Protein 2HIV (pdb70)

Sequence (577 aa):
MEFKVIAEYFDKLEKISSRLQLTALLADLLSKSDKTIIDKVVYIIQGKLWPDFLGYPELGIGEKFLIKAISIATNTDENSVENLYKTIGDLGEVARRLKSKQKESLTVDEVYSTLSKVALTTGEGSRDLKIRLLAGLLKKADPLEAKFLVRFVEGRLRVGIGDATVLDAMAIAFGGGQSASEIIERAYNLRADLGNIAKIIVEKGIEALKTLKPQVGIPIRPMLAERLSNPEEILKKMGGNAIVDYYKYDGERAQIHKKEDKIFIFSRRRLENITSQYPDVVDYVSKYIEGKEFIIEGEIVAIDPESGEMRPFQELMHRKRKSDIYEAIKEYPVNVFLFDLMYYEDVDYTTKPLEARRKLLESIVKPNDYVKIAHHIQANNVEDLKSFFYRAISEGGEGVMVKAIGKDAIYQAGARRGWLWIKLKRDYQSEMADTVDLVVVGGFYGKGKRGGKISSLLMAAYNPKTDSFESVCKVASGFSDEQLDELQQKKLMEIKRDVKHPRVNSKMEPDIWVEEPVYVAEIIGSEITISPLHTCCQDVVEKDAGLSIRFPRFIRRWRDDKSPEDATTTDEILEMYNKQPKK

Foldseek 3Di:
DFCVLLLVLLVVLVVDDDLVVNLVSLLVSLLPDDLVQSLQVLQVSVLARFDQLVQFFGQAAPPLLLLLLLCLLLVHDSVVLVVVCVVVVASLLSSLVSQVVDPDAHHPVLLSVLSSCLRHDDDDCNSVSNSVSSSVVSNRHHSSSSSVSSCSNHVNSPNPDDLLSNLQSLCVNQVVHNVLSVLSVQLCLQFVTSSVSSSCCSPVNSVVSNVHHHDFSGDHFAEAEAADADLQVLCVLQVLKWKKFQDAQAWKWKWKAAQHDIWIATNVSRTCCVLPVVVVVLCNPFFDARIWIWIWGKFWAQLPPRATDHHVLVVVLVPDPDSVVSCNRTPIAIATEFTQTGHNRGQQQPWSVVRVVNRQVGGHDDDGYYHGDIDMGNHSVSQVLVQLQSCLSVGQGIKIAHTDNVRGRRRNDYDSRIYGHGPVNCQFQVDKWKWWFFAFAQDDDPSSVFTQKTFTFAAAPVLRATWTADIERGNADPVSRVVCRVVFVVFWDPDGDPRYDFPDDHPTTGDRWWIFMKIARAKAWALGIPLCAPVVHHSTHIHGHNIHTSGTPPVDGNNNTHHSVNNVVRRVPDPPD

CATH classification: 1.10.3260.10 (+2 more: 3.30.470.30, 2.40.50.140)

B-factor: mean 49.18, std 6.61, range [28.74, 87.35]

Nearest PDB structures (foldseek):
  2hiv-assembly1_A  TM=1.002E+00  e=0.000E+00  Saccharolobus solfataricus
  7rpx-assembly1_E  TM=6.302E-01  e=3.623E-75  Saccharolobus solfataricus
  2cfm-assembly1_A  TM=7.261E-01  e=3.476E-51  Pyrococcus furiosus
  7rpw-assembly1_E  TM=8.509E-01  e=6.795E-50  Saccharolobus solfataricus
  4eq5-assembly1_A  TM=7.171E-01  e=1.699E-40  Thermococcus sibiricus MM 739

Organism: Saccharolobus solfataricus (strain ATCC 35092 / DSM 1617 / JCM 11322 / P2) (NCBI:txid273057)

Solvent-accessible surface area: 26502 Å² total; per-residue (Å²): 62,86,0,59,65,0,0,58,3,4,26,100,24,97,145,43,122,40,130,141,96,20,23,54,29,0,8,65,6,1,60,148,14,50,142,98,10,0,48,52,0,0,5,0,0,20,22,72,8,31,15,66,11,64,46,106,63,162,31,26,28,39,76,163,76,1,5,76,0,1,11,80,7,3,141,19,99,77,105,34,0,68,75,58,34,147,118,36,46,23,0,0,23,0,1,74,120,8,19,69,128,126,163,139,41,1,46,0,65,45,0,39,56,24,0,15,122,0,5,81,26,119,59,168,40,15,115,58,56,39,12,144,34,3,3,39,9,6,148,91,4,46,40,24,2,0,19,3,2,0,30,6,2,39,51,81,22,183,18,83,18,32,32,76,20,0,9,35,0,0,0,55,24,53,21,79,20,119,107,7,10,137,24,1,83,93,0,20,35,13,30,5,20,0,3,32,0,0,79,14,6,31,106,139,29,23,123,34,0,115,108,13,104,4,77,14,11,13,0,0,87,12,1,77,10,28,99,29,58,59,16,56,76,0,5,159,90,14,69,34,46,0,13,0,3,10,35,14,54,3,24,28,0,3,0,0,24,90,106,122,135,14,21,0,1,9,78,172,12,77,40,12,29,100,56,10,51,11,0,34,89,33,0,61,132,31,3,106,12,83,19,0,0,0,1,0,12,0,1,0,13,38,80,160,60,35,121,60,58,80,56,96,38,5,65,69,7,124,183,75,119,59,70,181,78,1,41,128,63,20,25,1,15,0,20,0,21,0,0,0,24,29,67,94,69,8,36,5,83,75,18,1,62,38,0,7,163,33,0,76,76,6,19,97,132,28,107,87,1,68,33,1,99,60,54,89,0,90,73,36,93,49,0,45,40,14,4,20,48,2,39,16,91,66,14,38,0,0,18,0,3,10,48,26,150,112,2,42,7,67,12,24,35,136,17,96,27,10,0,55,0,54,40,46,14,141,86,62,16,74,6,86,3,13,0,0,0,1,0,0,19,66,15,169,75,211,105,32,60,92,1,7,9,0,0,0,0,0,21,12,62,134,88,60,19,1,12,0,0,2,96,0,63,45,15,18,34,117,116,32,19,87,91,0,34,149,40,0,85,116,23,95,68,137,101,74,32,105,63,2,62,14,116,35,122,9,78,9,18,0,77,8,48,53,3,0,27,0,24,0,30,69,1,31,62,14,87,108,8,1,0,12,53,62,88,50,82,142,114,2,2,1,11,5,108,139,21,17,2,10,80,44,58,131,108,54,51,19,71,74,4,16,28,2,69,78,0,41,100,47,49,95,167,44,113,203,141

Secondary structure (DSSP, 8-state):
-BTHHHHHHHHHHHH---HHHHHHHHHHHHHTS-GGGHHHHHHHTTT-SS-GGG-PPPP---HHHHHHHHHHHHT--HHHHHHHHHHH--HHHHHHHHHHT--PPPBHHHHHHHHHHHHH--STTHHHHHHHHHHHHHHHS-HHHHHHHHHHHHT-------HHHHHHHHHHHHSSSGGGHHHHHHHHHHS--HHHHHHHHHHH-GGGGTT----TTSPPPPPEEEE-S-HHHHHHHTTT-EEEEEE-SSEEEEEEEETTEEEEE-TT--B-GGG-HHHHHHHHHHB--SSEEEEEEEEEB-TTT--B--THHHHHHHH-S-HHHHHHHS-EEEEEEEEEEETTEE-TTS-HHHHHHHHHHHB---SSEEE--EEEESSHHHHHHHHHHHHHTT--EEEEE--STT----TT-EEEEEEEEETT-TTSS-EEEEEEEEEEEE-SGGGTTSEEEEEEEEEETTTTEEEEEEEE-BS--HHHHHHHHHHHHTTEESS--TTEE-SS--SEEE-S--EEEEEESEEEEETT--TTTTTSSTT-EEEEES-EEEEE-TT--GGGSPBHHHHHHHHHHS---

InterPro domains:
  IPR000977 DNA ligase, ATP-dependent [TIGR00574] (58-584)
  IPR012308 DNA ligase, ATP-dependent, N-terminal [PF04675] (2-184)
  IPR012309 DNA ligase, ATP-dependent, C-terminal [PF04679] (460-569)
  IPR012310 DNA ligase, ATP-dependent, central [PF01068] (235-435)
  IPR012310 DNA ligase, ATP-dependent, central [PS50160] (338-473)
  IPR012340 Nucleic acid-binding, OB-fold [G3DSA:2.40.50.140] (438-601)
  IPR012340 Nucleic acid-binding, OB-fold [SSF50249] (444-587)
  IPR016059 DNA ligase, ATP-dependent, conserved site [PS00333] (409-435)
  IPR016059 DNA ligase, ATP-dependent, conserved site [PS00697] (258-266)
  IPR022865 DNA ligase, ATP-dependent, bacterial/archaeal [MF_00407] (1-585)
  IPR036599 DNA ligase, ATP-dependent, N-terminal domain superfamily [G3DSA:1.10.3260.10] (1-231)
  IPR036599 DNA ligase, ATP-dependent, N-terminal domain superfamily [SSF117018] (2-248)
  IPR050191 ATP-dependent DNA ligase [PTHR45674] (2-593)

Structure (mmCIF, N/CA/C/O backbone):
data_2HIV
#
_entry.id   2HIV
#
_cell.length_a   119.206
_cell.length_b   169.770
_cell.length_c   77.310
_cell.angle_alpha   90.000
_cell.angle_beta   90.000
_cell.angle_gamma   90.000
#
_symmetry.space_group_name_H-M   'C 2 2 21'
#
loop_
_entity.id
_entity.type
_entity.pdbx_description
1 polymer 'Thermostable DNA ligase'
2 water water
#
loop_
_atom_site.group_PDB
_atom_site.id
_atom_site.type_symbol
_atom_site.label_atom_id
_atom_site.label_alt_id
_atom_site.label_comp_id
_atom_site.label_asym_id
_atom_site.label_entity_id
_atom_site.label_seq_id
_atom_site.pdbx_PDB_ins_code
_atom_site.Cartn_x
_atom_site.Cartn_y
_atom_site.Cartn_z
_atom_site.occupancy
_atom_site.B_iso_or_equiv
_atom_site.auth_seq_id
_atom_site.auth_comp_id
_atom_site.auth_asym_id
_atom_site.auth_atom_id
_atom_site.pdbx_PDB_model_num
ATOM 1 N N . MET A 1 21 ? 43.034 17.593 52.321 1.00 52.72 1 MET A N 1
ATOM 2 C CA . MET A 1 21 ? 41.955 18.596 52.594 1.00 52.42 1 MET A CA 1
ATOM 3 C C . MET A 1 21 ? 40.790 17.980 53.354 1.00 52.29 1 MET A C 1
ATOM 4 O O . MET A 1 21 ? 40.242 16.962 52.933 1.00 52.02 1 MET A O 1
ATOM 9 N N . GLU A 1 22 ? 40.411 18.612 54.461 1.00 52.10 2 GLU A N 1
ATOM 10 C CA . GLU A 1 22 ? 39.380 18.069 55.343 1.00 52.23 2 GLU A CA 1
ATOM 11 C C . GLU A 1 22 ? 37.991 18.577 55.008 1.00 51.07 2 GLU A C 1
ATOM 12 O O . GLU A 1 22 ? 37.817 19.750 54.672 1.00 50.93 2 GLU A O 1
ATOM 18 N N . PHE A 1 23 ? 37.002 17.690 55.132 1.00 49.71 3 PHE A N 1
ATOM 19 C CA . PHE A 1 23 ? 35.620 18.047 54.833 1.00 48.83 3 PHE A CA 1
ATOM 20 C C . PHE A 1 23 ? 35.057 19.124 55.744 1.00 48.43 3 PHE A C 1
ATOM 21 O O . PHE A 1 23 ? 34.095 19.803 55.368 1.00 47.79 3 PHE A O 1
ATOM 29 N N . LYS A 1 24 ? 35.651 19.284 56.932 1.00 48.23 4 LYS A N 1
ATOM 30 C CA . LYS A 1 24 ? 35.200 20.290 57.898 1.00 48.59 4 LYS A CA 1
ATOM 31 C C . LYS A 1 24 ? 35.161 21.690 57.281 1.00 48.15 4 LYS A C 1
ATOM 32 O O . LYS A 1 24 ? 34.286 22.491 57.581 1.00 48.11 4 LYS A O 1
ATOM 38 N N . VAL A 1 25 ? 36.120 21.967 56.414 1.00 48.10 5 VAL A N 1
ATOM 39 C CA . VAL A 1 25 ? 36.227 23.258 55.780 1.00 48.79 5 VAL A CA 1
ATOM 40 C C . VAL A 1 25 ? 34.954 23.517 54.933 1.00 48.32 5 VAL A C 1
ATOM 41 O O . VAL A 1 25 ? 34.463 24.631 54.864 1.00 48.55 5 VAL A O 1
ATOM 45 N N . ILE A 1 26 ? 34.382 22.463 54.360 1.00 48.01 6 ILE A N 1
ATOM 46 C CA . ILE A 1 26 ? 33.199 22.588 53.503 1.00 47.43 6 ILE A CA 1
ATOM 47 C C . ILE A 1 26 ? 31.908 22.729 54.314 1.00 46.55 6 ILE A C 1
ATOM 48 O O . ILE A 1 26 ? 31.029 23.538 53.981 1.00 46.11 6 ILE A O 1
ATOM 53 N N . ALA A 1 27 ? 31.796 21.923 55.366 1.00 46.11 7 ALA A N 1
ATOM 54 C CA . ALA A 1 27 ? 30.725 22.052 56.351 1.00 45.79 7 ALA A CA 1
ATOM 55 C C . ALA A 1 27 ? 30.705 23.461 56.950 1.00 45.79 7 ALA A C 1
ATOM 56 O O . ALA A 1 27 ? 29.641 24.070 57.094 1.00 45.60 7 ALA A O 1
ATOM 58 N N . GLU A 1 28 ? 31.889 23.978 57.272 1.00 46.01 8 GLU A N 1
ATOM 59 C CA . GLU A 1 28 ? 32.009 25.323 57.818 1.00 47.40 8 GLU A CA 1
ATOM 60 C C . GLU A 1 28 ? 31.523 26.331 56.786 1.00 47.00 8 GLU A C 1
ATOM 61 O O . GLU A 1 28 ? 30.770 27.236 57.139 1.00 47.55 8 GLU A O 1
ATOM 67 N N . TYR A 1 29 ? 31.900 26.123 55.515 1.00 46.71 9 TYR A N 1
ATOM 68 C CA . TYR A 1 29 ? 31.388 26.933 54.387 1.00 45.89 9 TYR A CA 1
ATOM 69 C C . TYR A 1 29 ? 29.871 26.910 54.323 1.00 45.78 9 TYR A C 1
ATOM 70 O O . TYR A 1 29 ? 29.248 27.960 54.246 1.00 45.30 9 TYR A O 1
ATOM 79 N N . PHE A 1 30 ? 29.283 25.714 54.355 1.00 45.20 10 PHE A N 1
ATOM 80 C CA . PHE A 1 30 ? 27.822 25.565 54.312 1.00 45.77 10 PHE A CA 1
ATOM 81 C C . PHE A 1 30 ? 27.138 26.253 55.487 1.00 46.27 10 PHE A C 1
ATOM 82 O O . PHE A 1 30 ? 26.121 26.917 55.323 1.00 47.21 10 PHE A O 1
ATOM 90 N N . ASP A 1 31 ? 27.692 26.086 56.678 1.00 46.86 11 ASP A N 1
ATOM 91 C CA . ASP A 1 31 ? 27.128 26.731 57.855 1.00 48.45 11 ASP A CA 1
ATOM 92 C C . ASP A 1 31 ? 27.180 28.265 57.726 1.00 48.32 11 ASP A C 1
ATOM 93 O O . ASP A 1 31 ? 26.169 28.944 57.925 1.00 47.29 11 ASP A O 1
ATOM 98 N N . LYS A 1 32 ? 28.346 28.794 57.356 1.00 48.74 12 LYS A N 1
ATOM 99 C CA . LYS A 1 32 ? 28.520 30.249 57.166 1.00 48.92 12 LYS A CA 1
ATOM 100 C C . LYS A 1 32 ? 27.578 30.785 56.092 1.00 47.99 12 LYS A C 1
ATOM 101 O O . LYS A 1 32 ? 26.939 31.813 56.268 1.00 47.57 12 LYS A O 1
ATOM 107 N N . LEU A 1 33 ? 27.474 30.049 54.989 1.00 48.37 13 LEU A N 1
ATOM 108 C CA . LEU A 1 33 ? 26.562 30.373 53.888 1.00 47.75 13 LEU A CA 1
ATOM 109 C C . LEU A 1 33 ? 25.132 30.690 54.332 1.00 48.39 13 LEU A C 1
ATOM 110 O O . LEU A 1 33 ? 24.529 31.640 53.836 1.00 47.92 13 LEU A O 1
ATOM 115 N N . GLU A 1 34 ? 24.618 29.933 55.314 1.00 48.31 14 GLU A N 1
ATOM 116 C CA . GLU A 1 34 ? 23.272 30.127 55.869 1.00 48.65 14 GLU A CA 1
ATOM 117 C C . GLU A 1 34 ? 23.088 31.435 56.608 1.00 48.38 14 GLU A C 1
ATOM 118 O O . GLU A 1 34 ? 21.973 31.955 56.739 1.00 48.84 14 GLU A O 1
ATOM 124 N N . LYS A 1 35 ? 24.180 31.943 57.144 1.00 47.84 15 LYS A N 1
ATOM 125 C CA . LYS A 1 35 ? 24.114 33.109 57.998 1.00 47.15 15 LYS A CA 1
ATOM 126 C C . LYS A 1 35 ? 24.412 34.393 57.218 1.00 46.28 15 LYS A C 1
ATOM 127 O O . LYS A 1 35 ? 24.058 35.481 57.650 1.00 46.79 15 LYS A O 1
ATOM 133 N N . ILE A 1 36 ? 25.047 34.265 56.065 1.00 45.45 16 ILE A N 1
ATOM 134 C CA . ILE A 1 36 ? 25.382 35.452 55.278 1.00 45.27 16 ILE A CA 1
ATOM 135 C C . ILE A 1 36 ? 24.271 35.891 54.326 1.00 44.88 16 ILE A C 1
ATOM 136 O O . ILE A 1 36 ? 23.527 35.069 53.791 1.00 44.71 16 ILE A O 1
ATOM 141 N N . SER A 1 37 ? 24.191 37.199 54.142 1.00 44.74 17 SER A N 1
ATOM 142 C CA . SER A 1 37 ? 23.262 37.859 53.236 1.00 46.03 17 SER A CA 1
ATOM 143 C C . SER A 1 37 ? 23.956 38.738 52.206 1.00 45.97 17 SER A C 1
ATOM 144 O O . SER A 1 37 ? 23.301 39.354 51.372 1.00 46.82 17 SER A O 1
ATOM 147 N N . SER A 1 38 ? 25.273 38.841 52.300 1.00 46.61 18 SER A N 1
ATOM 148 C CA . SER A 1 38 ? 26.041 39.770 51.470 1.00 46.90 18 SER A CA 1
ATOM 149 C C . SER A 1 38 ? 26.714 39.056 50.322 1.00 47.05 18 SER A C 1
ATOM 150 O O . SER A 1 38 ? 27.402 38.055 50.540 1.00 46.43 18 SER A O 1
ATOM 153 N N . ARG A 1 39 ? 26.481 39.559 49.105 1.00 47.24 19 ARG A N 1
ATOM 154 C CA . ARG A 1 39 ? 27.008 38.981 47.864 1.00 47.90 19 ARG A CA 1
ATOM 155 C C . ARG A 1 39 ? 28.523 39.054 47.860 1.00 47.52 19 ARG A C 1
ATOM 156 O O . ARG A 1 39 ? 29.199 38.192 47.267 1.00 47.70 19 ARG A O 1
ATOM 164 N N . LEU A 1 40 ? 29.017 40.119 48.491 1.00 47.11 20 LEU A N 1
ATOM 165 C CA . LEU A 1 40 ? 30.443 40.395 48.652 1.00 46.30 20 LEU A CA 1
ATOM 166 C C . LEU A 1 40 ? 31.061 39.310 49.530 1.00 46.54 20 LEU A C 1
ATOM 167 O O . LEU A 1 40 ? 32.019 38.643 49.107 1.00 45.89 20 LEU A O 1
ATOM 172 N N . GLN A 1 41 ? 30.488 39.130 50.726 1.00 45.16 21 GLN A N 1
ATOM 173 C CA . GLN A 1 41 ? 30.906 38.093 51.669 1.00 44.86 21 GLN A CA 1
ATOM 174 C C . GLN A 1 41 ? 30.821 36.665 51.123 1.00 44.50 21 GLN A C 1
ATOM 175 O O . GLN A 1 41 ? 31.542 35.793 51.604 1.00 43.79 21 GLN A O 1
ATOM 181 N N . LEU A 1 42 ? 29.937 36.440 50.146 1.00 44.01 22 LEU A N 1
ATOM 182 C CA . LEU A 1 42 ? 29.776 35.147 49.529 1.00 43.82 22 LEU A CA 1
ATOM 183 C C . LEU A 1 42 ? 31.003 34.909 48.643 1.00 43.84 22 LEU A C 1
ATOM 184 O O . LEU A 1 42 ? 31.605 33.849 48.686 1.00 42.52 22 LEU A O 1
ATOM 189 N N . THR A 1 43 ? 31.302 35.890 47.788 1.00 44.64 23 THR A N 1
ATOM 190 C CA . THR A 1 43 ? 32.472 35.846 46.911 1.00 45.16 23 THR A CA 1
ATOM 191 C C . THR A 1 43 ? 33.720 35.575 47.763 1.00 44.91 23 THR A C 1
ATOM 192 O O . THR A 1 43 ? 34.493 34.684 47.461 1.00 45.19 23 THR A O 1
ATOM 196 N N . ALA A 1 44 ? 33.841 36.292 48.865 1.00 45.03 24 ALA A N 1
ATOM 197 C CA . ALA A 1 44 ? 34.997 36.173 49.783 1.00 45.53 24 ALA A CA 1
ATOM 198 C C . ALA A 1 44 ? 35.076 34.781 50.396 1.00 46.24 24 ALA A C 1
ATOM 199 O O . ALA A 1 44 ? 36.143 34.182 50.434 1.00 46.09 24 ALA A O 1
ATOM 201 N N . LEU A 1 45 ? 33.936 34.294 50.900 1.00 45.83 25 LEU A N 1
ATOM 202 C CA . LEU A 1 45 ? 33.793 32.943 51.405 1.00 45.95 25 LEU A CA 1
ATOM 203 C C . LEU A 1 45 ? 34.241 31.889 50.387 1.00 44.69 25 LEU A C 1
ATOM 204 O O . LEU A 1 45 ? 34.994 30.965 50.717 1.00 43.98 25 LEU A O 1
ATOM 209 N N . LEU A 1 46 ? 33.712 31.983 49.173 1.00 43.26 26 LEU A N 1
ATOM 210 C CA . LEU A 1 46 ? 34.017 30.989 48.174 1.00 43.92 26 LEU A CA 1
ATOM 211 C C . LEU A 1 46 ? 35.480 31.069 47.728 1.00 44.85 26 LEU A C 1
ATOM 212 O O . LEU A 1 46 ? 36.123 30.040 47.573 1.00 44.36 26 LEU A O 1
ATOM 217 N N . ALA A 1 47 ? 35.963 32.296 47.508 1.00 44.89 27 ALA A N 1
ATOM 218 C CA . ALA A 1 47 ? 37.314 32.531 47.013 1.00 46.61 27 ALA A CA 1
ATOM 219 C C . ALA A 1 47 ? 38.277 31.954 48.021 1.00 47.11 27 ALA A C 1
ATOM 220 O O . ALA A 1 47 ? 39.215 31.244 47.655 1.00 47.89 27 ALA A O 1
ATOM 222 N N . ASP A 1 48 ? 37.997 32.211 49.292 1.00 47.31 28 ASP A N 1
ATOM 223 C CA . ASP A 1 48 ? 38.797 31.690 50.374 1.00 48.45 28 ASP A CA 1
ATOM 224 C C . ASP A 1 48 ? 38.785 30.179 50.361 1.00 47.78 28 ASP A C 1
ATOM 225 O O . ASP A 1 48 ? 39.827 29.553 50.433 1.00 47.56 28 ASP A O 1
ATOM 230 N N . LEU A 1 49 ? 37.597 29.598 50.265 1.00 47.92 29 LEU A N 1
ATOM 231 C CA . LEU A 1 49 ? 37.435 28.156 50.276 1.00 48.01 29 LEU A CA 1
ATOM 232 C C . LEU A 1 49 ? 38.185 27.515 49.090 1.00 47.76 29 LEU A C 1
ATOM 233 O O . LEU A 1 49 ? 38.886 26.528 49.252 1.00 48.22 29 LEU A O 1
ATOM 238 N N . LEU A 1 50 ? 38.027 28.078 47.908 1.00 46.87 30 LEU A N 1
ATOM 239 C CA . LEU A 1 50 ? 38.710 27.567 46.728 1.00 47.60 30 LEU A CA 1
ATOM 240 C C . LEU A 1 50 ? 40.238 27.693 46.812 1.00 49.01 30 LEU A C 1
ATOM 241 O O . LEU A 1 50 ? 40.957 26.812 46.346 1.00 48.38 30 LEU A O 1
ATOM 246 N N . SER A 1 51 ? 40.730 28.783 47.395 1.00 50.47 31 SER A N 1
ATOM 247 C CA . SER A 1 51 ? 42.173 29.028 47.344 1.00 52.71 31 SER A CA 1
ATOM 248 C C . SER A 1 51 ? 42.903 28.263 48.424 1.00 53.74 31 SER A C 1
ATOM 249 O O . SER A 1 51 ? 44.096 27.965 48.303 1.00 54.50 31 SER A O 1
ATOM 252 N N . LYS A 1 52 ? 42.166 27.933 49.477 1.00 55.04 32 LYS A N 1
ATOM 253 C CA . LYS A 1 52 ? 42.680 27.139 50.575 1.00 56.00 32 LYS A CA 1
ATOM 254 C C . LYS A 1 52 ? 42.344 25.669 50.333 1.00 56.49 32 LYS A C 1
ATOM 255 O O . LYS A 1 52 ? 42.555 24.810 51.193 1.00 57.16 32 LYS A O 1
ATOM 261 N N . SER A 1 53 ? 41.834 25.390 49.142 1.00 56.73 33 SER A N 1
ATOM 262 C CA . SER A 1 53 ? 41.527 24.030 48.742 1.00 57.37 33 SER A CA 1
ATOM 263 C C . SER A 1 53 ? 42.770 23.291 48.289 1.00 57.99 33 SER A C 1
ATOM 264 O O . SER A 1 53 ? 43.749 23.902 47.827 1.00 58.13 33 SER A O 1
ATOM 267 N N . ASP A 1 54 ? 42.723 21.968 48.429 1.00 58.06 34 ASP A N 1
ATOM 268 C CA . ASP A 1 54 ? 43.675 21.082 47.775 1.00 57.82 34 ASP A CA 1
ATOM 269 C C . ASP A 1 54 ? 43.508 21.213 46.247 1.00 56.66 34 ASP A C 1
ATOM 270 O O . ASP A 1 54 ? 42.551 20.720 45.660 1.00 56.43 34 ASP A O 1
ATOM 275 N N . LYS A 1 55 ? 44.468 21.889 45.625 1.00 56.06 35 LYS A N 1
ATOM 276 C CA . LYS A 1 55 ? 44.534 22.078 44.170 1.00 55.77 35 LYS A CA 1
ATOM 277 C C . LYS A 1 55 ? 44.366 20.789 43.352 1.00 54.91 35 LYS A C 1
ATOM 278 O O . LYS A 1 55 ? 43.896 20.825 42.224 1.00 55.02 35 LYS A O 1
ATOM 284 N N . THR A 1 56 ? 44.758 19.662 43.931 1.00 53.72 36 THR A N 1
ATOM 285 C CA . THR A 1 56 ? 44.681 18.371 43.257 1.00 53.20 36 THR A CA 1
ATOM 286 C C . THR A 1 56 ? 43.240 17.927 43.002 1.00 51.94 36 THR A C 1
ATOM 287 O O . THR A 1 56 ? 42.985 17.252 42.032 1.00 52.26 36 THR A O 1
ATOM 291 N N . ILE A 1 57 ? 42.311 18.334 43.870 1.00 51.45 37 ILE A N 1
ATOM 292 C CA . ILE A 1 57 ? 40.894 17.952 43.798 1.00 50.64 37 ILE A CA 1
ATOM 293 C C . ILE A 1 57 ? 39.901 19.131 43.672 1.00 49.99 37 ILE A C 1
ATOM 294 O O . ILE A 1 57 ? 38.721 19.035 44.055 1.00 49.42 37 ILE A O 1
ATOM 299 N N . ILE A 1 58 ? 40.380 20.238 43.126 1.00 49.21 38 ILE A N 1
ATOM 300 C CA . ILE A 1 58 ? 39.545 21.392 42.875 1.00 48.35 38 ILE A CA 1
ATOM 301 C C . ILE A 1 58 ? 38.294 21.023 42.048 1.00 49.11 38 ILE A C 1
ATOM 302 O O . ILE A 1 58 ? 37.185 21.533 42.302 1.00 48.66 38 ILE A O 1
ATOM 307 N N . ASP A 1 59 ? 38.458 20.084 41.110 1.00 48.77 39 ASP A N 1
ATOM 308 C CA . ASP A 1 59 ? 37.376 19.707 40.208 1.00 49.26 39 ASP A CA 1
ATOM 309 C C . ASP A 1 59 ? 36.232 19.016 40.933 1.00 49.05 39 ASP A C 1
ATOM 310 O O . ASP A 1 59 ? 35.132 18.910 40.400 1.00 50.17 39 ASP A O 1
ATOM 315 N N . LYS A 1 60 ? 36.467 18.563 42.159 1.00 47.85 40 LYS A N 1
ATOM 316 C CA . LYS A 1 60 ? 35.375 17.997 42.966 1.00 48.04 40 LYS A CA 1
ATOM 317 C C . LYS A 1 60 ? 34.779 19.066 43.882 1.00 47.32 40 LYS A C 1
ATOM 318 O O . LYS A 1 60 ? 33.573 19.140 44.057 1.00 47.60 40 LYS A O 1
ATOM 324 N N . VAL A 1 61 ? 35.655 19.864 44.492 1.00 47.04 41 VAL A N 1
ATOM 325 C CA . VAL A 1 61 ? 35.250 20.958 45.374 1.00 46.38 41 VAL A CA 1
ATOM 326 C C . VAL A 1 61 ? 34.227 21.872 44.680 1.00 46.11 41 VAL A C 1
ATOM 327 O O . VAL A 1 61 ? 33.192 22.186 45.254 1.00 46.57 41 VAL A O 1
ATOM 331 N N . VAL A 1 62 ? 34.469 22.222 43.416 1.00 45.55 42 VAL A N 1
ATOM 332 C CA . VAL A 1 62 ? 33.581 23.135 42.706 1.00 44.67 42 VAL A CA 1
ATOM 333 C C . VAL A 1 62 ? 32.122 22.673 42.575 1.00 45.83 42 VAL A C 1
ATOM 334 O O . VAL A 1 62 ? 31.230 23.501 42.420 1.00 46.01 42 VAL A O 1
ATOM 338 N N . TYR A 1 63 ? 31.890 21.363 42.622 1.00 46.07 43 TYR A N 1
ATOM 339 C CA . TYR A 1 63 ? 30.531 20.835 42.568 1.00 46.36 43 TYR A CA 1
ATOM 340 C C . TYR A 1 63 ? 30.009 20.608 43.982 1.00 45.77 43 TYR A C 1
ATOM 341 O O . TYR A 1 63 ? 28.874 20.908 44.286 1.00 45.80 43 TYR A O 1
ATOM 350 N N . ILE A 1 64 ? 30.860 20.102 44.854 1.00 46.50 44 ILE A N 1
ATOM 351 C CA . ILE A 1 64 ? 30.456 19.891 46.250 1.00 46.97 44 ILE A CA 1
ATOM 352 C C . ILE A 1 64 ? 29.851 21.164 46.863 1.00 46.47 44 ILE A C 1
ATOM 353 O O . ILE A 1 64 ? 28.783 21.118 47.478 1.00 46.86 44 ILE A O 1
ATOM 358 N N . ILE A 1 65 ? 30.503 22.301 46.638 1.00 45.91 45 ILE A N 1
ATOM 359 C CA . ILE A 1 65 ? 30.057 23.568 47.231 1.00 46.06 45 ILE A CA 1
ATOM 360 C C . ILE A 1 65 ? 28.718 24.084 46.707 1.00 46.97 45 ILE A C 1
ATOM 361 O O . ILE A 1 65 ? 28.076 24.961 47.315 1.00 47.04 45 ILE A O 1
ATOM 366 N N . GLN A 1 66 ? 28.304 23.547 45.569 1.00 46.96 46 GLN A N 1
ATOM 367 C CA . GLN A 1 66 ? 26.982 23.814 45.045 1.00 48.18 46 GLN A CA 1
ATOM 368 C C . GLN A 1 66 ? 25.990 22.732 45.515 1.00 49.26 46 GLN A C 1
ATOM 369 O O . GLN A 1 66 ? 24.801 22.776 45.153 1.00 50.90 46 GLN A O 1
ATOM 375 N N . GLY A 1 67 ? 26.481 21.725 46.239 1.00 49.37 47 GLY A N 1
ATOM 376 C CA . GLY A 1 67 ? 25.640 20.575 46.626 1.00 49.03 47 GLY A CA 1
ATOM 377 C C . GLY A 1 67 ? 25.574 19.446 45.618 1.00 49.08 47 GLY A C 1
ATOM 378 O O . GLY A 1 67 ? 24.612 18.693 45.603 1.00 49.21 47 GLY A O 1
ATOM 379 N N . LYS A 1 68 ? 26.604 19.295 44.788 1.00 49.23 48 LYS A N 1
ATOM 380 C CA . LYS A 1 68 ? 26.571 18.325 43.690 1.00 49.91 48 LYS A CA 1
ATOM 381 C C . LYS A 1 68 ? 27.854 17.540 43.720 1.00 49.55 48 LYS A C 1
ATOM 382 O O . LYS A 1 68 ? 28.824 17.930 44.382 1.00 49.69 48 LYS A O 1
ATOM 388 N N . LEU A 1 69 ? 27.893 16.452 42.962 1.00 48.81 49 LEU A N 1
ATOM 389 C CA . LEU A 1 69 ? 29.118 15.694 42.854 1.00 48.46 49 LEU A CA 1
ATOM 390 C C . LEU A 1 69 ? 29.796 15.908 41.521 1.00 48.67 49 LEU A C 1
ATOM 391 O O . LEU A 1 69 ? 31.007 15.752 41.400 1.00 48.60 49 LEU A O 1
ATOM 396 N N . TRP A 1 70 ? 29.003 16.283 40.522 1.00 49.11 50 TRP A N 1
ATOM 397 C CA . TRP A 1 70 ? 29.493 16.352 39.134 1.00 49.39 50 TRP A CA 1
ATOM 398 C C . TRP A 1 70 ? 28.546 17.176 38.268 1.00 47.73 50 TRP A C 1
ATOM 399 O O . TRP A 1 70 ? 27.419 17.454 38.678 1.00 48.24 50 TRP A O 1
ATOM 410 N N . PRO A 1 71 ? 29.002 17.597 37.074 1.00 46.71 51 PRO A N 1
ATOM 411 C CA . PRO A 1 71 ? 28.065 18.418 36.305 1.00 46.36 51 PRO A CA 1
ATOM 412 C C . PRO A 1 71 ? 26.881 17.624 35.759 1.00 45.90 51 PRO A C 1
ATOM 413 O O . PRO A 1 71 ? 27.002 16.419 35.540 1.00 45.46 51 PRO A O 1
ATOM 417 N N . ASP A 1 72 ? 25.760 18.303 35.526 1.00 45.37 52 ASP A N 1
ATOM 418 C CA . ASP A 1 72 ? 24.549 17.643 35.031 1.00 46.38 52 ASP A CA 1
ATOM 419 C C . ASP A 1 72 ? 24.747 16.909 33.726 1.00 44.93 52 ASP A C 1
ATOM 420 O O . ASP A 1 72 ? 24.138 15.855 33.489 1.00 44.80 52 ASP A O 1
ATOM 425 N N . PHE A 1 73 ? 25.595 17.458 32.873 1.00 43.38 53 PHE A N 1
ATOM 426 C CA . PHE A 1 73 ? 25.687 16.958 31.512 1.00 42.71 53 PHE A CA 1
ATOM 427 C C . PHE A 1 73 ? 26.225 15.553 31.475 1.00 43.13 53 PHE A C 1
ATOM 428 O O . PHE A 1 73 ? 26.123 14.903 30.471 1.00 42.98 53 PHE A O 1
ATOM 436 N N . LEU A 1 74 ? 26.818 15.086 32.563 1.00 44.56 54 LEU A N 1
ATOM 437 C CA . LEU A 1 74 ? 27.366 13.728 32.554 1.00 45.75 54 LEU A CA 1
ATOM 438 C C . LEU A 1 74 ? 26.287 12.678 32.516 1.00 46.42 54 LEU A C 1
ATOM 439 O O . LEU A 1 74 ? 26.529 11.562 32.099 1.00 46.85 54 LEU A O 1
ATOM 444 N N . GLY A 1 75 ? 25.097 13.045 32.977 1.00 48.25 55 GLY A N 1
ATOM 445 C CA . GLY A 1 75 ? 23.940 12.148 32.977 1.00 49.28 55 GLY A CA 1
ATOM 446 C C . GLY A 1 75 ? 24.011 11.145 34.117 1.00 51.50 55 GLY A C 1
ATOM 447 O O . GLY A 1 75 ? 23.338 10.103 34.073 1.00 50.53 55 GLY A O 1
ATOM 448 N N . TYR A 1 76 ? 24.816 11.438 35.146 1.00 53.16 56 TYR A N 1
ATOM 449 C CA . TYR A 1 76 ? 25.001 10.446 36.210 1.00 55.18 56 TYR A CA 1
ATOM 450 C C . TYR A 1 76 ? 23.786 10.478 37.112 1.00 56.28 56 TYR A C 1
ATOM 451 O O . TYR A 1 76 ? 23.085 11.489 37.161 1.00 55.57 56 TYR A O 1
ATOM 460 N N . PRO A 1 77 ? 23.509 9.355 37.797 1.00 57.76 57 PRO A N 1
ATOM 461 C CA . PRO A 1 77 ? 22.447 9.301 38.789 1.00 58.86 57 PRO A CA 1
ATOM 462 C C . PRO A 1 77 ? 22.580 10.424 39.795 1.00 59.78 57 PRO A C 1
ATOM 463 O O . PRO A 1 77 ? 23.689 10.747 40.219 1.00 60.40 57 PRO A O 1
ATOM 467 N N . GLU A 1 78 ? 21.464 11.048 40.148 1.00 60.93 58 GLU A N 1
ATOM 468 C CA . GLU A 1 78 ? 21.488 12.052 41.204 1.00 61.57 58 GLU A CA 1
ATOM 469 C C . GLU A 1 78 ? 21.684 11.338 42.536 1.00 60.95 58 GLU A C 1
ATOM 470 O O . GLU A 1 78 ? 21.255 10.193 42.723 1.00 60.39 58 GLU A O 1
ATOM 476 N N . LEU A 1 79 ? 22.342 12.025 43.453 1.00 60.26 59 LEU A N 1
ATOM 477 C CA . LEU A 1 79 ? 22.575 11.492 44.776 1.00 59.52 59 LEU A CA 1
ATOM 478 C C . LEU A 1 79 ? 21.264 11.557 45.523 1.00 59.15 59 LEU A C 1
ATOM 479 O O . LEU A 1 79 ? 20.625 12.610 45.591 1.00 59.22 59 LEU A O 1
ATOM 484 N N . GLY A 1 80 ? 20.858 10.419 46.071 1.00 58.73 60 GLY A N 1
ATOM 485 C CA . GLY A 1 80 ? 19.692 10.381 46.936 1.00 58.21 60 GLY A CA 1
ATOM 486 C C . GLY A 1 80 ? 19.467 9.031 47.584 1.00 57.78 60 GLY A C 1
ATOM 487 O O . GLY A 1 80 ? 20.000 7.999 47.144 1.00 57.89 60 GLY A O 1
ATOM 488 N N . ILE A 1 81 ? 18.668 9.047 48.639 1.00 57.10 61 ILE A N 1
ATOM 489 C CA . ILE A 1 81 ? 18.273 7.827 49.321 1.00 56.53 61 ILE A CA 1
ATOM 490 C C . ILE A 1 81 ? 16.880 8.078 49.911 1.00 56.03 61 ILE A C 1
ATOM 491 O O . ILE A 1 81 ? 16.544 9.226 50.242 1.00 56.21 61 ILE A O 1
ATOM 496 N N . GLY A 1 82 ? 16.062 7.032 50.003 1.00 54.99 62 GLY A N 1
ATOM 497 C CA . GLY A 1 82 ? 14.798 7.129 50.732 1.00 54.75 62 GLY A CA 1
ATOM 498 C C . GLY A 1 82 ? 15.035 7.727 52.117 1.00 54.44 62 GLY A C 1
ATOM 499 O O . GLY A 1 82 ? 16.062 7.450 52.751 1.00 54.75 62 GLY A O 1
ATOM 500 N N . GLU A 1 83 ? 14.099 8.558 52.578 1.00 53.50 63 GLU A N 1
ATOM 501 C CA . GLU A 1 83 ? 14.175 9.177 53.909 1.00 51.95 63 GLU A CA 1
ATOM 502 C C . GLU A 1 83 ? 14.228 8.154 55.049 1.00 50.70 63 GLU A C 1
ATOM 503 O O . GLU A 1 83 ? 14.936 8.360 56.037 1.00 50.62 63 GLU A O 1
ATOM 509 N N . LYS A 1 84 ? 13.468 7.070 54.927 1.00 48.31 64 LYS A N 1
ATOM 510 C CA . LYS A 1 84 ? 13.497 6.030 55.950 1.00 47.13 64 LYS A CA 1
ATOM 511 C C . LYS A 1 84 ? 14.905 5.461 56.056 1.00 45.60 64 LYS A C 1
ATOM 512 O O . LYS A 1 84 ? 15.388 5.155 57.149 1.00 44.92 64 LYS A O 1
ATOM 518 N N . PHE A 1 85 ? 15.557 5.350 54.904 1.00 44.41 65 PHE A N 1
ATOM 519 C CA . PHE A 1 85 ? 16.916 4.825 54.819 1.00 43.59 65 PHE A CA 1
ATOM 520 C C . PHE A 1 85 ? 17.941 5.809 55.378 1.00 42.19 65 PHE A C 1
ATOM 521 O O . PHE A 1 85 ? 18.883 5.418 56.055 1.00 41.47 65 PHE A O 1
ATOM 529 N N . LEU A 1 86 ? 17.735 7.089 55.120 1.00 41.13 66 LEU A N 1
ATOM 530 C CA . LEU A 1 86 ? 18.557 8.097 55.755 1.00 40.85 66 LEU A CA 1
ATOM 531 C C . LEU A 1 86 ? 18.428 8.000 57.270 1.00 40.27 66 LEU A C 1
ATOM 532 O O . LEU A 1 86 ? 19.431 8.053 57.989 1.00 40.39 66 LEU A O 1
ATOM 537 N N . ILE A 1 87 ? 17.201 7.832 57.755 1.00 39.78 67 ILE A N 1
ATOM 538 C CA . ILE A 1 87 ? 16.975 7.694 59.192 1.00 39.71 67 ILE A CA 1
ATOM 539 C C . ILE A 1 87 ? 17.696 6.473 59.746 1.00 39.77 67 ILE A C 1
ATOM 540 O O . ILE A 1 87 ? 18.262 6.517 60.843 1.00 39.95 67 ILE A O 1
ATOM 545 N N . LYS A 1 88 ? 17.678 5.378 58.985 1.00 39.80 68 LYS A N 1
ATOM 546 C CA . LYS A 1 88 ? 18.416 4.187 59.374 1.00 38.97 68 LYS A CA 1
ATOM 547 C C . LYS A 1 88 ? 19.907 4.515 59.477 1.00 38.30 68 LYS A C 1
ATOM 548 O O . LYS A 1 88 ? 20.527 4.224 60.490 1.00 37.73 68 LYS A O 1
ATOM 554 N N . ALA A 1 89 ? 20.457 5.171 58.455 1.00 37.91 69 ALA A N 1
ATOM 555 C CA . ALA A 1 89 ? 21.871 5.550 58.459 1.00 38.32 69 ALA A CA 1
ATOM 556 C C . ALA A 1 89 ? 22.280 6.399 59.666 1.00 38.83 69 ALA A C 1
ATOM 557 O O . ALA A 1 89 ? 23.287 6.105 60.312 1.00 39.03 69 ALA A O 1
ATOM 559 N N . ILE A 1 90 ? 21.495 7.437 59.965 1.00 39.59 70 ILE A N 1
ATOM 560 C CA . ILE A 1 90 ? 21.733 8.314 61.120 1.00 40.07 70 ILE A CA 1
ATOM 561 C C . ILE A 1 90 ? 21.641 7.522 62.415 1.00 40.45 70 ILE A C 1
ATOM 562 O O . ILE A 1 90 ? 22.472 7.668 63.311 1.00 40.56 70 ILE A O 1
ATOM 567 N N . SER A 1 91 ? 20.621 6.672 62.490 1.00 40.75 71 SER A N 1
ATOM 568 C CA . SER A 1 91 ? 20.395 5.804 63.618 1.00 40.99 71 SER A CA 1
ATOM 569 C C . SER A 1 91 ? 21.616 4.914 63.887 1.00 41.73 71 SER A C 1
ATOM 570 O O . SER A 1 91 ? 22.084 4.835 65.025 1.00 40.86 71 SER A O 1
ATOM 573 N N . ILE A 1 92 ? 22.138 4.277 62.832 1.00 42.57 72 ILE A N 1
ATOM 574 C CA . ILE A 1 92 ? 23.376 3.481 62.915 1.00 43.33 72 ILE A CA 1
ATOM 575 C C . ILE A 1 92 ? 24.572 4.328 63.375 1.00 43.72 72 ILE A C 1
ATOM 576 O O . ILE A 1 92 ? 25.330 3.928 64.259 1.00 43.40 72 ILE A O 1
ATOM 581 N N . ALA A 1 93 ? 24.734 5.491 62.749 1.00 44.43 73 ALA A N 1
ATOM 582 C CA . ALA A 1 93 ? 25.888 6.351 62.990 1.00 45.14 73 ALA A CA 1
ATOM 583 C C . ALA A 1 93 ? 25.932 6.932 64.394 1.00 45.58 73 ALA A C 1
ATOM 584 O O . ALA A 1 93 ? 27.011 7.211 64.915 1.00 45.94 73 ALA A O 1
ATOM 586 N N . THR A 1 94 ? 24.764 7.140 64.993 1.00 46.39 74 THR A N 1
ATOM 587 C CA . THR A 1 94 ? 24.686 7.848 66.266 1.00 47.34 74 THR A CA 1
ATOM 588 C C . THR A 1 94 ? 24.354 6.899 67.393 1.00 48.19 74 THR A C 1
ATOM 589 O O . THR A 1 94 ? 24.206 7.329 68.540 1.00 48.75 74 THR A O 1
ATOM 593 N N . ASN A 1 95 ? 24.245 5.610 67.051 1.00 49.08 75 ASN A N 1
ATOM 594 C CA . ASN A 1 95 ? 23.821 4.542 67.972 1.00 50.00 75 ASN A CA 1
ATOM 595 C C . ASN A 1 95 ? 22.549 4.890 68.775 1.00 50.29 75 ASN A C 1
ATOM 596 O O . ASN A 1 95 ? 22.450 4.612 69.972 1.00 50.12 75 ASN A O 1
ATOM 601 N N . THR A 1 96 ? 21.595 5.522 68.090 1.00 50.54 76 THR A N 1
ATOM 602 C CA . THR A 1 96 ? 20.269 5.805 68.622 1.00 50.94 76 THR A CA 1
ATOM 603 C C . THR A 1 96 ? 19.298 5.029 67.752 1.00 51.13 76 THR A C 1
ATOM 604 O O . THR A 1 96 ? 19.477 4.987 66.538 1.00 51.16 76 THR A O 1
ATOM 608 N N . ASP A 1 97 ? 18.276 4.424 68.350 1.00 51.32 77 ASP A N 1
ATOM 609 C CA . ASP A 1 97 ? 17.293 3.658 67.578 1.00 51.79 77 ASP A CA 1
ATOM 610 C C . ASP A 1 97 ? 16.477 4.533 66.616 1.00 52.08 77 ASP A C 1
ATOM 611 O O . ASP A 1 97 ? 16.391 5.754 66.799 1.00 51.95 77 ASP A O 1
ATOM 616 N N . GLU A 1 98 ? 15.915 3.906 65.582 1.00 52.34 78 GLU A N 1
ATOM 617 C CA . GLU A 1 98 ? 15.215 4.625 64.507 1.00 52.92 78 GLU A CA 1
ATOM 618 C C . GLU A 1 98 ? 14.016 5.419 64.999 1.00 53.50 78 GLU A C 1
ATOM 619 O O . GLU A 1 98 ? 13.696 6.469 64.445 1.00 53.61 78 GLU A O 1
ATOM 625 N N . ASN A 1 99 ? 13.347 4.902 66.025 1.00 54.41 79 ASN A N 1
ATOM 626 C CA . ASN A 1 99 ? 12.201 5.577 66.614 1.00 55.28 79 ASN A CA 1
ATOM 627 C C . ASN A 1 99 ? 12.569 6.956 67.152 1.00 55.62 79 ASN A C 1
ATOM 628 O O . ASN A 1 99 ? 11.894 7.946 66.868 1.00 55.37 79 ASN A O 1
ATOM 633 N N . SER A 1 100 ? 13.650 7.011 67.924 1.00 56.35 80 SER A N 1
ATOM 634 C CA . SER A 1 100 ? 14.103 8.256 68.530 1.00 57.04 80 SER A CA 1
ATOM 635 C C . SER A 1 100 ? 14.532 9.253 67.459 1.00 57.07 80 SER A C 1
ATOM 636 O O . SER A 1 100 ? 14.235 10.449 67.563 1.00 57.33 80 SER A O 1
ATOM 639 N N . VAL A 1 101 ? 15.228 8.758 66.434 1.00 57.26 81 VAL A N 1
ATOM 640 C CA . VAL A 1 101 ? 15.586 9.587 65.280 1.00 57.24 81 VAL A CA 1
ATOM 641 C C . VAL A 1 101 ? 14.301 10.087 64.621 1.00 57.75 81 VAL A C 1
ATOM 642 O O . VAL A 1 101 ? 14.182 11.270 64.315 1.00 57.44 81 VAL A O 1
ATOM 646 N N . GLU A 1 102 ? 13.331 9.193 64.443 1.00 58.54 82 GLU A N 1
ATOM 647 C CA . GLU A 1 102 ? 12.049 9.569 63.852 1.00 59.66 82 GLU A CA 1
ATOM 648 C C . GLU A 1 102 ? 11.381 10.696 64.643 1.00 60.04 82 GLU A C 1
ATOM 649 O O . GLU A 1 102 ? 10.962 11.700 64.065 1.00 60.09 82 GLU A O 1
ATOM 655 N N . ASN A 1 103 ? 11.298 10.520 65.962 1.00 60.69 83 ASN A N 1
ATOM 656 C CA . ASN A 1 103 ? 10.612 11.474 66.839 1.00 61.24 83 ASN A CA 1
ATOM 657 C C . ASN A 1 103 ? 11.283 12.836 66.938 1.00 61.49 83 ASN A C 1
ATOM 658 O O . ASN A 1 103 ? 10.598 13.857 66.994 1.00 61.74 83 ASN A O 1
ATOM 663 N N . LEU A 1 104 ? 12.615 12.850 66.944 1.00 61.80 84 LEU A N 1
ATOM 664 C CA . LEU A 1 104 ? 13.363 14.101 66.861 1.00 62.07 84 LEU A CA 1
ATOM 665 C C . LEU A 1 104 ? 13.112 14.814 65.545 1.00 62.40 84 LEU A C 1
ATOM 666 O O . LEU A 1 104 ? 13.151 16.043 65.490 1.00 62.63 84 LEU A O 1
ATOM 671 N N . TYR A 1 105 ? 12.866 14.040 64.488 1.00 62.62 85 TYR A N 1
ATOM 672 C CA . TYR A 1 105 ? 12.675 14.592 63.149 1.00 62.80 85 TYR A CA 1
ATOM 673 C C . TYR A 1 105 ? 11.410 15.444 63.059 1.00 62.82 85 TYR A C 1
ATOM 674 O O . TYR A 1 105 ? 11.412 16.492 62.420 1.00 62.87 85 TYR A O 1
ATOM 683 N N . LYS A 1 106 ? 10.344 14.994 63.714 1.00 63.23 86 LYS A N 1
ATOM 684 C CA . LYS A 1 106 ? 9.074 15.721 63.735 1.00 63.43 86 LYS A CA 1
ATOM 685 C C . LYS A 1 106 ? 9.270 17.131 64.293 1.00 63.43 86 LYS A C 1
ATOM 686 O O . LYS A 1 106 ? 8.917 18.116 63.643 1.00 63.54 86 LYS A O 1
ATOM 692 N N . THR A 1 107 ? 9.856 17.207 65.488 1.00 63.40 87 THR A N 1
ATOM 693 C CA . THR A 1 107 ? 10.016 18.461 66.227 1.00 63.20 87 THR A CA 1
ATOM 694 C C . THR A 1 107 ? 11.071 19.388 65.621 1.00 63.07 87 THR A C 1
ATOM 695 O O . THR A 1 107 ? 10.986 20.615 65.760 1.00 63.33 87 THR A O 1
ATOM 699 N N . ILE A 1 108 ? 12.062 18.807 64.949 1.00 62.50 88 ILE A N 1
ATOM 700 C CA . ILE A 1 108 ? 13.146 19.592 64.363 1.00 62.12 88 ILE A CA 1
ATOM 701 C C . ILE A 1 108 ? 12.891 19.939 62.891 1.00 61.70 88 ILE A C 1
ATOM 702 O O . ILE A 1 108 ? 13.202 21.052 62.450 1.00 62.11 88 ILE A O 1
ATOM 707 N N . GLY A 1 109 ? 12.333 18.995 62.137 1.00 60.96 89 GLY A N 1
ATOM 708 C CA . GLY A 1 109 ? 11.997 19.227 60.730 1.00 59.98 89 GLY A CA 1
ATOM 709 C C . GLY A 1 109 ? 13.148 19.192 59.736 1.00 59.33 89 GLY A C 1
ATOM 710 O O . GLY A 1 109 ? 12.954 19.511 58.559 1.00 59.84 89 GLY A O 1
ATOM 711 N N . ASP A 1 110 ? 14.343 18.816 60.193 1.00 58.21 90 ASP A N 1
ATOM 712 C CA . ASP A 1 110 ? 15.508 18.646 59.306 1.00 57.44 90 ASP A CA 1
ATOM 713 C C . ASP A 1 110 ? 16.383 17.534 59.862 1.00 56.10 90 ASP A C 1
ATOM 714 O O . ASP A 1 110 ? 16.880 17.641 60.986 1.00 56.10 90 ASP A O 1
ATOM 719 N N . LEU A 1 111 ? 16.566 16.471 59.078 1.00 54.48 91 LEU A N 1
ATOM 720 C CA . LEU A 1 111 ? 17.353 15.323 59.523 1.00 53.24 91 LEU A CA 1
ATOM 721 C C . LEU A 1 111 ? 18.816 15.665 59.725 1.00 52.23 91 LEU A C 1
ATOM 722 O O . LEU A 1 111 ? 19.493 15.033 60.528 1.00 51.40 91 LEU A O 1
ATOM 727 N N . GLY A 1 112 ? 19.292 16.653 58.976 1.00 51.46 92 GLY A N 1
ATOM 728 C CA . GLY A 1 112 ? 20.632 17.202 59.161 1.00 51.09 92 GLY A CA 1
ATOM 729 C C . GLY A 1 112 ? 20.820 17.713 60.574 1.00 50.60 92 GLY A C 1
ATOM 730 O O . GLY A 1 112 ? 21.786 17.363 61.242 1.00 50.33 92 GLY A O 1
ATOM 731 N N . GLU A 1 113 ? 19.882 18.525 61.042 1.00 50.63 93 GLU A N 1
ATOM 732 C CA . GLU A 1 113 ? 19.990 19.087 62.385 1.00 50.93 93 GLU A CA 1
ATOM 733 C C . GLU A 1 113 ? 19.812 18.009 63.438 1.00 50.45 93 GLU A C 1
ATOM 734 O O . GLU A 1 113 ? 20.524 18.009 64.444 1.00 50.84 93 GLU A O 1
ATOM 740 N N . VAL A 1 114 ? 18.877 17.083 63.196 1.00 49.82 94 VAL A N 1
ATOM 741 C CA . VAL A 1 114 ? 18.703 15.890 64.042 1.00 48.36 94 VAL A CA 1
ATOM 742 C C . VAL A 1 114 ? 20.034 15.149 64.168 1.00 48.04 94 VAL A C 1
ATOM 743 O O . VAL A 1 114 ? 20.490 14.861 65.267 1.00 47.99 94 VAL A O 1
ATOM 747 N N . ALA A 1 115 ? 20.650 14.854 63.028 1.00 47.60 95 ALA A N 1
ATOM 748 C CA . ALA A 1 115 ? 21.947 14.199 62.983 1.00 47.36 95 ALA A CA 1
ATOM 749 C C . ALA A 1 115 ? 22.965 14.956 63.831 1.00 47.36 95 ALA A C 1
ATOM 750 O O . ALA A 1 115 ? 23.673 14.348 64.634 1.00 46.84 95 ALA A O 1
ATOM 752 N N . ARG A 1 116 ? 23.008 16.277 63.653 1.00 47.35 96 ARG A N 1
ATOM 753 C CA . ARG A 1 116 ? 23.897 17.171 64.394 1.00 48.06 96 ARG A CA 1
ATOM 754 C C . ARG A 1 116 ? 23.693 17.035 65.902 1.00 48.17 96 ARG A C 1
ATOM 755 O O . ARG A 1 116 ? 24.649 16.851 66.657 1.00 47.50 96 ARG A O 1
ATOM 763 N N . ARG A 1 117 ? 22.434 17.119 66.321 1.00 48.77 97 ARG A N 1
ATOM 764 C CA . ARG A 1 117 ? 22.067 17.053 67.728 1.00 49.69 97 ARG A CA 1
ATOM 765 C C . ARG A 1 117 ? 22.450 15.710 68.329 1.00 49.79 97 ARG A C 1
ATOM 766 O O . ARG A 1 117 ? 23.069 15.661 69.390 1.00 49.69 97 ARG A O 1
ATOM 774 N N . LEU A 1 118 ? 22.103 14.629 67.632 1.00 50.06 98 LEU A N 1
ATOM 775 C CA . LEU A 1 118 ? 22.440 13.278 68.079 1.00 50.49 98 LEU A CA 1
ATOM 776 C C . LEU A 1 118 ? 23.947 12.995 68.055 1.00 51.05 98 LEU A C 1
ATOM 777 O O . LEU A 1 118 ? 24.438 12.174 68.820 1.00 50.94 98 LEU A O 1
ATOM 782 N N . LYS A 1 119 ? 24.676 13.673 67.173 1.00 51.74 99 LYS A N 1
ATOM 783 C CA . LYS A 1 119 ? 26.135 13.584 67.153 1.00 52.68 99 LYS A CA 1
ATOM 784 C C . LYS A 1 119 ? 26.786 14.339 68.307 1.00 53.85 99 LYS A C 1
ATOM 785 O O . LYS A 1 119 ? 27.733 13.846 68.920 1.00 53.95 99 LYS A O 1
ATOM 791 N N . SER A 1 120 ? 26.274 15.533 68.597 1.00 55.06 100 SER A N 1
ATOM 792 C CA . SER A 1 120 ? 26.845 16.388 69.631 1.00 56.50 100 SER A CA 1
ATOM 793 C C . SER A 1 120 ? 26.360 15.984 71.025 1.00 57.15 100 SER A C 1
ATOM 794 O O . SER A 1 120 ? 26.748 16.586 72.026 1.00 57.59 100 SER A O 1
ATOM 797 N N . LYS A 1 121 ? 25.513 14.961 71.078 1.00 57.91 101 LYS A N 1
ATOM 798 C CA . LYS A 1 121 ? 25.059 14.409 72.335 1.00 58.81 101 LYS A CA 1
ATOM 799 C C . LYS A 1 121 ? 26.073 13.369 72.829 1.00 59.17 101 LYS A C 1
ATOM 800 O O . LYS A 1 121 ? 26.101 13.025 74.012 1.00 59.14 101 LYS A O 1
ATOM 806 N N . GLN A 1 122 ? 26.913 12.888 71.911 1.00 59.67 102 GLN A N 1
ATOM 807 C CA . GLN A 1 122 ? 27.917 11.869 72.227 1.00 59.82 102 GLN A CA 1
ATOM 808 C C . GLN A 1 122 ? 29.334 12.291 71.806 1.00 59.95 102 GLN A C 1
ATOM 809 O O . GLN A 1 122 ? 29.658 12.365 70.616 1.00 59.70 102 GLN A O 1
ATOM 815 N N . LYS A 1 136 ? 39.896 8.951 65.293 1.00 62.87 116 LYS A N 1
ATOM 816 C CA . LYS A 1 136 ? 40.316 10.323 65.568 1.00 62.86 116 LYS A CA 1
ATOM 817 C C . LYS A 1 136 ? 40.602 11.099 64.287 1.00 62.86 116 LYS A C 1
ATOM 818 O O . LYS A 1 136 ? 40.618 12.338 64.294 1.00 63.15 116 LYS A O 1
ATOM 820 N N . GLU A 1 137 ? 40.819 10.373 63.188 1.00 62.43 117 GLU A N 1
ATOM 821 C CA . GLU A 1 137 ? 41.083 11.001 61.893 1.00 61.85 117 GLU A CA 1
ATOM 822 C C . GLU A 1 137 ? 39.811 11.618 61.316 1.00 60.88 117 GLU A C 1
ATOM 823 O O . GLU A 1 137 ? 38.797 10.933 61.148 1.00 60.96 117 GLU A O 1
ATOM 829 N N . SER A 1 138 ? 39.862 12.914 61.025 1.00 59.57 118 SER A N 1
ATOM 830 C CA . SER A 1 138 ? 38.684 13.607 60.514 1.00 58.46 118 SER A CA 1
ATOM 831 C C . SER A 1 138 ? 38.439 13.340 59.017 1.00 56.92 118 SER A C 1
ATOM 832 O O . SER A 1 138 ? 39.372 13.041 58.270 1.00 56.31 118 SER A O 1
ATOM 835 N N . LEU A 1 139 ? 37.177 13.436 58.600 1.00 55.45 119 LEU A N 1
ATOM 836 C CA . LEU A 1 139 ? 36.784 13.215 57.204 1.00 54.27 119 LEU A CA 1
ATOM 837 C C . LEU A 1 139 ? 37.539 14.088 56.198 1.00 53.28 119 LEU A C 1
ATOM 838 O O . LEU A 1 139 ? 37.651 15.301 56.373 1.00 52.56 119 LEU A O 1
ATOM 843 N N . THR A 1 140 ? 38.040 13.461 55.143 1.00 52.17 120 THR A N 1
ATOM 844 C CA . THR A 1 140 ? 38.643 14.197 54.048 1.00 51.27 120 THR A CA 1
ATOM 845 C C . THR A 1 140 ? 37.596 14.443 52.975 1.00 51.19 120 THR A C 1
ATOM 846 O O . THR A 1 140 ? 36.637 13.682 52.827 1.00 51.26 120 THR A O 1
ATOM 850 N N . VAL A 1 141 ? 37.779 15.511 52.217 1.00 50.32 121 VAL A N 1
ATOM 851 C CA . VAL A 1 141 ? 36.897 15.781 51.103 1.00 49.59 121 VAL A CA 1
ATOM 852 C C . VAL A 1 141 ? 36.942 14.600 50.134 1.00 49.67 121 VAL A C 1
ATOM 853 O O . VAL A 1 141 ? 35.918 14.228 49.545 1.00 48.81 121 VAL A O 1
ATOM 857 N N . ASP A 1 142 ? 38.135 14.033 49.971 1.00 49.80 122 ASP A N 1
ATOM 858 C CA . ASP A 1 142 ? 38.340 12.871 49.122 1.00 50.80 122 ASP A CA 1
ATOM 859 C C . ASP A 1 142 ? 37.447 11.693 49.513 1.00 50.39 122 ASP A C 1
ATOM 860 O O . ASP A 1 142 ? 36.821 11.088 48.649 1.00 49.91 122 ASP A O 1
ATOM 865 N N . GLU A 1 143 ? 37.398 11.352 50.805 1.00 50.49 123 GLU A N 1
ATOM 866 C CA . GLU A 1 143 ? 36.557 10.225 51.213 1.00 50.27 123 GLU A CA 1
ATOM 867 C C . GLU A 1 143 ? 35.073 10.557 51.090 1.00 49.83 123 GLU A C 1
ATOM 868 O O . GLU A 1 143 ? 34.312 9.753 50.579 1.00 49.47 123 GLU A O 1
ATOM 874 N N . VAL A 1 144 ? 34.684 11.755 51.520 1.00 49.08 124 VAL A N 1
ATOM 875 C CA . VAL A 1 144 ? 33.319 12.220 51.327 1.00 48.70 124 VAL A CA 1
ATOM 876 C C . VAL A 1 144 ? 32.916 12.099 49.860 1.00 48.28 124 VAL A C 1
ATOM 877 O O . VAL A 1 144 ? 31.837 11.577 49.541 1.00 48.40 124 VAL A O 1
ATOM 881 N N . TYR A 1 145 ? 33.788 12.564 48.969 1.00 47.46 125 TYR A N 1
ATOM 882 C CA . TYR A 1 145 ? 33.481 12.525 47.559 1.00 47.69 125 TYR A CA 1
ATOM 883 C C . TYR A 1 145 ? 33.366 11.078 47.061 1.00 46.83 125 TYR A C 1
ATOM 884 O O . TYR A 1 145 ? 32.401 10.738 46.387 1.00 46.07 125 TYR A O 1
ATOM 893 N N . SER A 1 146 ? 34.365 10.252 47.355 1.00 46.18 126 SER A N 1
ATOM 894 C CA . SER A 1 146 ? 34.335 8.881 46.857 1.00 46.06 126 SER A CA 1
ATOM 895 C C . SER A 1 146 ? 33.166 8.106 47.468 1.00 45.33 126 SER A C 1
ATOM 896 O O . SER A 1 146 ? 32.529 7.297 46.792 1.00 45.79 126 SER A O 1
ATOM 899 N N . THR A 1 147 ? 32.895 8.339 48.748 1.00 44.50 127 THR A N 1
ATOM 900 C CA . THR A 1 147 ? 31.806 7.626 49.386 1.00 43.94 127 THR A CA 1
ATOM 901 C C . THR A 1 147 ? 30.484 8.067 48.775 1.00 43.21 127 THR A C 1
ATOM 902 O O . THR A 1 147 ? 29.675 7.227 48.362 1.00 42.39 127 THR A O 1
ATOM 906 N N . LEU A 1 148 ? 30.269 9.373 48.682 1.00 42.81 128 LEU A N 1
ATOM 907 C CA . LEU A 1 148 ? 29.014 9.845 48.108 1.00 42.46 128 LEU A CA 1
ATOM 908 C C . LEU A 1 148 ? 28.811 9.458 46.649 1.00 42.95 128 LEU A C 1
ATOM 909 O O . LEU A 1 148 ? 27.676 9.225 46.254 1.00 43.00 128 LEU A O 1
ATOM 914 N N . SER A 1 149 ? 29.895 9.383 45.866 1.00 43.41 129 SER A N 1
ATOM 915 C CA . SER A 1 149 ? 29.838 8.904 44.473 1.00 44.56 129 SER A CA 1
ATOM 916 C C . SER A 1 149 ? 29.317 7.477 44.472 1.00 44.27 129 SER A C 1
ATOM 917 O O . SER A 1 149 ? 28.400 7.142 43.712 1.00 43.87 129 SER A O 1
ATOM 920 N N . LYS A 1 150 ? 29.908 6.651 45.338 1.00 44.23 130 LYS A N 1
ATOM 921 C CA . LYS A 1 150 ? 29.460 5.276 45.516 1.00 44.49 130 LYS A CA 1
ATOM 922 C C . LYS A 1 150 ? 27.957 5.228 45.817 1.00 44.17 130 LYS A C 1
ATOM 923 O O . LYS A 1 150 ? 27.223 4.486 45.184 1.00 43.71 130 LYS A O 1
ATOM 929 N N . VAL A 1 151 ? 27.511 6.023 46.791 1.00 44.23 131 VAL A N 1
ATOM 930 C CA . VAL A 1 151 ? 26.096 6.072 47.153 1.00 44.14 131 VAL A CA 1
ATOM 931 C C . VAL A 1 151 ? 25.216 6.452 45.951 1.00 44.91 131 VAL A C 1
ATOM 932 O O . VAL A 1 151 ? 24.153 5.856 45.750 1.00 45.26 131 VAL A O 1
ATOM 936 N N . ALA A 1 152 ? 25.677 7.399 45.139 1.00 44.69 132 ALA A N 1
ATOM 937 C CA . ALA A 1 152 ? 24.937 7.819 43.952 1.00 45.87 132 ALA A CA 1
ATOM 938 C C . ALA A 1 152 ? 24.872 6.736 42.888 1.00 46.36 132 ALA A C 1
ATOM 939 O O . ALA A 1 152 ? 23.840 6.563 42.258 1.00 46.29 132 ALA A O 1
ATOM 941 N N . LEU A 1 153 ? 25.988 6.043 42.677 1.00 47.45 133 LEU A N 1
ATOM 942 C CA . LEU A 1 153 ? 26.126 5.135 41.540 1.00 49.16 133 LEU A CA 1
ATOM 943 C C . LEU A 1 153 ? 25.693 3.704 41.800 1.00 49.87 133 LEU A C 1
ATOM 944 O O . LEU A 1 153 ? 25.399 2.991 40.842 1.00 50.99 133 LEU A O 1
ATOM 949 N N . THR A 1 154 ? 25.655 3.282 43.071 1.00 50.52 134 THR A N 1
ATOM 950 C CA . THR A 1 154 ? 25.273 1.897 43.439 1.00 50.74 134 THR A CA 1
ATOM 951 C C . THR A 1 154 ? 23.811 1.630 43.091 1.00 51.70 134 THR A C 1
ATOM 952 O O . THR A 1 154 ? 22.928 2.399 43.479 1.00 51.43 134 THR A O 1
ATOM 956 N N . THR A 1 155 ? 23.566 0.545 42.355 1.00 53.15 135 THR A N 1
ATOM 957 C CA . THR A 1 155 ? 22.202 0.184 41.933 1.00 54.58 135 THR A CA 1
ATOM 958 C C . THR A 1 155 ? 21.878 -1.291 42.046 1.00 53.80 135 THR A C 1
ATOM 959 O O . THR A 1 155 ? 22.756 -2.126 42.286 1.00 54.35 135 THR A O 1
ATOM 963 N N . GLY A 1 156 ? 20.598 -1.605 41.884 1.00 53.26 136 GLY A N 1
ATOM 964 C CA . GLY A 1 156 ? 20.156 -2.993 41.958 1.00 52.47 136 GLY A CA 1
ATOM 965 C C . GLY A 1 156 ? 19.809 -3.445 43.366 1.00 51.94 136 GLY A C 1
ATOM 966 O O . GLY A 1 156 ? 19.429 -2.639 44.224 1.00 51.95 136 GLY A O 1
ATOM 967 N N . GLU A 1 157 ? 19.970 -4.747 43.595 1.00 51.08 137 GLU A N 1
ATOM 968 C CA . GLU A 1 157 ? 19.416 -5.433 44.746 1.00 50.36 137 GLU A CA 1
ATOM 969 C C . GLU A 1 157 ? 20.065 -5.113 46.102 1.00 49.33 137 GLU A C 1
ATOM 970 O O . GLU A 1 157 ? 19.363 -4.833 47.080 1.00 49.38 137 GLU A O 1
ATOM 976 N N . GLY A 1 158 ? 21.388 -5.158 46.181 1.00 47.82 138 GLY A N 1
ATOM 977 C CA . GLY A 1 158 ? 22.045 -4.866 47.456 1.00 45.94 138 GLY A CA 1
ATOM 978 C C . GLY A 1 158 ? 22.292 -3.376 47.676 1.00 44.78 138 GLY A C 1
ATOM 979 O O . GLY A 1 158 ? 23.037 -3.007 48.580 1.00 44.39 138 GLY A O 1
ATOM 980 N N . SER A 1 159 ? 21.666 -2.520 46.866 1.00 43.44 139 SER A N 1
ATOM 981 C CA . SER A 1 159 ? 21.970 -1.091 46.904 1.00 42.70 139 SER A CA 1
ATOM 982 C C . SER A 1 159 ? 21.396 -0.364 48.121 1.00 41.73 139 SER A C 1
ATOM 983 O O . SER A 1 159 ? 22.107 0.420 48.745 1.00 41.34 139 SER A O 1
ATOM 986 N N . ARG A 1 160 ? 20.130 -0.615 48.463 1.00 40.41 140 ARG A N 1
ATOM 987 C CA . ARG A 1 160 ? 19.559 -0.039 49.693 1.00 39.54 140 ARG A CA 1
ATOM 988 C C . ARG A 1 160 ? 20.524 -0.224 50.860 1.00 38.45 140 ARG A C 1
ATOM 989 O O . ARG A 1 160 ? 20.931 0.741 51.494 1.00 37.40 140 ARG A O 1
ATOM 997 N N . ASP A 1 161 ? 20.905 -1.466 51.131 1.00 38.19 141 ASP A N 1
ATOM 998 C CA . ASP A 1 161 ? 21.718 -1.741 52.311 1.00 38.29 141 ASP A CA 1
ATOM 999 C C . ASP A 1 161 ? 23.130 -1.158 52.221 1.00 38.40 141 ASP A C 1
ATOM 1000 O O . ASP A 1 161 ? 23.661 -0.685 53.217 1.00 37.72 141 ASP A O 1
ATOM 1005 N N . LEU A 1 162 ? 23.707 -1.176 51.024 1.00 39.08 142 LEU A N 1
ATOM 1006 C CA . LEU A 1 162 ? 25.006 -0.562 50.783 1.00 40.23 142 LEU A CA 1
ATOM 1007 C C . LEU A 1 162 ? 24.966 0.936 50.973 1.00 40.39 142 LEU A C 1
ATOM 1008 O O . LEU A 1 162 ? 25.829 1.501 51.656 1.00 41.40 142 LEU A O 1
ATOM 1013 N N . LYS A 1 163 ? 23.973 1.593 50.383 1.00 40.05 143 LYS A N 1
ATOM 1014 C CA . LYS A 1 163 ? 23.855 3.036 50.565 1.00 40.00 143 LYS A CA 1
ATOM 1015 C C . LYS A 1 163 ? 23.818 3.332 52.053 1.00 39.12 143 LYS A C 1
ATOM 1016 O O . LYS A 1 163 ? 24.569 4.190 52.541 1.00 39.46 143 LYS A O 1
ATOM 1022 N N . ILE A 1 164 ? 22.942 2.633 52.770 1.00 37.10 144 ILE A N 1
ATOM 1023 C CA . ILE A 1 164 ? 22.783 2.870 54.198 1.00 36.82 144 ILE A CA 1
ATOM 1024 C C . ILE A 1 164 ? 24.114 2.709 54.955 1.00 36.73 144 ILE A C 1
ATOM 1025 O O . ILE A 1 164 ? 24.495 3.587 55.705 1.00 35.53 144 ILE A O 1
ATOM 1030 N N . ARG A 1 165 ? 24.806 1.588 54.744 1.00 37.30 145 ARG A N 1
ATOM 1031 C CA . ARG A 1 165 ? 26.094 1.318 55.400 1.00 38.36 145 ARG A CA 1
ATOM 1032 C C . ARG A 1 165 ? 27.136 2.389 55.086 1.00 38.12 145 ARG A C 1
ATOM 1033 O O . ARG A 1 165 ? 27.815 2.903 55.982 1.00 37.66 145 ARG A O 1
ATOM 1041 N N . LEU A 1 166 ? 27.258 2.716 53.806 1.00 38.59 146 LEU A N 1
ATOM 1042 C CA . LEU A 1 166 ? 28.165 3.766 53.357 1.00 39.54 146 LEU A CA 1
ATOM 1043 C C . LEU A 1 166 ? 27.901 5.103 54.030 1.00 40.45 146 LEU A C 1
ATOM 1044 O O . LEU A 1 166 ? 28.831 5.761 54.526 1.00 41.19 146 LEU A O 1
ATOM 1049 N N . LEU A 1 167 ? 26.635 5.505 54.057 1.00 40.91 147 LEU A N 1
ATOM 1050 C CA . LEU A 1 167 ? 26.265 6.767 54.686 1.00 40.91 147 LEU A CA 1
ATOM 1051 C C . LEU A 1 167 ? 26.509 6.767 56.179 1.00 41.22 147 LEU A C 1
ATOM 1052 O O . LEU A 1 167 ? 26.995 7.752 56.738 1.00 40.59 147 LEU A O 1
ATOM 1057 N N . ALA A 1 168 ? 26.141 5.664 56.824 1.00 40.93 148 ALA A N 1
ATOM 1058 C CA . ALA A 1 168 ? 26.325 5.518 58.261 1.00 42.00 148 ALA A CA 1
ATOM 1059 C C . ALA A 1 168 ? 27.803 5.642 58.639 1.00 42.26 148 ALA A C 1
ATOM 1060 O O . ALA A 1 168 ? 28.136 6.351 59.586 1.00 42.70 148 ALA A O 1
ATOM 1062 N N . GLY A 1 169 ? 28.674 4.952 57.900 1.00 42.40 149 GLY A N 1
ATOM 1063 C CA . GLY A 1 169 ? 30.120 5.043 58.110 1.00 42.93 149 GLY A CA 1
ATOM 1064 C C . GLY A 1 169 ? 30.609 6.481 57.977 1.00 43.13 149 GLY A C 1
ATOM 1065 O O . GLY A 1 169 ? 31.413 6.958 58.785 1.00 42.80 149 GLY A O 1
ATOM 1066 N N . LEU A 1 170 ? 30.097 7.174 56.967 1.00 43.94 150 LEU A N 1
ATOM 1067 C CA . LEU A 1 170 ? 30.383 8.592 56.758 1.00 44.72 150 LEU A CA 1
ATOM 1068 C C . LEU A 1 170 ? 29.930 9.445 57.923 1.00 45.01 150 LEU A C 1
ATOM 1069 O O . LEU A 1 170 ? 30.703 10.254 58.455 1.00 45.06 150 LEU A O 1
ATOM 1074 N N . LEU A 1 171 ? 28.674 9.265 58.317 1.00 45.18 151 LEU A N 1
ATOM 1075 C CA . LEU A 1 171 ? 28.093 10.061 59.381 1.00 45.57 151 LEU A CA 1
ATOM 1076 C C . LEU A 1 171 ? 28.777 9.803 60.718 1.00 46.22 151 LEU A C 1
ATOM 1077 O O . LEU A 1 171 ? 28.882 10.710 61.552 1.00 46.53 151 LEU A O 1
ATOM 1082 N N . LYS A 1 172 ? 29.268 8.575 60.887 1.00 46.62 152 LYS A N 1
ATOM 1083 C CA . LYS A 1 172 ? 30.028 8.154 62.065 1.00 47.42 152 LYS A CA 1
ATOM 1084 C C . LYS A 1 172 ? 31.350 8.929 62.141 1.00 47.71 152 LYS A C 1
ATOM 1085 O O . LYS A 1 172 ? 31.699 9.477 63.191 1.00 47.68 152 LYS A O 1
ATOM 1091 N N . LYS A 1 173 ? 32.067 8.980 61.018 1.00 47.99 153 LYS A N 1
ATOM 1092 C CA . LYS A 1 173 ? 33.364 9.639 60.940 1.00 48.44 153 LYS A CA 1
ATOM 1093 C C . LYS A 1 173 ? 33.191 11.149 61.048 1.00 48.22 153 LYS A C 1
ATOM 1094 O O . LYS A 1 173 ? 34.063 11.843 61.556 1.00 48.10 153 LYS A O 1
ATOM 1100 N N . ALA A 1 174 ? 32.056 11.646 60.561 1.00 47.96 154 ALA A N 1
ATOM 1101 C CA . ALA A 1 174 ? 31.725 13.063 60.621 1.00 47.60 154 ALA A CA 1
ATOM 1102 C C . ALA A 1 174 ? 31.675 13.607 62.043 1.00 47.89 154 ALA A C 1
ATOM 1103 O O . ALA A 1 174 ? 31.263 12.916 62.981 1.00 47.63 154 ALA A O 1
ATOM 1105 N N . ASP A 1 175 ? 32.092 14.857 62.194 1.00 47.79 155 ASP A N 1
ATOM 1106 C CA . ASP A 1 175 ? 31.841 15.593 63.421 1.00 47.64 155 ASP A CA 1
ATOM 1107 C C . ASP A 1 175 ? 30.378 16.064 63.347 1.00 47.11 155 ASP A C 1
ATOM 1108 O O . ASP A 1 175 ? 29.753 15.943 62.296 1.00 47.77 155 ASP A O 1
ATOM 1113 N N . PRO A 1 176 ? 29.809 16.562 64.458 1.00 46.71 156 PRO A N 1
ATOM 1114 C CA . PRO A 1 176 ? 28.414 17.009 64.410 1.00 46.08 156 PRO A CA 1
ATOM 1115 C C . PRO A 1 176 ? 28.041 17.867 63.198 1.00 45.78 156 PRO A C 1
ATOM 1116 O O . PRO A 1 176 ? 27.056 17.563 62.510 1.00 45.32 156 PRO A O 1
ATOM 1120 N N . LEU A 1 177 ? 28.819 18.908 62.920 1.00 45.36 157 LEU A N 1
ATOM 1121 C CA . LEU A 1 177 ? 28.481 19.812 61.819 1.00 45.62 157 LEU A CA 1
ATOM 1122 C C . LEU A 1 177 ? 28.630 19.153 60.451 1.00 45.12 157 LEU A C 1
ATOM 1123 O O . LEU A 1 177 ? 27.825 19.396 59.560 1.00 45.23 157 LEU A O 1
ATOM 1128 N N . GLU A 1 178 ? 29.660 18.331 60.286 1.00 44.96 158 GLU A N 1
ATOM 1129 C CA . GLU A 1 178 ? 29.857 17.615 59.040 1.00 45.29 158 GLU A CA 1
ATOM 1130 C C . GLU A 1 178 ? 28.650 16.715 58.780 1.00 44.47 158 GLU A C 1
ATOM 1131 O O . GLU A 1 178 ? 28.125 16.692 57.672 1.00 43.45 158 GLU A O 1
ATOM 1137 N N . ALA A 1 179 ? 28.184 16.035 59.828 1.00 43.61 159 ALA A N 1
ATOM 1138 C CA . ALA A 1 179 ? 27.037 15.127 59.722 1.00 43.59 159 ALA A CA 1
ATOM 1139 C C . ALA A 1 179 ? 25.789 15.860 59.245 1.00 43.81 159 ALA A C 1
ATOM 1140 O O . ALA A 1 179 ? 25.052 15.358 58.387 1.00 43.47 159 ALA A O 1
ATOM 1142 N N . LYS A 1 180 ? 25.556 17.046 59.806 1.00 43.87 160 LYS A N 1
ATOM 1143 C CA . LYS A 1 180 ? 24.414 17.859 59.430 1.00 43.97 160 LYS A CA 1
ATOM 1144 C C . LYS A 1 180 ? 24.444 18.122 57.924 1.00 44.13 160 LYS A C 1
ATOM 1145 O O . LYS A 1 180 ? 23.439 17.960 57.221 1.00 43.15 160 LYS A O 1
ATOM 1151 N N . PHE A 1 181 ? 25.608 18.525 57.427 1.00 44.26 161 PHE A N 1
ATOM 1152 C CA . PHE A 1 181 ? 25.670 18.914 56.035 1.00 44.71 161 PHE A CA 1
ATOM 1153 C C . PHE A 1 181 ? 25.811 17.741 55.076 1.00 44.42 161 PHE A C 1
ATOM 1154 O O . PHE A 1 181 ? 25.426 17.847 53.907 1.00 44.52 161 PHE A O 1
ATOM 1162 N N . LEU A 1 182 ? 26.325 16.620 55.576 1.00 43.93 162 LEU A N 1
ATOM 1163 C CA . LEU A 1 182 ? 26.296 15.384 54.805 1.00 44.41 162 LEU A CA 1
ATOM 1164 C C . LEU A 1 182 ? 24.865 14.925 54.615 1.00 44.13 162 LEU A C 1
ATOM 1165 O O . LEU A 1 182 ? 24.496 14.478 53.522 1.00 44.77 162 LEU A O 1
ATOM 1170 N N . VAL A 1 183 ? 24.063 15.012 55.673 1.00 43.80 163 VAL A N 1
ATOM 1171 C CA . VAL A 1 183 ? 22.681 14.591 55.561 1.00 44.07 163 VAL A CA 1
ATOM 1172 C C . VAL A 1 183 ? 22.038 15.475 54.494 1.00 44.50 163 VAL A C 1
ATOM 1173 O O . VAL A 1 183 ? 21.495 14.977 53.514 1.00 44.39 163 VAL A O 1
ATOM 1177 N N . ARG A 1 184 ? 22.128 16.787 54.673 1.00 44.53 164 ARG A N 1
ATOM 1178 C CA . ARG A 1 184 ? 21.509 17.722 53.723 1.00 44.72 164 ARG A CA 1
ATOM 1179 C C . ARG A 1 184 ? 21.940 17.476 52.284 1.00 44.45 164 ARG A C 1
ATOM 1180 O O . ARG A 1 184 ? 21.111 17.508 51.372 1.00 43.50 164 ARG A O 1
ATOM 1188 N N . PHE A 1 185 ? 23.234 17.218 52.100 1.00 44.93 165 PHE A N 1
ATOM 1189 C CA . PHE A 1 185 ? 23.817 16.978 50.778 1.00 45.33 165 PHE A CA 1
ATOM 1190 C C . PHE A 1 185 ? 23.123 15.793 50.093 1.00 46.13 165 PHE A C 1
ATOM 1191 O O . PHE A 1 185 ? 22.553 15.943 49.011 1.00 46.35 165 PHE A O 1
ATOM 1199 N N . VAL A 1 186 ? 23.135 14.636 50.758 1.00 46.33 166 VAL A N 1
ATOM 1200 C CA . VAL A 1 186 ? 22.506 13.410 50.260 1.00 47.23 166 VAL A CA 1
ATOM 1201 C C . VAL A 1 186 ? 21.008 13.573 50.003 1.00 48.21 166 VAL A C 1
ATOM 1202 O O . VAL A 1 186 ? 20.484 13.066 49.004 1.00 48.38 166 VAL A O 1
ATOM 1206 N N . GLU A 1 187 ? 20.334 14.283 50.903 1.00 48.90 167 GLU A N 1
ATOM 1207 C CA . GLU A 1 187 ? 18.903 14.601 50.790 1.00 49.91 167 GLU A CA 1
ATOM 1208 C C . GLU A 1 187 ? 18.586 15.562 49.658 1.00 50.37 167 GLU A C 1
ATOM 1209 O O . GLU A 1 187 ? 17.419 15.761 49.325 1.00 50.72 167 GLU A O 1
ATOM 1215 N N . GLY A 1 188 ? 19.616 16.190 49.102 1.00 50.76 168 GLY A N 1
ATOM 1216 C CA . GLY A 1 188 ? 19.429 17.354 48.237 1.00 51.51 168 GLY A CA 1
ATOM 1217 C C . GLY A 1 188 ? 18.763 18.533 48.948 1.00 51.77 168 GLY A C 1
ATOM 1218 O O . GLY A 1 188 ? 17.912 19.201 48.370 1.00 52.12 168 GLY A O 1
ATOM 1219 N N . ARG A 1 189 ? 19.124 18.769 50.205 1.00 52.00 169 ARG A N 1
ATOM 1220 C CA . ARG A 1 189 ? 18.523 19.854 50.990 1.00 53.43 169 ARG A CA 1
ATOM 1221 C C . ARG A 1 189 ? 19.591 20.791 51.568 1.00 54.26 169 ARG A C 1
ATOM 1222 O O . ARG A 1 189 ? 19.375 21.449 52.584 1.00 53.59 169 ARG A O 1
ATOM 1230 N N . LEU A 1 190 ? 20.762 20.803 50.931 1.00 55.37 170 LEU A N 1
ATOM 1231 C CA . LEU A 1 190 ? 21.670 21.921 51.069 1.00 56.49 170 LEU A CA 1
ATOM 1232 C C . LEU A 1 190 ? 20.971 22.893 50.158 1.00 57.46 170 LEU A C 1
ATOM 1233 O O . LEU A 1 190 ? 20.745 22.603 48.969 1.00 58.51 170 LEU A O 1
ATOM 1238 N N . ARG A 1 191 ? 20.583 24.022 50.715 1.00 56.99 171 ARG A N 1
ATOM 1239 C CA . ARG A 1 191 ? 19.867 25.004 49.945 1.00 56.14 171 ARG A CA 1
ATOM 1240 C C . ARG A 1 191 ? 20.911 26.042 49.626 1.00 55.30 171 ARG A C 1
ATOM 1241 O O . ARG A 1 191 ? 20.904 27.112 50.202 1.00 55.37 171 ARG A O 1
ATOM 1249 N N . VAL A 1 192 ? 21.851 25.721 48.743 1.00 53.96 172 VAL A N 1
ATOM 1250 C CA . VAL A 1 192 ? 22.990 26.613 48.599 1.00 52.09 172 VAL A CA 1
ATOM 1251 C C . VAL A 1 192 ? 22.512 27.858 47.834 1.00 50.33 172 VAL A C 1
ATOM 1252 O O . VAL A 1 192 ? 22.805 28.987 48.250 1.00 49.47 172 VAL A O 1
ATOM 1256 N N . GLY A 1 193 ? 21.765 27.635 46.741 1.00 48.23 173 GLY A N 1
ATOM 1257 C CA . GLY A 1 193 ? 21.391 28.705 45.808 1.00 45.77 173 GLY A CA 1
ATOM 1258 C C . GLY A 1 193 ? 22.626 29.329 45.172 1.00 45.25 173 GLY A C 1
ATOM 1259 O O . GLY A 1 193 ? 22.752 30.542 45.062 1.00 44.49 173 GLY A O 1
ATOM 1260 N N . ILE A 1 194 ? 23.575 28.494 44.772 1.00 45.28 174 ILE A N 1
ATOM 1261 C CA . ILE A 1 194 ? 24.708 29.002 44.025 1.00 45.56 174 ILE A CA 1
ATOM 1262 C C . ILE A 1 194 ? 24.910 28.110 42.820 1.00 45.65 174 ILE A C 1
ATOM 1263 O O . ILE A 1 194 ? 24.764 26.898 42.931 1.00 46.84 174 ILE A O 1
ATOM 1268 N N . GLY A 1 195 ? 25.228 28.722 41.685 1.00 44.74 175 GLY A N 1
ATOM 1269 C CA . GLY A 1 195 ? 25.428 27.986 40.455 1.00 45.09 175 GLY A CA 1
ATOM 1270 C C . GLY A 1 195 ? 26.834 28.083 39.903 1.00 43.62 175 GLY A C 1
ATOM 1271 O O . GLY A 1 195 ? 27.764 28.571 40.566 1.00 43.37 175 GLY A O 1
ATOM 1272 N N . ASP A 1 196 ? 26.998 27.605 38.679 1.00 43.65 176 ASP A N 1
ATOM 1273 C CA . ASP A 1 196 ? 28.317 27.597 38.032 1.00 42.99 176 ASP A CA 1
ATOM 1274 C C . ASP A 1 196 ? 28.867 29.010 37.951 1.00 41.88 176 ASP A C 1
ATOM 1275 O O . ASP A 1 196 ? 30.023 29.217 38.250 1.00 41.72 176 ASP A O 1
ATOM 1280 N N . ALA A 1 197 ? 28.027 29.978 37.570 1.00 41.47 177 ALA A N 1
ATOM 1281 C CA . ALA A 1 197 ? 28.433 31.387 37.477 1.00 41.88 177 ALA A CA 1
ATOM 1282 C C . ALA A 1 197 ? 29.030 31.936 38.776 1.00 41.05 177 ALA A C 1
ATOM 1283 O O . ALA A 1 197 ? 30.014 32.676 38.750 1.00 41.93 177 ALA A O 1
ATOM 1285 N N . THR A 1 198 ? 28.426 31.569 39.903 1.00 40.80 178 THR A N 1
ATOM 1286 C CA . THR A 1 198 ? 28.877 32.020 41.222 1.00 39.92 178 THR A CA 1
ATOM 1287 C C . THR A 1 198 ? 30.260 31.461 41.498 1.00 39.25 178 THR A C 1
ATOM 1288 O O . THR A 1 198 ? 31.122 32.132 42.034 1.00 38.84 178 THR A O 1
ATOM 1292 N N . VAL A 1 199 ? 30.450 30.202 41.154 1.00 39.10 179 VAL A N 1
ATOM 1293 C CA . VAL A 1 199 ? 31.725 29.545 41.379 1.00 40.80 179 VAL A CA 1
ATOM 1294 C C . VAL A 1 199 ? 32.765 30.115 40.393 1.00 40.89 179 VAL A C 1
ATOM 1295 O O . VAL A 1 199 ? 33.890 30.394 40.783 1.00 41.20 179 VAL A O 1
ATOM 1299 N N . LEU A 1 200 ? 32.397 30.305 39.136 1.00 41.35 180 LEU A N 1
ATOM 1300 C CA . LEU A 1 200 ? 33.345 30.900 38.164 1.00 43.09 180 LEU A CA 1
ATOM 1301 C C . LEU A 1 200 ? 33.827 32.251 38.654 1.00 42.95 180 LEU A C 1
ATOM 1302 O O . LEU A 1 200 ? 35.024 32.528 38.662 1.00 42.88 180 LEU A O 1
ATOM 1307 N N . ASP A 1 201 ? 32.889 33.081 39.110 1.00 43.08 181 ASP A N 1
ATOM 1308 C CA . ASP A 1 201 ? 33.254 34.353 39.740 1.00 42.97 181 ASP A CA 1
ATOM 1309 C C . ASP A 1 201 ? 34.246 34.142 40.898 1.00 42.09 181 ASP A C 1
ATOM 1310 O O . ASP A 1 201 ? 35.226 34.859 41.013 1.00 40.36 181 ASP A O 1
ATOM 1315 N N . ALA A 1 202 ? 33.980 33.178 41.778 1.00 41.30 182 ALA A N 1
ATOM 1316 C CA . ALA A 1 202 ? 34.873 33.016 42.929 1.00 41.63 182 ALA A CA 1
ATOM 1317 C C . ALA A 1 202 ? 36.251 32.517 42.465 1.00 41.76 182 ALA A C 1
ATOM 1318 O O . ALA A 1 202 ? 37.241 32.834 43.075 1.00 40.58 182 ALA A O 1
ATOM 1320 N N . MET A 1 203 ? 36.285 31.749 41.372 1.00 41.97 183 MET A N 1
ATOM 1321 C CA . MET A 1 203 ? 37.536 31.238 40.799 1.00 44.05 183 MET A CA 1
ATOM 1322 C C . MET A 1 203 ? 38.388 32.367 40.231 1.00 41.92 183 MET A C 1
ATOM 1323 O O . MET A 1 203 ? 39.620 32.368 40.386 1.00 41.94 183 MET A O 1
ATOM 1328 N N . ALA A 1 204 ? 37.727 33.336 39.596 1.00 40.61 184 ALA A N 1
ATOM 1329 C CA . ALA A 1 204 ? 38.382 34.582 39.173 1.00 40.84 184 ALA A CA 1
ATOM 1330 C C . ALA A 1 204 ? 39.073 35.237 40.351 1.00 41.04 184 ALA A C 1
ATOM 1331 O O . ALA A 1 204 ? 40.222 35.672 40.268 1.00 42.28 184 ALA A O 1
ATOM 1333 N N . ILE A 1 205 ? 38.374 35.295 41.477 1.00 42.20 185 ILE A N 1
ATOM 1334 C CA . ILE A 1 205 ? 38.894 36.015 42.636 1.00 42.10 185 ILE A CA 1
ATOM 1335 C C . ILE A 1 205 ? 39.971 35.187 43.291 1.00 42.60 185 ILE A C 1
ATOM 1336 O O . ILE A 1 205 ? 41.022 35.711 43.620 1.00 43.35 185 ILE A O 1
ATOM 1341 N N . ALA A 1 206 ? 39.711 33.895 43.474 1.00 43.03 186 ALA A N 1
ATOM 1342 C CA . ALA A 1 206 ? 40.636 33.038 44.196 1.00 44.14 186 ALA A CA 1
ATOM 1343 C C . ALA A 1 206 ? 41.954 32.759 43.445 1.00 44.29 186 ALA A C 1
ATOM 1344 O O . ALA A 1 206 ? 42.999 32.643 44.052 1.00 44.79 186 ALA A O 1
ATOM 1346 N N . PHE A 1 207 ? 41.889 32.635 42.129 1.00 44.98 187 PHE A N 1
ATOM 1347 C CA . PHE A 1 207 ? 43.007 32.102 41.363 1.00 45.16 187 PHE A CA 1
ATOM 1348 C C . PHE A 1 207 ? 43.431 33.024 40.249 1.00 45.02 187 PHE A C 1
ATOM 1349 O O . PHE A 1 207 ? 44.554 32.919 39.782 1.00 45.16 187 PHE A O 1
ATOM 1357 N N . GLY A 1 208 ? 42.521 33.876 39.786 1.00 44.09 188 GLY A N 1
ATOM 1358 C CA . GLY A 1 208 ? 42.800 34.688 38.613 1.00 43.63 188 GLY A CA 1
ATOM 1359 C C . GLY A 1 208 ? 43.378 36.038 38.957 1.00 43.32 188 GLY A C 1
ATOM 1360 O O . GLY A 1 208 ? 43.654 36.828 38.064 1.00 44.13 188 GLY A O 1
ATOM 1361 N N . GLY A 1 209 ? 43.538 36.315 40.247 1.00 41.94 189 GLY A N 1
ATOM 1362 C CA . GLY A 1 209 ? 44.048 37.607 40.685 1.00 41.98 189 GLY A CA 1
ATOM 1363 C C . GLY A 1 209 ? 43.011 38.699 40.891 1.00 41.39 189 GLY A C 1
ATOM 1364 O O . GLY A 1 209 ? 43.354 39.773 41.330 1.00 41.02 189 GLY A O 1
ATOM 1365 N N . GLY A 1 210 ? 41.756 38.441 40.536 1.00 41.32 190 GLY A N 1
ATOM 1366 C CA . GLY A 1 210 ? 40.684 39.363 40.862 1.00 41.78 190 GLY A CA 1
ATOM 1367 C C . GLY A 1 210 ? 39.632 39.387 39.797 1.00 42.59 190 GLY A C 1
ATOM 1368 O O . GLY A 1 210 ? 39.638 38.561 38.888 1.00 41.79 190 GLY A O 1
ATOM 1369 N N . GLN A 1 211 ? 38.728 40.347 39.904 1.00 43.36 191 GLN A N 1
ATOM 1370 C CA . GLN A 1 211 ? 37.605 40.423 38.989 1.00 45.16 191 GLN A CA 1
ATOM 1371 C C . GLN A 1 211 ? 38.006 40.523 37.508 1.00 44.97 191 GLN A C 1
ATOM 1372 O O . GLN A 1 211 ? 37.280 40.043 36.633 1.00 44.87 191 GLN A O 1
ATOM 1378 N N . SER A 1 212 ? 39.177 41.092 37.221 1.00 43.72 192 SER A N 1
ATOM 1379 C CA . SER A 1 212 ? 39.645 41.178 35.834 1.00 44.26 192 SER A CA 1
ATOM 1380 C C . SER A 1 212 ? 39.768 39.822 35.132 1.00 44.74 192 SER A C 1
ATOM 1381 O O . SER A 1 212 ? 39.674 39.756 33.910 1.00 43.97 192 SER A O 1
ATOM 1384 N N . ALA A 1 213 ? 39.950 38.744 35.903 1.00 45.50 193 ALA A N 1
ATOM 1385 C CA . ALA A 1 213 ? 40.044 37.386 35.346 1.00 46.81 193 ALA A CA 1
ATOM 1386 C C . ALA A 1 213 ? 38.697 36.796 34.887 1.00 47.83 193 ALA A C 1
ATOM 1387 O O . ALA A 1 213 ? 38.660 35.702 34.302 1.00 48.51 193 ALA A O 1
ATOM 1389 N N . SER A 1 214 ? 37.600 37.496 35.160 1.00 48.63 194 SER A N 1
ATOM 1390 C CA . SER A 1 214 ? 36.263 36.939 34.955 1.00 49.80 194 SER A CA 1
ATOM 1391 C C . SER A 1 214 ? 36.042 36.603 33.502 1.00 50.55 194 SER A C 1
ATOM 1392 O O . SER A 1 214 ? 35.573 35.525 33.176 1.00 49.91 194 SER A O 1
ATOM 1395 N N . GLU A 1 215 ? 36.422 37.531 32.633 1.00 51.46 195 GLU A N 1
ATOM 1396 C CA . GLU A 1 215 ? 36.165 37.402 31.205 1.00 53.10 195 GLU A CA 1
ATOM 1397 C C . GLU A 1 215 ? 36.866 36.189 30.606 1.00 51.52 195 GLU A C 1
ATOM 1398 O O . GLU A 1 215 ? 36.249 35.433 29.836 1.00 51.50 195 GLU A O 1
ATOM 1404 N N . ILE A 1 216 ? 38.143 35.991 30.929 1.00 49.38 196 ILE A N 1
ATOM 1405 C CA . ILE A 1 216 ? 38.827 34.834 30.365 1.00 48.91 196 ILE A CA 1
ATOM 1406 C C . ILE A 1 216 ? 38.194 33.527 30.874 1.00 47.29 196 ILE A C 1
ATOM 1407 O O . ILE A 1 216 ? 37.979 32.602 30.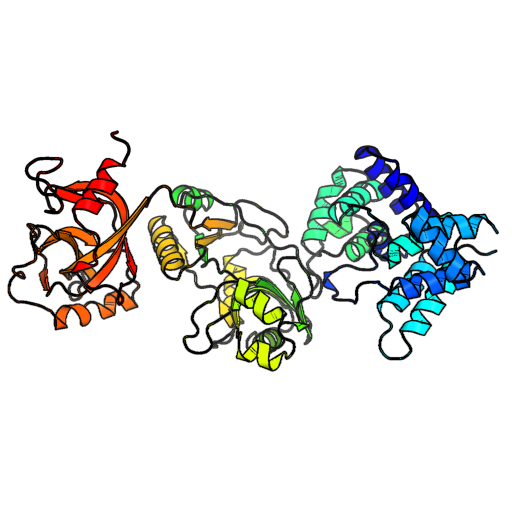099 1.00 45.83 196 ILE A O 1
ATOM 1412 N N . ILE A 1 217 ? 37.893 33.485 32.169 1.00 45.62 197 ILE A N 1
ATOM 1413 C CA . ILE A 1 217 ? 37.288 32.328 32.787 1.00 45.70 197 ILE A CA 1
ATOM 1414 C C . ILE A 1 217 ? 35.889 32.046 32.217 1.00 45.38 197 ILE A C 1
ATOM 1415 O O . ILE A 1 217 ? 35.603 30.928 31.890 1.00 44.57 197 ILE A O 1
ATOM 1420 N N . GLU A 1 218 ? 35.055 33.065 32.081 1.00 45.78 198 GLU A N 1
ATOM 1421 C CA . GLU A 1 218 ? 33.740 32.908 31.443 1.00 46.91 198 GLU A CA 1
ATOM 1422 C C . GLU A 1 218 ? 33.811 32.409 29.992 1.00 46.19 198 GLU A C 1
ATOM 1423 O O . GLU A 1 218 ? 33.057 31.546 29.601 1.00 45.35 198 GLU A O 1
ATOM 1429 N N . ARG A 1 219 ? 34.732 32.958 29.210 1.00 45.80 199 ARG A N 1
ATOM 1430 C CA . ARG A 1 219 ? 34.892 32.559 27.821 1.00 46.14 199 ARG A CA 1
ATOM 1431 C C . ARG A 1 219 ? 35.253 31.080 27.732 1.00 44.90 199 ARG A C 1
ATOM 1432 O O . ARG A 1 219 ? 34.707 30.355 26.906 1.00 43.75 199 ARG A O 1
ATOM 1440 N N . ALA A 1 220 ? 36.170 30.632 28.591 1.00 43.70 200 ALA A N 1
ATOM 1441 C CA . ALA A 1 220 ? 36.582 29.244 28.604 1.00 42.28 200 ALA A CA 1
ATOM 1442 C C . ALA A 1 220 ? 35.397 28.336 28.988 1.00 41.53 200 ALA A C 1
ATOM 1443 O O . ALA A 1 220 ? 35.111 27.352 28.319 1.00 40.43 200 ALA A O 1
ATOM 1445 N N . TYR A 1 221 ? 34.701 28.679 30.057 1.00 41.05 201 TYR A N 1
ATOM 1446 C CA . TYR A 1 221 ? 33.565 27.881 30.487 1.00 40.56 201 TYR A CA 1
ATOM 1447 C C . TYR A 1 221 ? 32.495 27.841 29.368 1.00 40.89 201 TYR A C 1
ATOM 1448 O O . TYR A 1 221 ? 31.888 26.829 29.147 1.00 41.11 201 TYR A O 1
ATOM 1457 N N . ASN A 1 222 ? 32.267 28.951 28.666 1.00 41.50 202 ASN A N 1
ATOM 1458 C CA . ASN A 1 222 ? 31.271 28.970 27.571 1.00 41.25 202 ASN A CA 1
ATOM 1459 C C . ASN A 1 222 ? 31.618 27.988 26.457 1.00 41.40 202 ASN A C 1
ATOM 1460 O O . ASN A 1 222 ? 30.728 27.396 25.822 1.00 40.39 202 ASN A O 1
ATOM 1465 N N . LEU A 1 223 ? 32.918 27.812 26.241 1.00 40.40 203 LEU A N 1
ATOM 1466 C CA . LEU A 1 223 ? 33.405 26.843 25.253 1.00 41.11 203 LEU A CA 1
ATOM 1467 C C . LEU A 1 223 ? 33.395 25.441 25.795 1.00 40.05 203 LEU A C 1
ATOM 1468 O O . LEU A 1 223 ? 33.309 24.483 25.053 1.00 38.88 203 LEU A O 1
ATOM 1473 N N . ARG A 1 224 ? 33.480 25.334 27.118 1.00 40.14 204 ARG A N 1
ATOM 1474 C CA . ARG A 1 224 ? 33.642 24.045 27.767 1.00 40.52 204 ARG A CA 1
ATOM 1475 C C . ARG A 1 224 ? 32.978 24.108 29.143 1.00 41.22 204 ARG A C 1
ATOM 1476 O O . ARG A 1 224 ? 33.646 24.413 30.157 1.00 40.75 204 ARG A O 1
ATOM 1484 N N . ALA A 1 225 ? 31.674 23.833 29.171 1.00 40.31 205 ALA A N 1
ATOM 1485 C CA . ALA A 1 225 ? 30.823 24.189 30.312 1.00 41.69 205 ALA A CA 1
ATOM 1486 C C . ALA A 1 225 ? 30.977 23.143 31.391 1.00 41.97 205 ALA A C 1
ATOM 1487 O O . ALA A 1 225 ? 30.008 22.466 31.777 1.00 41.14 205 ALA A O 1
ATOM 1489 N N . ASP A 1 226 ? 32.216 22.982 31.851 1.00 42.38 206 ASP A N 1
ATOM 1490 C CA . ASP A 1 226 ? 32.529 21.979 32.845 1.00 42.62 206 ASP A CA 1
ATOM 1491 C C . ASP A 1 226 ? 33.356 22.729 33.846 1.00 43.26 206 ASP A C 1
ATOM 1492 O O . ASP A 1 226 ? 34.567 22.931 33.631 1.00 42.07 206 ASP A O 1
ATOM 1497 N N . LEU A 1 227 ? 32.700 23.139 34.927 1.00 43.14 207 LEU A N 1
ATOM 1498 C CA . LEU A 1 227 ? 33.357 23.863 35.983 1.00 45.35 207 LEU A CA 1
ATOM 1499 C C . LEU A 1 227 ? 34.633 23.193 36.471 1.00 44.25 207 LEU A C 1
ATOM 1500 O O . LEU A 1 227 ? 35.637 23.864 36.718 1.00 44.50 207 LEU A O 1
ATOM 1505 N N . GLY A 1 228 ? 34.590 21.878 36.640 1.00 44.39 208 GLY A N 1
ATOM 1506 C CA . GLY A 1 228 ? 35.743 21.121 37.174 1.00 44.95 208 GLY A CA 1
ATOM 1507 C C . GLY A 1 228 ? 36.925 21.134 36.220 1.00 45.74 208 GLY A C 1
ATOM 1508 O O . GLY A 1 228 ? 38.069 21.252 36.650 1.00 46.66 208 GLY A O 1
ATOM 1509 N N . ASN A 1 229 ? 36.641 21.001 34.927 1.00 45.01 209 ASN A N 1
ATOM 1510 C CA . ASN A 1 229 ? 37.647 21.050 33.872 1.00 45.54 209 ASN A CA 1
ATOM 1511 C C . ASN A 1 229 ? 38.324 22.416 33.857 1.00 44.99 209 ASN A C 1
ATOM 1512 O O . ASN A 1 229 ? 39.542 22.506 33.736 1.00 43.83 209 ASN A O 1
ATOM 1517 N N . ILE A 1 230 ? 37.526 23.479 33.984 1.00 43.70 210 ILE A N 1
ATOM 1518 C CA . ILE A 1 230 ? 38.080 24.815 33.972 1.00 43.10 210 ILE A CA 1
ATOM 1519 C C . ILE A 1 230 ? 38.923 25.030 35.234 1.00 43.79 210 ILE A C 1
ATOM 1520 O O . ILE A 1 230 ? 39.990 25.570 35.145 1.00 43.22 210 ILE A O 1
ATOM 1525 N N . ALA A 1 231 ? 38.428 24.619 36.397 1.00 44.38 211 ALA A N 1
ATOM 1526 C CA . ALA A 1 231 ? 39.145 24.857 37.671 1.00 45.11 211 ALA A CA 1
ATOM 1527 C C . ALA A 1 231 ? 40.504 24.176 37.629 1.00 46.53 211 ALA A C 1
ATOM 1528 O O . ALA A 1 231 ? 41.537 24.791 37.908 1.00 46.89 211 ALA A O 1
ATOM 1530 N N . LYS A 1 232 ? 40.493 22.897 37.263 1.00 47.69 212 LYS A N 1
ATOM 1531 C CA . LYS A 1 232 ? 41.699 22.124 36.984 1.00 49.04 212 LYS A CA 1
ATOM 1532 C C . LYS A 1 232 ? 42.724 22.848 36.137 1.00 49.31 212 LYS A C 1
ATOM 1533 O O . LYS A 1 232 ? 43.884 22.923 36.514 1.00 49.46 212 LYS A O 1
ATOM 1539 N N . ILE A 1 233 ? 42.320 23.367 34.988 1.00 49.74 213 ILE A N 1
ATOM 1540 C CA . ILE A 1 233 ? 43.270 24.078 34.143 1.00 49.99 213 ILE A CA 1
ATOM 1541 C C . ILE A 1 233 ? 43.843 25.314 34.866 1.00 51.34 213 ILE A C 1
ATOM 1542 O O . ILE A 1 233 ? 45.069 25.475 34.948 1.00 50.86 213 ILE A O 1
ATOM 1547 N N . ILE A 1 234 ? 42.962 26.158 35.405 1.00 51.84 214 ILE A N 1
ATOM 1548 C CA . ILE A 1 234 ? 43.379 27.355 36.135 1.00 52.94 214 ILE A CA 1
ATOM 1549 C C . ILE A 1 234 ? 44.400 27.021 37.210 1.00 53.69 214 ILE A C 1
ATOM 1550 O O . ILE A 1 234 ? 45.443 27.664 37.303 1.00 54.37 214 ILE A O 1
ATOM 1555 N N . VAL A 1 235 ? 44.086 26.015 38.014 1.00 54.20 215 VAL A N 1
ATOM 1556 C CA . VAL A 1 235 ? 44.912 25.610 39.139 1.00 55.67 215 VAL A CA 1
ATOM 1557 C C . VAL A 1 235 ? 46.262 25.011 38.708 1.00 56.79 215 VAL A C 1
ATOM 1558 O O . VAL A 1 235 ? 47.300 25.371 39.256 1.00 56.80 215 VAL A O 1
ATOM 1562 N N . GLU A 1 236 ? 46.239 24.120 37.716 1.00 58.23 216 GLU A N 1
ATOM 1563 C CA . GLU A 1 236 ? 47.446 23.430 37.253 1.00 59.54 216 GLU A CA 1
ATOM 1564 C C . GLU A 1 236 ? 48.319 24.265 36.317 1.00 59.65 216 GLU A C 1
ATOM 1565 O O . GLU A 1 236 ? 49.535 24.351 36.515 1.00 59.69 216 GLU A O 1
ATOM 1571 N N . LYS A 1 237 ? 47.706 24.867 35.298 1.00 59.73 217 LYS A N 1
ATOM 1572 C CA . LYS A 1 237 ? 48.450 25.574 34.250 1.00 60.01 217 LYS A CA 1
ATOM 1573 C C . LYS A 1 237 ? 48.318 27.099 34.331 1.00 59.60 217 LYS A C 1
ATOM 1574 O O . LYS A 1 237 ? 48.916 27.831 33.539 1.00 59.78 217 LYS A O 1
ATOM 1580 N N . GLY A 1 238 ? 47.517 27.577 35.271 1.00 59.62 218 GLY A N 1
ATOM 1581 C CA . GLY A 1 238 ? 47.223 29.009 35.366 1.00 59.08 218 GLY A CA 1
ATOM 1582 C C . GLY A 1 238 ? 46.126 29.524 34.447 1.00 58.46 218 GLY A C 1
ATOM 1583 O O . GLY A 1 238 ? 45.673 28.835 33.524 1.00 58.58 218 GLY A O 1
ATOM 1584 N N . ILE A 1 239 ? 45.724 30.760 34.705 1.00 57.69 219 ILE A N 1
ATOM 1585 C CA . ILE A 1 239 ? 44.689 31.458 33.955 1.00 57.37 219 ILE A CA 1
ATOM 1586 C C . ILE A 1 239 ? 44.992 31.647 32.468 1.00 56.60 219 ILE A C 1
ATOM 1587 O O . ILE A 1 239 ? 44.114 31.477 31.625 1.00 55.96 219 ILE A O 1
ATOM 1592 N N . GLU A 1 240 ? 46.227 32.015 32.142 1.00 55.40 220 GLU A N 1
ATOM 1593 C CA . GLU A 1 240 ? 46.597 32.282 30.755 1.00 54.85 220 GLU A CA 1
ATOM 1594 C C . GLU A 1 240 ? 46.346 31.089 29.819 1.00 53.50 220 GLU A C 1
ATOM 1595 O O . GLU A 1 240 ? 46.097 31.265 28.627 1.00 52.34 220 GLU A O 1
ATOM 1601 N N . ALA A 1 241 ? 46.411 29.886 30.377 1.00 52.36 221 ALA A N 1
ATOM 1602 C CA . ALA A 1 241 ? 46.153 28.670 29.627 1.00 52.23 221 ALA A CA 1
ATOM 1603 C C . ALA A 1 241 ? 44.692 28.600 29.137 1.00 52.09 221 ALA A C 1
ATOM 1604 O O . ALA A 1 241 ? 44.378 27.830 28.219 1.00 52.00 221 ALA A O 1
ATOM 1606 N N . LEU A 1 242 ? 43.815 29.406 29.735 1.00 51.15 222 LEU A N 1
ATOM 1607 C CA . LEU A 1 242 ? 42.406 29.389 29.359 1.00 51.53 222 LEU A CA 1
ATOM 1608 C C . LEU A 1 242 ? 42.172 30.114 28.052 1.00 52.25 222 LEU A C 1
ATOM 1609 O O . LEU A 1 242 ? 41.240 29.781 27.324 1.00 52.51 222 LEU A O 1
ATOM 1614 N N . LYS A 1 243 ? 43.046 31.066 27.723 1.00 52.85 223 LYS A N 1
ATOM 1615 C CA . LYS A 1 243 ? 42.819 31.908 26.539 1.00 53.78 223 LYS A CA 1
ATOM 1616 C C . LYS A 1 243 ? 42.811 31.140 25.215 1.00 53.49 223 LYS A C 1
ATOM 1617 O O . LYS A 1 243 ? 42.192 31.568 24.230 1.00 54.48 223 LYS A O 1
ATOM 1623 N N . THR A 1 244 ? 43.481 29.999 25.189 1.00 52.64 224 THR A N 1
ATOM 1624 C CA . THR A 1 244 ? 43.576 29.241 23.965 1.00 52.17 224 THR A CA 1
ATOM 1625 C C . THR A 1 244 ? 42.653 28.021 24.003 1.00 51.33 224 THR A C 1
ATOM 1626 O O . THR A 1 244 ? 42.649 27.209 23.079 1.00 51.05 224 THR A O 1
ATOM 1630 N N . LEU A 1 245 ? 41.888 27.907 25.085 1.00 50.44 225 LEU A N 1
ATOM 1631 C CA . LEU A 1 245 ? 40.942 26.809 25.295 1.00 49.92 225 LEU A CA 1
ATOM 1632 C C . LEU A 1 245 ? 39.999 26.686 24.105 1.00 48.41 225 LEU A C 1
ATOM 1633 O O . LEU A 1 245 ? 39.486 27.678 23.597 1.00 48.58 225 LEU A O 1
ATOM 1638 N N . LYS A 1 246 ? 39.836 25.458 23.640 1.00 47.14 226 LYS A N 1
ATOM 1639 C CA . LYS A 1 246 ? 38.876 25.134 22.610 1.00 46.10 226 LYS A CA 1
ATOM 1640 C C . LYS A 1 246 ? 37.821 24.167 23.180 1.00 44.55 226 LYS A C 1
ATOM 1641 O O . LYS A 1 246 ? 38.036 23.528 24.220 1.00 44.23 226 LYS A O 1
ATOM 1647 N N . PRO A 1 247 ? 36.694 24.019 22.478 1.00 43.38 227 PRO A N 1
ATOM 1648 C CA . PRO A 1 247 ? 35.742 22.978 22.905 1.00 42.60 227 PRO A CA 1
ATOM 1649 C C . PRO A 1 247 ? 36.406 21.611 23.049 1.00 42.78 227 PRO A C 1
ATOM 1650 O O . PRO A 1 247 ? 37.415 21.316 22.379 1.00 41.93 227 PRO A O 1
ATOM 1654 N N . GLN A 1 248 ? 35.830 20.772 23.895 1.00 43.11 228 GLN A N 1
ATOM 1655 C CA . GLN A 1 248 ? 36.222 19.373 23.975 1.00 44.68 228 GLN A CA 1
ATOM 1656 C C . GLN A 1 248 ? 34.975 18.535 23.705 1.00 43.37 228 GLN A C 1
ATOM 1657 O O . GLN A 1 248 ? 33.988 18.646 24.442 1.00 43.45 228 GLN A O 1
ATOM 1663 N N . VAL A 1 249 ? 35.014 17.716 22.656 1.00 42.76 229 VAL A N 1
ATOM 1664 C CA . VAL A 1 249 ? 33.909 16.823 22.331 1.00 41.94 229 VAL A CA 1
ATOM 1665 C C . VAL A 1 249 ? 33.588 15.983 23.559 1.00 42.29 229 VAL A C 1
ATOM 1666 O O . VAL A 1 249 ? 34.480 15.388 24.173 1.00 42.22 229 VAL A O 1
ATOM 1670 N N . GLY A 1 250 ? 32.314 15.991 23.959 1.00 42.15 230 GLY A N 1
ATOM 1671 C CA . GLY A 1 250 ? 31.862 15.275 25.160 1.00 41.03 230 GLY A CA 1
ATOM 1672 C C . GLY A 1 250 ? 31.475 16.244 26.259 1.00 41.64 230 GLY A C 1
ATOM 1673 O O . GLY A 1 250 ? 30.746 15.897 27.176 1.00 41.96 230 GLY A O 1
ATOM 1674 N N . ILE A 1 251 ? 31.989 17.465 26.162 1.00 42.42 231 ILE A N 1
ATOM 1675 C CA . ILE A 1 251 ? 31.699 18.549 27.116 1.00 41.97 231 ILE A CA 1
ATOM 1676 C C . ILE A 1 251 ? 30.927 19.613 26.374 1.00 42.28 231 ILE A C 1
ATOM 1677 O O . ILE A 1 251 ? 31.389 20.159 25.357 1.00 42.10 231 ILE A O 1
ATOM 1682 N N . PRO A 1 252 ? 29.718 19.920 26.873 1.00 42.47 232 PRO A N 1
ATOM 1683 C CA . PRO A 1 252 ? 28.877 20.865 26.144 1.00 42.42 232 PRO A CA 1
ATOM 1684 C C . PRO A 1 252 ? 29.478 22.246 26.071 1.00 42.55 232 PRO A C 1
ATOM 1685 O O . PRO A 1 252 ? 30.242 22.662 26.944 1.00 42.82 232 PRO A O 1
ATOM 1689 N N . ILE A 1 253 ? 29.182 22.903 24.965 1.00 42.92 233 ILE A N 1
ATOM 1690 C CA . ILE A 1 253 ? 29.453 24.294 24.747 1.00 43.68 233 ILE A CA 1
ATOM 1691 C C . ILE A 1 253 ? 28.173 25.015 25.194 1.00 44.39 233 ILE A C 1
ATOM 1692 O O . ILE A 1 253 ? 27.043 24.531 24.941 1.00 43.72 233 ILE A O 1
ATOM 1697 N N . ARG A 1 254 ? 28.319 26.162 25.823 1.00 43.51 234 ARG A N 1
ATOM 1698 C CA . ARG A 1 254 ? 27.097 26.879 26.219 1.00 45.02 234 ARG A CA 1
ATOM 1699 C C . ARG A 1 254 ? 26.407 27.366 24.935 1.00 45.36 234 ARG A C 1
ATOM 1700 O O . ARG A 1 254 ? 27.048 27.983 24.081 1.00 45.02 234 ARG A O 1
ATOM 1708 N N . PRO A 1 255 ? 25.108 27.072 24.783 1.00 45.59 235 PRO A N 1
ATOM 1709 C CA . PRO A 1 255 ? 24.405 27.459 23.538 1.00 45.36 235 PRO A CA 1
ATOM 1710 C C . PRO A 1 255 ? 24.499 28.968 23.280 1.00 44.18 235 PRO A C 1
ATOM 1711 O O . PRO A 1 255 ? 24.390 29.762 24.183 1.00 44.64 235 PRO A O 1
ATOM 1715 N N . MET A 1 256 ? 24.791 29.347 22.055 1.00 44.24 236 MET A N 1
ATOM 1716 C CA . MET A 1 256 ? 24.671 30.721 21.633 1.00 43.50 236 MET A CA 1
ATOM 1717 C C . MET A 1 256 ? 23.197 31.134 21.695 1.00 44.35 236 MET A C 1
ATOM 1718 O O . MET A 1 256 ? 22.334 30.395 21.206 1.00 45.44 236 MET A O 1
ATOM 1723 N N . LEU A 1 257 ? 22.915 32.286 22.287 1.00 44.36 237 LEU A N 1
ATOM 1724 C CA . LEU A 1 257 ? 21.523 32.753 22.460 1.00 46.34 237 LEU A CA 1
ATOM 1725 C C . LEU A 1 257 ? 21.231 33.853 21.449 1.00 47.14 237 LEU A C 1
ATOM 1726 O O . LEU A 1 257 ? 22.125 34.327 20.805 1.00 48.22 237 LEU A O 1
ATOM 1731 N N . ALA A 1 258 ? 19.978 34.255 21.328 1.00 46.86 238 ALA A N 1
ATOM 1732 C CA . ALA A 1 258 ? 19.572 35.153 20.284 1.00 46.60 238 ALA A CA 1
ATOM 1733 C C . ALA A 1 258 ? 18.957 36.385 20.885 1.00 45.86 238 ALA A C 1
ATOM 1734 O O . ALA A 1 258 ? 18.241 36.307 21.884 1.00 45.59 238 ALA A O 1
ATOM 1736 N N . GLU A 1 259 ? 19.258 37.536 20.294 1.00 44.66 239 GLU A N 1
ATOM 1737 C CA . GLU A 1 259 ? 18.490 38.726 20.589 1.00 44.64 239 GLU A CA 1
ATOM 1738 C C . GLU A 1 259 ? 17.072 38.571 20.028 1.00 44.00 239 GLU A C 1
ATOM 1739 O O . GLU A 1 259 ? 16.742 37.545 19.429 1.00 43.57 239 GLU A O 1
ATOM 1745 N N . ARG A 1 260 ? 16.253 39.591 20.208 1.00 44.17 240 ARG A N 1
ATOM 1746 C CA . ARG A 1 260 ? 14.894 39.547 19.696 1.00 46.26 240 ARG A CA 1
ATOM 1747 C C . ARG A 1 260 ? 14.488 40.924 19.282 1.00 44.86 240 ARG A C 1
ATOM 1748 O O . ARG A 1 260 ? 14.788 41.903 19.982 1.00 44.89 240 ARG A O 1
ATOM 1756 N N . LEU A 1 261 ? 13.807 41.008 18.148 1.00 44.11 241 LEU A N 1
ATOM 1757 C CA . LEU A 1 261 ? 13.228 42.275 17.696 1.00 44.58 241 LEU A CA 1
ATOM 1758 C C . LEU A 1 261 ? 11.956 41.916 16.974 1.00 44.94 241 LEU A C 1
ATOM 1759 O O . LEU A 1 261 ? 11.814 40.799 16.493 1.00 45.25 241 LEU A O 1
ATOM 1764 N N . SER A 1 262 ? 11.024 42.835 16.875 1.00 45.47 242 SER A N 1
ATOM 1765 C CA . SER A 1 262 ? 9.787 42.460 16.202 1.00 47.00 242 SER A CA 1
ATOM 1766 C C . SER A 1 262 ? 9.663 43.115 14.846 1.00 46.86 242 SER A C 1
ATOM 1767 O O . SER A 1 262 ? 8.728 42.826 14.110 1.00 47.98 242 SER A O 1
ATOM 1770 N N . ASN A 1 263 ? 10.625 43.974 14.514 1.00 46.68 243 ASN A N 1
ATOM 1771 C CA . ASN A 1 263 ? 10.616 44.716 13.262 1.00 46.41 243 ASN A CA 1
ATOM 1772 C C . ASN A 1 263 ? 11.632 44.144 12.260 1.00 46.36 243 ASN A C 1
ATOM 1773 O O . ASN A 1 263 ? 12.835 44.278 12.469 1.00 45.66 243 ASN A O 1
ATOM 1778 N N . PRO A 1 264 ? 11.148 43.516 11.166 1.00 46.11 244 PRO A N 1
ATOM 1779 C CA . PRO A 1 264 ? 12.025 42.846 10.197 1.00 45.84 244 PRO A CA 1
ATOM 1780 C C . PRO A 1 264 ? 13.064 43.803 9.586 1.00 45.18 244 PRO A C 1
ATOM 1781 O O . PRO A 1 264 ? 14.198 43.393 9.347 1.00 43.72 244 PRO A O 1
ATOM 1785 N N . GLU A 1 265 ? 12.680 45.052 9.349 1.00 45.35 245 GLU A N 1
ATOM 1786 C CA . GLU A 1 265 ? 13.611 46.023 8.777 1.00 46.13 245 GLU A CA 1
ATOM 1787 C C . GLU A 1 265 ? 14.737 46.357 9.753 1.00 45.87 245 GLU A C 1
ATOM 1788 O O . GLU A 1 265 ? 15.891 46.450 9.347 1.00 45.41 245 GLU A O 1
ATOM 1794 N N . GLU A 1 266 ? 14.404 46.471 11.040 1.00 45.23 246 GLU A N 1
ATOM 1795 C CA . GLU A 1 266 ? 15.398 46.746 12.058 1.00 45.32 246 GLU A CA 1
ATOM 1796 C C . GLU A 1 266 ? 16.375 45.593 12.154 1.00 43.73 246 GLU A C 1
ATOM 1797 O O . GLU A 1 266 ? 17.590 45.789 12.334 1.00 41.89 246 GLU A O 1
ATOM 1803 N N . ILE A 1 267 ? 15.845 44.382 12.019 1.00 41.32 247 ILE A N 1
ATOM 1804 C CA . ILE A 1 267 ? 16.670 43.203 12.111 1.00 42.04 247 ILE A CA 1
ATOM 1805 C C . ILE A 1 267 ? 17.708 43.184 10.981 1.00 42.20 247 ILE A C 1
ATOM 1806 O O . ILE A 1 267 ? 18.876 42.945 11.217 1.00 41.56 247 ILE A O 1
ATOM 1811 N N . LEU A 1 268 ? 17.270 43.403 9.752 1.00 42.60 248 LEU A N 1
ATOM 1812 C CA . LEU A 1 268 ? 18.200 43.219 8.644 1.00 43.74 248 LEU A CA 1
ATOM 1813 C C . LEU A 1 268 ? 19.226 44.354 8.649 1.00 43.44 248 LEU A C 1
ATOM 1814 O O . LEU A 1 268 ? 20.361 44.172 8.209 1.00 44.64 248 LEU A O 1
ATOM 1819 N N . LYS A 1 269 ? 18.867 45.505 9.208 1.00 42.84 249 LYS A N 1
ATOM 1820 C CA . LYS A 1 269 ? 19.848 46.577 9.354 1.00 43.31 249 LYS A CA 1
ATOM 1821 C C . LYS A 1 269 ? 20.976 46.193 10.308 1.00 43.99 249 LYS A C 1
ATOM 1822 O O . LYS A 1 269 ? 22.143 46.484 10.034 1.00 44.81 249 LYS A O 1
ATOM 1828 N N . LYS A 1 270 ? 20.620 45.564 11.424 1.00 43.78 250 LYS A N 1
ATOM 1829 C CA . LYS A 1 270 ? 21.579 44.958 12.359 1.00 45.02 250 LYS A CA 1
ATOM 1830 C C . LYS A 1 270 ? 22.526 43.979 11.695 1.00 44.91 250 LYS A C 1
ATOM 1831 O O . LYS A 1 270 ? 23.642 43.749 12.166 1.00 44.77 250 LYS A O 1
ATOM 1837 N N . MET A 1 271 ? 22.043 43.381 10.613 1.00 44.81 251 MET A N 1
ATOM 1838 C CA . MET A 1 271 ? 22.712 42.298 9.936 1.00 45.19 251 MET A CA 1
ATOM 1839 C C . MET A 1 271 ? 23.532 42.760 8.760 1.00 43.83 251 MET A C 1
ATOM 1840 O O . MET A 1 271 ? 24.0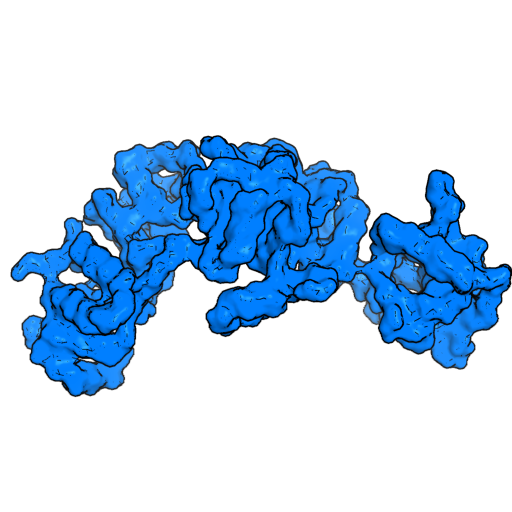93 41.933 8.054 1.00 44.31 251 MET A O 1
ATOM 1845 N N . GLY A 1 272 ? 23.546 44.057 8.490 1.00 43.10 252 GLY A N 1
ATOM 1846 C CA . GLY A 1 272 ? 24.250 44.551 7.324 1.00 41.64 252 GLY A CA 1
ATOM 1847 C C . GLY A 1 272 ? 23.454 44.298 6.052 1.00 41.82 252 GLY A C 1
ATOM 1848 O O . GLY A 1 272 ? 24.019 44.259 4.975 1.00 40.15 252 GLY A O 1
ATOM 1849 N N . GLY A 1 273 ? 22.141 44.095 6.186 1.00 42.08 253 GLY A N 1
ATOM 1850 C CA . GLY A 1 273 ? 21.259 43.977 5.016 1.00 42.95 253 GLY A CA 1
ATOM 1851 C C . GLY A 1 273 ? 21.287 42.608 4.374 1.00 43.62 253 GLY A C 1
ATOM 1852 O O . GLY A 1 273 ? 20.803 42.428 3.279 1.00 43.00 253 GLY A O 1
ATOM 1853 N N . ASN A 1 274 ? 21.820 41.639 5.105 1.00 45.27 254 ASN A N 1
ATOM 1854 C CA . ASN A 1 274 ? 22.151 40.331 4.593 1.00 46.98 254 ASN A CA 1
ATOM 1855 C C . ASN A 1 274 ? 22.009 39.336 5.734 1.00 46.82 254 ASN A C 1
ATOM 1856 O O . ASN A 1 274 ? 22.530 39.591 6.822 1.00 47.16 254 ASN A O 1
ATOM 1861 N N . ALA A 1 275 ? 21.412 38.175 5.512 1.00 45.76 255 ALA A N 1
ATOM 1862 C CA . ALA A 1 275 ? 21.352 37.243 6.627 1.00 45.59 255 ALA A CA 1
ATOM 1863 C C . ALA A 1 275 ? 20.954 35.870 6.178 1.00 45.19 255 ALA A C 1
ATOM 1864 O O . ALA A 1 275 ? 20.340 35.703 5.123 1.00 46.00 255 ALA A O 1
ATOM 1866 N N . ILE A 1 276 ? 21.274 34.887 7.005 1.00 44.82 256 ILE A N 1
ATOM 1867 C CA . ILE A 1 276 ? 20.715 33.563 6.840 1.00 45.15 256 ILE A CA 1
ATOM 1868 C C . ILE A 1 276 ? 19.515 33.569 7.750 1.00 44.66 256 ILE A C 1
ATOM 1869 O O . ILE A 1 276 ? 19.601 34.019 8.913 1.00 44.02 256 ILE A O 1
ATOM 1874 N N . VAL A 1 277 ? 18.393 33.099 7.228 1.00 43.84 257 VAL A N 1
ATOM 1875 C CA . VAL A 1 277 ? 17.155 33.075 7.994 1.00 43.64 257 VAL A CA 1
ATOM 1876 C C . VAL A 1 277 ? 16.707 31.623 8.138 1.00 44.50 257 VAL A C 1
ATOM 1877 O O . VAL A 1 277 ? 16.440 30.981 7.144 1.00 43.28 257 VAL A O 1
ATOM 1881 N N . ASP A 1 278 ? 16.677 31.109 9.379 1.00 45.16 258 ASP A N 1
ATOM 1882 C CA . ASP A 1 278 ? 16.202 29.760 9.660 1.00 44.88 258 ASP A CA 1
ATOM 1883 C C . ASP A 1 278 ? 14.770 29.767 10.198 1.00 45.03 258 ASP A C 1
ATOM 1884 O O . ASP A 1 278 ? 14.376 30.646 10.959 1.00 43.34 258 ASP A O 1
ATOM 1889 N N . TYR A 1 279 ? 14.020 28.734 9.844 1.00 44.94 259 TYR A N 1
ATOM 1890 C CA A TYR A 1 279 ? 12.747 28.468 10.488 0.50 45.38 259 TYR A CA 1
ATOM 1891 C CA B TYR A 1 279 ? 12.759 28.446 10.508 0.50 45.26 259 TYR A CA 1
ATOM 1892 C C . TYR A 1 279 ? 13.051 28.282 11.981 1.00 45.16 259 TYR A C 1
ATOM 1893 O O . TYR A 1 279 ? 14.040 27.676 12.350 1.00 46.28 259 TYR A O 1
ATOM 1910 N N . LYS A 1 280 ? 12.205 28.831 12.839 1.00 45.37 260 LYS A N 1
ATOM 1911 C CA . LYS A 1 280 ? 12.412 28.633 14.256 1.00 46.08 260 LYS A CA 1
ATOM 1912 C C . LYS A 1 280 ? 11.486 27.502 14.650 1.00 45.48 260 LYS A C 1
ATOM 1913 O O . LYS A 1 280 ? 10.261 27.634 14.590 1.00 43.63 260 LYS A O 1
ATOM 1919 N N . TYR A 1 281 ? 12.078 26.376 15.020 1.00 45.10 261 TYR A N 1
ATOM 1920 C CA . TYR A 1 281 ? 11.321 25.146 15.296 1.00 46.34 261 TYR A CA 1
ATOM 1921 C C . TYR A 1 281 ? 10.874 25.113 16.760 1.00 47.10 261 TYR A C 1
ATOM 1922 O O . TYR A 1 281 ? 11.552 25.661 17.623 1.00 48.76 261 TYR A O 1
ATOM 1931 N N . ASP A 1 282 ? 9.759 24.466 17.034 1.00 46.49 262 ASP A N 1
ATOM 1932 C CA . ASP A 1 282 ? 9.309 24.301 18.398 1.00 47.01 262 ASP A CA 1
ATOM 1933 C C . ASP A 1 282 ? 9.677 22.883 18.811 1.00 46.98 262 ASP A C 1
ATOM 1934 O O . ASP A 1 282 ? 8.877 21.979 18.672 1.00 47.24 262 ASP A O 1
ATOM 1939 N N . GLY A 1 283 ? 10.892 22.678 19.278 1.00 47.41 263 GLY A N 1
ATOM 1940 C CA . GLY A 1 283 ? 11.268 21.347 19.752 1.00 48.11 263 GLY A CA 1
ATOM 1941 C C . GLY A 1 283 ? 12.335 21.465 20.822 1.00 48.44 263 GLY A C 1
ATOM 1942 O O . GLY A 1 283 ? 12.410 22.473 21.526 1.00 48.32 263 GLY A O 1
ATOM 1943 N N . GLU A 1 284 ? 13.154 20.432 20.937 1.00 47.66 264 GLU A N 1
ATOM 1944 C CA . GLU A 1 284 ? 14.227 20.433 21.904 1.00 48.47 264 GLU A CA 1
ATOM 1945 C C . GLU A 1 284 ? 15.493 20.905 21.192 1.00 47.47 264 GLU A C 1
ATOM 1946 O O . GLU A 1 284 ? 15.843 20.360 20.191 1.00 47.65 264 GLU A O 1
ATOM 1952 N N . ARG A 1 285 ? 16.167 21.931 21.700 1.00 47.46 265 ARG A N 1
ATOM 1953 C CA . ARG A 1 285 ? 17.423 22.331 21.106 1.00 47.89 265 ARG A CA 1
ATOM 1954 C C . ARG A 1 285 ? 18.513 21.359 21.567 1.00 48.39 265 ARG A C 1
ATOM 1955 O O . ARG A 1 285 ? 18.902 21.350 22.740 1.00 49.27 265 ARG A O 1
ATOM 1963 N N . ALA A 1 286 ? 19.009 20.582 20.628 1.00 46.55 266 ALA A N 1
ATOM 1964 C CA . ALA A 1 286 ? 19.885 19.476 20.944 1.00 47.41 266 ALA A CA 1
ATOM 1965 C C . ALA A 1 286 ? 21.297 19.748 20.469 1.00 46.54 266 ALA A C 1
ATOM 1966 O O . ALA A 1 286 ? 21.511 19.963 19.296 1.00 46.70 266 ALA A O 1
ATOM 1968 N N . GLN A 1 287 ? 22.244 19.680 21.391 1.00 46.31 267 GLN A N 1
ATOM 1969 C CA . GLN A 1 287 ? 23.651 19.769 21.044 1.00 45.84 267 GLN A CA 1
ATOM 1970 C C . GLN A 1 287 ? 24.153 18.333 20.955 1.00 45.30 267 GLN A C 1
ATOM 1971 O O . GLN A 1 287 ? 24.088 17.586 21.912 1.00 45.64 267 GLN A O 1
ATOM 1977 N N . ILE A 1 288 ? 24.650 17.975 19.792 1.00 44.77 268 ILE A N 1
ATOM 1978 C CA . ILE A 1 288 ? 24.930 16.606 19.471 1.00 44.93 268 ILE A CA 1
ATOM 1979 C C . ILE A 1 288 ? 26.423 16.505 19.256 1.00 44.44 268 ILE A C 1
ATOM 1980 O O . ILE A 1 288 ? 26.995 17.201 18.407 1.00 45.68 268 ILE A O 1
ATOM 1985 N N . HIS A 1 289 ? 27.041 15.654 20.053 1.00 44.26 269 HIS A N 1
ATOM 1986 C CA . HIS A 1 289 ? 28.466 15.461 20.045 1.00 44.75 269 HIS A CA 1
ATOM 1987 C C . HIS A 1 289 ? 28.737 14.046 19.602 1.00 44.91 269 HIS A C 1
ATOM 1988 O O . HIS A 1 289 ? 28.008 13.147 19.977 1.00 44.46 269 HIS A O 1
ATOM 1995 N N . LYS A 1 290 ? 29.827 13.850 18.876 1.00 44.60 270 LYS A N 1
ATOM 1996 C CA . LYS A 1 290 ? 30.258 12.507 18.501 1.00 45.76 270 LYS A CA 1
ATOM 1997 C C . LYS A 1 290 ? 31.760 12.432 18.713 1.00 46.39 270 LYS A C 1
ATOM 1998 O O . LYS A 1 290 ? 32.496 13.260 18.212 1.00 44.97 270 LYS A O 1
ATOM 2004 N N . LYS A 1 291 ? 32.215 11.468 19.489 1.00 49.03 271 LYS A N 1
ATOM 2005 C CA . LYS A 1 291 ? 33.657 11.299 19.630 1.00 52.87 271 LYS A CA 1
ATOM 2006 C C . LYS A 1 291 ? 33.989 9.869 19.353 1.00 55.06 271 LYS A C 1
ATOM 2007 O O . LYS A 1 291 ? 33.433 8.974 19.990 1.00 56.66 271 LYS A O 1
ATOM 2013 N N . GLU A 1 292 ? 34.926 9.698 18.420 1.00 57.10 272 GLU A N 1
ATOM 2014 C CA . GLU A 1 292 ? 35.155 8.482 17.617 1.00 58.38 272 GLU A CA 1
ATOM 2015 C C . GLU A 1 292 ? 33.888 7.752 17.192 1.00 58.58 272 GLU A C 1
ATOM 2016 O O . GLU A 1 292 ? 33.557 7.783 16.006 1.00 59.37 272 GLU A O 1
ATOM 2022 N N . ASP A 1 293 ? 33.199 7.103 18.135 1.00 58.23 273 ASP A N 1
ATOM 2023 C CA . ASP A 1 293 ? 31.916 6.456 17.843 1.00 58.09 273 ASP A CA 1
ATOM 2024 C C . ASP A 1 293 ? 30.755 6.865 18.754 1.00 56.93 273 ASP A C 1
ATOM 2025 O O . ASP A 1 293 ? 29.606 6.810 18.333 1.00 57.63 273 ASP A O 1
ATOM 2030 N N . LYS A 1 294 ? 31.059 7.283 19.977 1.00 55.27 274 LYS A N 1
ATOM 2031 C CA . LYS A 1 294 ? 30.046 7.556 20.989 1.00 54.24 274 LYS A CA 1
ATOM 2032 C C . LYS A 1 294 ? 29.333 8.874 20.696 1.00 51.72 274 LYS A C 1
ATOM 2033 O O . LYS A 1 294 ? 29.964 9.883 20.419 1.00 49.98 274 LYS A O 1
ATOM 2039 N N . ILE A 1 295 ? 28.011 8.837 20.762 1.00 49.66 275 ILE A N 1
ATOM 2040 C CA . ILE A 1 295 ? 27.193 10.005 20.472 1.00 47.84 275 ILE A CA 1
ATOM 2041 C C . ILE A 1 295 ? 26.557 10.505 21.756 1.00 47.09 275 ILE A C 1
ATOM 2042 O O . ILE A 1 295 ? 26.047 9.709 22.559 1.00 46.93 275 ILE A O 1
ATOM 2047 N N . PHE A 1 296 ? 26.606 11.817 21.965 1.00 46.60 276 PHE A N 1
ATOM 2048 C CA . PHE A 1 296 ? 26.013 12.433 23.149 1.00 45.90 276 PHE A CA 1
ATOM 2049 C C . PHE A 1 296 ? 25.023 13.433 22.656 1.00 45.19 276 PHE A C 1
ATOM 2050 O O . PHE A 1 296 ? 25.289 14.102 21.666 1.00 44.87 276 PHE A O 1
ATOM 2058 N N . ILE A 1 297 ? 23.901 13.551 23.360 1.00 43.69 277 ILE A N 1
ATOM 2059 C CA . ILE A 1 297 ? 22.941 14.589 23.077 1.00 43.13 277 ILE A CA 1
ATOM 2060 C C . ILE A 1 297 ? 22.644 15.336 24.337 1.00 42.44 277 ILE A C 1
ATOM 2061 O O . ILE A 1 297 ? 22.236 14.748 25.346 1.00 42.06 277 ILE A O 1
ATOM 2066 N N . PHE A 1 298 ? 22.838 16.655 24.273 1.00 43.58 278 PHE A N 1
ATOM 2067 C CA . PHE A 1 298 ? 22.599 17.520 25.417 1.00 44.29 278 PHE A CA 1
ATOM 2068 C C . PHE A 1 298 ? 21.378 18.417 25.092 1.00 44.78 278 PHE A C 1
ATOM 2069 O O . PHE A 1 298 ? 21.211 18.855 23.961 1.00 44.67 278 PHE A O 1
ATOM 2077 N N . SER A 1 299 ? 20.535 18.670 26.085 1.00 44.95 279 SER A N 1
ATOM 2078 C CA . SER A 1 299 ? 19.313 19.418 25.848 1.00 46.43 279 SER A CA 1
ATOM 2079 C C . SER A 1 299 ? 19.635 20.900 25.868 1.00 47.59 279 SER A C 1
ATOM 2080 O O . SER A 1 299 ? 20.766 21.292 26.107 1.00 47.81 279 SER A O 1
ATOM 2083 N N . ARG A 1 300 ? 18.596 21.723 25.718 1.00 48.46 280 ARG A N 1
ATOM 2084 C CA . ARG A 1 300 ? 18.713 23.166 25.807 1.00 50.32 280 ARG A CA 1
ATOM 2085 C C . ARG A 1 300 ? 19.384 23.558 27.136 1.00 49.49 280 ARG A C 1
ATOM 2086 O O . ARG A 1 300 ? 20.136 24.543 27.218 1.00 49.29 280 ARG A O 1
ATOM 2094 N N . ARG A 1 301 ? 19.128 22.764 28.171 1.00 48.91 281 ARG A N 1
ATOM 2095 C CA A ARG A 1 301 ? 19.672 23.037 29.495 0.50 48.77 281 ARG A CA 1
ATOM 2096 C CA B ARG A 1 301 ? 19.648 23.002 29.517 0.50 48.45 281 ARG A CA 1
ATOM 2097 C C . ARG A 1 301 ? 20.984 22.310 29.749 1.00 48.16 281 ARG A C 1
ATOM 2098 O O . ARG A 1 301 ? 21.511 22.337 30.870 1.00 47.77 281 ARG A O 1
ATOM 2113 N N . LEU A 1 302 ? 21.508 21.651 28.719 1.00 47.25 282 LEU A N 1
ATOM 2114 C CA . LEU A 1 302 ? 22.746 20.903 28.843 1.00 46.82 282 LEU A CA 1
ATOM 2115 C C . LEU A 1 302 ? 22.595 19.718 29.805 1.00 47.12 282 LEU A C 1
ATOM 2116 O O . LEU A 1 302 ? 23.537 19.342 30.515 1.00 46.70 282 LEU A O 1
ATOM 2121 N N . GLU A 1 303 ? 21.384 19.156 29.853 1.00 46.73 283 GLU A N 1
ATOM 2122 C CA . GLU A 1 303 ? 21.216 17.874 30.515 1.00 46.95 283 GLU A CA 1
ATOM 2123 C C . GLU A 1 303 ? 21.548 16.838 29.462 1.00 45.71 283 GLU A C 1
ATOM 2124 O O . GLU A 1 303 ? 21.405 17.092 28.255 1.00 45.10 283 GLU A O 1
ATOM 2130 N N . ASN A 1 304 ? 21.966 15.664 29.910 1.00 44.99 284 ASN A N 1
ATOM 2131 C CA . ASN A 1 304 ? 22.243 14.597 28.983 1.00 45.32 284 ASN A CA 1
ATOM 2132 C C . ASN A 1 304 ? 20.921 13.897 28.636 1.00 45.05 284 ASN A C 1
ATOM 2133 O O . ASN A 1 304 ? 20.314 13.294 29.487 1.00 44.24 284 ASN A O 1
ATOM 2138 N N . ILE A 1 305 ? 20.458 14.021 27.390 1.00 45.31 285 ILE A N 1
ATOM 2139 C CA . ILE A 1 305 ? 19.194 13.408 27.010 1.00 43.65 285 ILE A CA 1
ATOM 2140 C C . ILE A 1 305 ? 19.410 12.286 26.003 1.00 44.00 285 ILE A C 1
ATOM 2141 O O . ILE A 1 305 ? 18.480 11.864 25.304 1.00 43.29 285 ILE A O 1
ATOM 2146 N N . THR A 1 306 ? 20.656 11.822 25.904 1.00 43.23 286 THR A N 1
ATOM 2147 C CA . THR A 1 306 ? 21.015 10.828 24.885 1.00 42.22 286 THR A CA 1
ATOM 2148 C C . THR A 1 306 ? 20.059 9.638 24.961 1.00 42.17 286 THR A C 1
ATOM 2149 O O . THR A 1 306 ? 19.515 9.187 23.946 1.00 41.04 286 THR A O 1
ATOM 2153 N N . SER A 1 307 ? 19.830 9.171 26.186 1.00 42.38 287 SER A N 1
ATOM 2154 C CA . SER A 1 307 ? 19.031 7.978 26.421 1.00 43.16 287 SER A CA 1
ATOM 2155 C C . SER A 1 307 ? 17.539 8.142 26.094 1.00 42.94 287 SER A C 1
ATOM 2156 O O . SER A 1 307 ? 16.820 7.160 25.975 1.00 42.67 287 SER A O 1
ATOM 2159 N N . GLN A 1 308 ? 17.071 9.380 25.947 1.00 43.12 288 GLN A N 1
ATOM 2160 C CA . GLN A 1 308 ? 15.680 9.590 25.562 1.00 43.31 288 GLN A CA 1
ATOM 2161 C C . GLN A 1 308 ? 15.515 9.483 24.067 1.00 42.14 288 GLN A C 1
ATOM 2162 O O . GLN A 1 308 ? 14.421 9.254 23.586 1.00 42.62 288 GLN A O 1
ATOM 2168 N N . TYR A 1 309 ? 16.612 9.652 23.336 1.00 41.20 289 TYR A N 1
ATOM 2169 C CA . TYR A 1 309 ? 16.549 9.662 21.890 1.00 41.67 289 TYR A CA 1
ATOM 2170 C C . TYR A 1 309 ? 17.485 8.657 21.181 1.00 42.14 289 TYR A C 1
ATOM 2171 O O . TYR A 1 309 ? 18.368 9.055 20.415 1.00 41.10 289 TYR A O 1
ATOM 2180 N N . PRO A 1 310 ? 17.269 7.359 21.404 1.00 42.44 290 PRO A N 1
ATOM 2181 C CA . PRO A 1 310 ? 18.120 6.412 20.673 1.00 43.34 290 PRO A CA 1
ATOM 2182 C C . PRO A 1 310 ? 17.836 6.482 19.175 1.00 43.74 290 PRO A C 1
ATOM 2183 O O . PRO A 1 310 ? 18.701 6.135 18.349 1.00 43.84 290 PRO A O 1
ATOM 2187 N N . ASP A 1 311 ? 16.629 6.931 18.822 1.00 43.86 291 ASP A N 1
ATOM 2188 C CA . ASP A 1 311 ? 16.284 7.149 17.422 1.00 43.71 291 ASP A CA 1
ATOM 2189 C C . ASP A 1 311 ? 17.146 8.266 16.822 1.00 43.70 291 ASP A C 1
ATOM 2190 O O . ASP A 1 311 ? 17.684 8.097 15.725 1.00 43.67 291 ASP A O 1
ATOM 2195 N N . VAL A 1 312 ? 17.318 9.366 17.565 1.00 43.86 292 VAL A N 1
ATOM 2196 C CA . VAL A 1 312 ? 18.226 10.459 17.148 1.00 43.53 292 VAL A CA 1
ATOM 2197 C C . VAL A 1 312 ? 19.689 9.970 17.107 1.00 43.04 292 VAL A C 1
ATOM 2198 O O . VAL A 1 312 ? 20.417 10.229 16.150 1.00 43.18 292 VAL A O 1
ATOM 2202 N N . VAL A 1 313 ? 20.115 9.256 18.141 1.00 43.15 293 VAL A N 1
ATOM 2203 C CA . VAL A 1 313 ? 21.448 8.648 18.116 1.00 43.85 293 VAL A CA 1
ATOM 2204 C C . VAL A 1 313 ? 21.656 7.859 16.804 1.00 44.00 293 VAL A C 1
ATOM 2205 O O . VAL A 1 313 ? 22.630 8.095 16.107 1.00 44.38 293 VAL A O 1
ATOM 2209 N N . ASP A 1 314 ? 20.699 6.998 16.445 1.00 44.13 294 ASP A N 1
ATOM 2210 C CA . ASP A 1 314 ? 20.735 6.258 15.186 1.00 45.11 294 ASP A CA 1
ATOM 2211 C C . ASP A 1 314 ? 20.790 7.124 13.933 1.00 45.35 294 ASP A C 1
ATOM 2212 O O . ASP A 1 314 ? 21.525 6.805 12.992 1.00 44.71 294 ASP A O 1
ATOM 2217 N N . TYR A 1 315 ? 19.988 8.186 13.891 1.00 44.49 295 TYR A N 1
ATOM 2218 C CA . TYR A 1 315 ? 20.007 9.055 12.717 1.00 44.74 295 TYR A CA 1
ATOM 2219 C C . TYR A 1 315 ? 21.379 9.702 12.563 1.00 44.46 295 TYR A C 1
ATOM 2220 O O . TYR A 1 315 ? 21.908 9.817 11.461 1.00 44.96 295 TYR A O 1
ATOM 2229 N N . VAL A 1 316 ? 21.946 10.125 13.679 1.00 44.93 296 VAL A N 1
ATOM 2230 C CA . VAL A 1 316 ? 23.241 10.799 13.659 1.00 45.61 296 VAL A CA 1
ATOM 2231 C C . VAL A 1 316 ? 24.334 9.840 13.179 1.00 45.54 296 VAL A C 1
ATOM 2232 O O . VAL A 1 316 ? 25.126 10.178 12.307 1.00 45.67 296 VAL A O 1
ATOM 2236 N N . SER A 1 317 ? 24.372 8.641 13.744 1.00 44.95 297 SER A N 1
ATOM 2237 C CA . SER A 1 317 ? 25.444 7.744 13.419 1.00 46.41 297 SER A CA 1
ATOM 2238 C C . SER A 1 317 ? 25.307 7.262 11.972 1.00 46.07 297 SER A C 1
ATOM 2239 O O . SER A 1 317 ? 26.302 7.052 11.286 1.00 46.76 297 SER A O 1
ATOM 2242 N N . LYS A 1 318 ? 24.073 7.135 11.506 1.00 46.19 298 LYS A N 1
ATOM 2243 C CA . LYS A 1 318 ? 23.812 6.707 10.137 1.00 46.72 298 LYS A CA 1
ATOM 2244 C C . LYS A 1 318 ? 24.040 7.802 9.098 1.00 46.93 298 LYS A C 1
ATOM 2245 O O . LYS A 1 318 ? 24.634 7.533 8.061 1.00 46.33 298 LYS A O 1
ATOM 2251 N N . TYR A 1 319 ? 23.572 9.031 9.368 1.00 46.87 299 TYR A N 1
ATOM 2252 C CA . TYR A 1 319 ? 23.456 10.036 8.309 1.00 47.32 299 TYR A CA 1
ATOM 2253 C C . TYR A 1 319 ? 24.407 11.203 8.401 1.00 47.82 299 TYR A C 1
ATOM 2254 O O . TYR A 1 319 ? 24.378 12.083 7.553 1.00 48.01 299 TYR A O 1
ATOM 2263 N N . ILE A 1 320 ? 25.250 11.235 9.419 1.00 48.09 300 ILE A N 1
ATOM 2264 C CA . ILE A 1 320 ? 26.168 12.358 9.547 1.00 48.73 300 ILE A CA 1
ATOM 2265 C C . ILE A 1 320 ? 27.592 11.834 9.424 1.00 49.60 300 ILE A C 1
ATOM 2266 O O . ILE A 1 320 ? 28.030 11.035 10.248 1.00 48.55 300 ILE A O 1
ATOM 2271 N N . GLU A 1 321 ? 28.295 12.304 8.395 1.00 50.41 301 GLU A N 1
ATOM 2272 C CA . GLU A 1 321 ? 29.692 11.941 8.136 1.00 52.66 301 GLU A CA 1
ATOM 2273 C C . GLU A 1 321 ? 30.645 12.708 9.070 1.00 52.10 301 GLU A C 1
ATOM 2274 O O . GLU A 1 321 ? 30.505 13.907 9.260 1.00 52.02 301 GLU A O 1
ATOM 2280 N N . GLY A 1 322 ? 31.616 12.014 9.651 1.00 52.48 302 GLY A N 1
ATOM 2281 C CA . GLY A 1 322 ? 32.573 12.666 10.530 1.00 52.79 302 GLY A CA 1
ATOM 2282 C C . GLY A 1 322 ? 32.919 11.845 11.744 1.00 53.14 302 GLY A C 1
ATOM 2283 O O . GLY A 1 322 ? 32.071 11.165 12.291 1.00 53.29 302 GLY A O 1
ATOM 2284 N N . LYS A 1 323 ? 34.185 11.916 12.138 1.00 53.97 303 LYS A N 1
ATOM 2285 C CA . LYS A 1 323 ? 34.776 11.084 13.205 1.00 54.68 303 LYS A CA 1
ATOM 2286 C C . LYS A 1 323 ? 34.297 11.640 14.533 1.00 54.44 303 LYS A C 1
ATOM 2287 O O . LYS A 1 323 ? 33.946 10.886 15.461 1.00 55.44 303 LYS A O 1
ATOM 2293 N N . GLU A 1 324 ? 34.301 12.970 14.614 1.00 52.55 304 GLU A N 1
ATOM 2294 C CA . GLU A 1 324 ? 33.985 13.632 15.819 1.00 52.23 304 GLU A CA 1
ATOM 2295 C C . GLU A 1 324 ? 33.613 15.014 15.428 1.00 51.59 304 GLU A C 1
ATOM 2296 O O . GLU A 1 324 ? 34.081 15.518 14.387 1.00 52.42 304 GLU A O 1
ATOM 2302 N N . PHE A 1 325 ? 32.752 15.587 16.254 1.00 47.00 305 PHE A N 1
ATOM 2303 C CA . PHE A 1 325 ? 32.121 16.843 15.966 1.00 46.03 305 PHE A CA 1
ATOM 2304 C C . PHE A 1 325 ? 31.202 17.272 17.088 1.00 44.24 305 PHE A C 1
ATOM 2305 O O . PHE A 1 325 ? 30.825 16.475 17.956 1.00 43.36 305 PHE A O 1
ATOM 2313 N N . ILE A 1 326 ? 30.837 18.544 17.031 1.00 44.02 306 ILE A N 1
ATOM 2314 C CA . ILE A 1 326 ? 29.794 19.103 17.868 1.00 42.40 306 ILE A CA 1
ATOM 2315 C C . ILE A 1 326 ? 28.922 19.893 16.915 1.00 43.20 306 ILE A C 1
ATOM 2316 O O . ILE A 1 326 ? 29.410 20.784 16.229 1.00 42.34 306 ILE A O 1
ATOM 2321 N N . ILE A 1 327 ? 27.635 19.540 16.871 1.00 42.89 307 ILE A N 1
ATOM 2322 C CA . ILE A 1 327 ? 26.674 20.255 16.074 1.00 44.26 307 ILE A CA 1
ATOM 2323 C C . ILE A 1 327 ? 25.445 20.508 16.939 1.00 44.72 307 ILE A C 1
ATOM 2324 O O . ILE A 1 327 ? 25.357 20.006 18.060 1.00 43.88 307 ILE A O 1
ATOM 2329 N N . GLU A 1 328 ? 24.482 21.241 16.384 1.00 45.50 308 GLU A N 1
ATOM 2330 C CA . GLU A 1 328 ? 23.319 21.663 17.152 1.00 47.98 308 GLU A CA 1
ATOM 2331 C C . GLU A 1 328 ? 22.159 21.553 16.207 1.00 47.55 308 GLU A C 1
ATOM 2332 O O . GLU A 1 328 ? 22.296 21.904 15.050 1.00 47.10 308 GLU A O 1
ATOM 2338 N N . GLY A 1 329 ? 21.005 21.124 16.704 1.00 47.20 309 GLY A N 1
ATOM 2339 C CA . GLY A 1 329 ? 19.826 21.007 15.890 1.00 47.53 309 GLY A CA 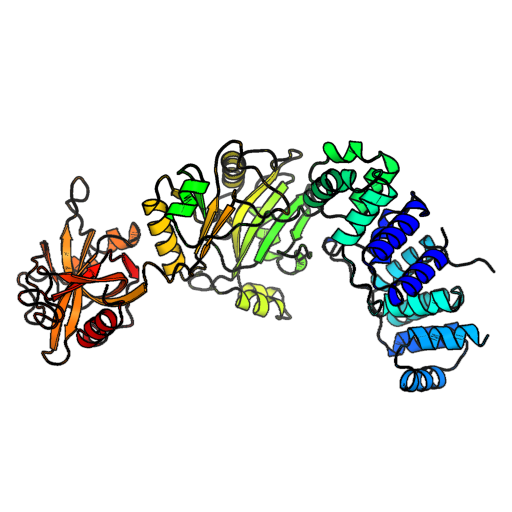1
ATOM 2340 C C . GLY A 1 329 ? 18.579 20.994 16.765 1.00 48.59 309 GLY A C 1
ATOM 2341 O O . GLY A 1 329 ? 18.677 20.817 17.978 1.00 49.02 309 GLY A O 1
ATOM 2342 N N . GLU A 1 330 ? 17.420 21.202 16.156 1.00 46.95 310 GLU A N 1
ATOM 2343 C CA . GLU A 1 330 ? 16.194 21.079 16.904 1.00 46.56 310 GLU A CA 1
ATOM 2344 C C . GLU A 1 330 ? 15.621 19.668 16.711 1.00 44.92 310 GLU A C 1
ATOM 2345 O O . GLU A 1 330 ? 15.404 19.235 15.587 1.00 44.91 310 GLU A O 1
ATOM 2351 N N . ILE A 1 331 ? 15.371 18.991 17.820 1.00 44.06 311 ILE A N 1
ATOM 2352 C CA . ILE A 1 331 ? 14.588 17.763 17.800 1.00 44.04 311 ILE A CA 1
ATOM 2353 C C . ILE A 1 331 ? 13.117 18.136 17.838 1.00 43.22 311 ILE A C 1
ATOM 2354 O O . ILE A 1 331 ? 12.666 18.740 18.792 1.00 43.69 311 ILE A O 1
ATOM 2359 N N . VAL A 1 332 ? 12.380 17.770 16.802 1.00 42.36 312 VAL A N 1
ATOM 2360 C CA . VAL A 1 332 ? 10.983 18.176 16.670 1.00 41.83 312 VAL A CA 1
ATOM 2361 C C . VAL A 1 332 ? 10.128 16.935 16.526 1.00 41.68 312 VAL A C 1
ATOM 2362 O O . VAL A 1 332 ? 10.402 16.112 15.673 1.00 40.54 312 VAL A O 1
ATOM 2366 N N . ALA A 1 333 ? 9.088 16.832 17.352 1.00 41.88 313 ALA A N 1
ATOM 2367 C CA . ALA A 1 333 ? 8.097 15.770 17.214 1.00 43.39 313 ALA A CA 1
ATOM 2368 C C . ALA A 1 333 ? 7.363 15.957 15.891 1.00 44.73 313 ALA A C 1
ATOM 2369 O O . ALA A 1 333 ? 7.047 17.081 15.483 1.00 43.47 313 ALA A O 1
ATOM 2371 N N . ILE A 1 334 ? 7.054 14.832 15.267 1.00 46.70 314 ILE A N 1
ATOM 2372 C CA . ILE A 1 334 ? 6.640 14.771 13.894 1.00 48.67 314 ILE A CA 1
ATOM 2373 C C . ILE A 1 334 ? 5.436 13.827 13.884 1.00 49.90 314 ILE A C 1
ATOM 2374 O O . ILE A 1 334 ? 5.376 12.897 14.694 1.00 50.02 314 ILE A O 1
ATOM 2379 N N . ASP A 1 335 ? 4.450 14.121 13.030 1.00 50.85 315 ASP A N 1
ATOM 2380 C CA . ASP A 1 335 ? 3.248 13.296 12.921 1.00 52.84 315 ASP A CA 1
ATOM 2381 C C . ASP A 1 335 ? 3.570 12.025 12.135 1.00 54.25 315 ASP A C 1
ATOM 2382 O O . ASP A 1 335 ? 3.979 12.115 10.978 1.00 53.75 315 ASP A O 1
ATOM 2387 N N . PRO A 1 336 ? 3.376 10.845 12.770 1.00 56.39 316 PRO A N 1
ATOM 2388 C CA . PRO A 1 336 ? 3.719 9.541 12.192 1.00 58.11 316 PRO A CA 1
ATOM 2389 C C . PRO A 1 336 ? 3.126 9.267 10.796 1.00 60.02 316 PRO A C 1
ATOM 2390 O O . PRO A 1 336 ? 3.758 8.549 10.021 1.00 61.06 316 PRO A O 1
ATOM 2394 N N . GLU A 1 337 ? 1.946 9.818 10.479 1.00 61.13 317 GLU A N 1
ATOM 2395 C CA . GLU A 1 337 ? 1.336 9.626 9.149 1.00 62.45 317 GLU A CA 1
ATOM 2396 C C . GLU A 1 337 ? 1.587 10.729 8.126 1.00 62.54 317 GLU A C 1
ATOM 2397 O O . GLU A 1 337 ? 1.752 10.441 6.940 1.00 63.33 317 GLU A O 1
ATOM 2403 N N . SER A 1 338 ? 1.544 11.984 8.562 1.00 62.31 318 SER A N 1
ATOM 2404 C CA . SER A 1 338 ? 1.637 13.121 7.642 1.00 61.62 318 SER A CA 1
ATOM 2405 C C . SER A 1 338 ? 2.987 13.760 7.809 1.00 60.81 318 SER A C 1
ATOM 2406 O O . SER A 1 338 ? 3.373 14.644 7.046 1.00 61.18 318 SER A O 1
ATOM 2409 N N . GLY A 1 339 ? 3.686 13.334 8.854 1.00 59.96 319 GLY A N 1
ATOM 2410 C CA . GLY A 1 339 ? 5.034 13.793 9.102 1.00 58.36 319 GLY A CA 1
ATOM 2411 C C . GLY A 1 339 ? 5.117 15.235 9.547 1.00 57.00 319 GLY A C 1
ATOM 2412 O O . GLY A 1 339 ? 6.197 15.688 9.927 1.00 57.77 319 GLY A O 1
ATOM 2413 N N . GLU A 1 340 ? 3.991 15.955 9.507 1.00 55.11 320 GLU A N 1
ATOM 2414 C CA . GLU A 1 340 ? 3.976 17.366 9.882 1.00 53.49 320 GLU A CA 1
ATOM 2415 C C . GLU A 1 340 ? 4.410 17.583 11.337 1.00 51.24 320 GLU A C 1
ATOM 2416 O O . GLU A 1 340 ? 4.317 16.696 12.184 1.00 51.43 320 GLU A O 1
ATOM 2422 N N . MET A 1 341 ? 4.894 18.775 11.614 1.00 49.00 321 MET A N 1
ATOM 2423 C CA . MET A 1 341 ? 5.435 19.073 12.925 1.00 47.25 321 MET A CA 1
ATOM 2424 C C . MET A 1 341 ? 4.374 19.188 14.022 1.00 45.20 321 MET A C 1
ATOM 2425 O O . MET A 1 341 ? 3.266 19.678 13.806 1.00 44.73 321 MET A O 1
ATOM 2430 N N . ARG A 1 342 ? 4.733 18.687 15.189 1.00 43.52 322 ARG A N 1
ATOM 2431 C CA . ARG A 1 342 ? 3.889 18.731 16.361 1.00 41.96 322 ARG A CA 1
ATOM 2432 C C . ARG A 1 342 ? 4.545 19.632 17.401 1.00 41.72 322 ARG A C 1
ATOM 2433 O O . ARG A 1 342 ? 5.739 19.791 17.394 1.00 40.67 322 ARG A O 1
ATOM 2441 N N . PRO A 1 343 ? 3.743 20.240 18.292 1.00 42.80 323 PRO A N 1
ATOM 2442 C CA . PRO A 1 343 ? 4.327 21.127 19.294 1.00 42.75 323 PRO A CA 1
ATOM 2443 C C . PRO A 1 343 ? 5.194 20.399 20.310 1.00 43.31 323 PRO A C 1
ATOM 2444 O O . PRO A 1 343 ? 5.104 19.173 20.485 1.00 42.27 323 PRO A O 1
ATOM 2448 N N . PHE A 1 344 ? 6.040 21.187 20.961 1.00 43.65 324 PHE A N 1
ATOM 2449 C CA . PHE A 1 344 ? 6.990 20.688 21.892 1.00 44.92 324 PHE A CA 1
ATOM 2450 C C . PHE A 1 344 ? 6.370 19.856 22.989 1.00 44.26 324 PHE A C 1
ATOM 2451 O O . PHE A 1 344 ? 6.998 18.912 23.438 1.00 43.59 324 PHE A O 1
ATOM 2459 N N . GLN A 1 345 ? 5.153 20.191 23.419 1.00 44.16 325 GLN A N 1
ATOM 2460 C CA . GLN A 1 345 ? 4.484 19.436 24.442 1.00 45.18 325 GLN A CA 1
ATOM 2461 C C . GLN A 1 345 ? 4.341 17.951 24.117 1.00 44.40 325 GLN A C 1
ATOM 2462 O O . GLN A 1 345 ? 4.232 17.117 25.022 1.00 43.18 325 GLN A O 1
ATOM 2468 N N . GLU A 1 346 ? 4.365 17.620 22.830 1.00 44.31 326 GLU A N 1
ATOM 2469 C CA . GLU A 1 346 ? 4.279 16.208 22.436 1.00 43.88 326 GLU A CA 1
ATOM 2470 C C . GLU A 1 346 ? 5.570 15.471 22.762 1.00 43.85 326 GLU A C 1
ATOM 2471 O O . GLU A 1 346 ? 5.546 14.291 23.036 1.00 43.14 326 GLU A O 1
ATOM 2477 N N . LEU A 1 347 ? 6.690 16.185 22.769 1.00 44.85 327 LEU A N 1
ATOM 2478 C CA . LEU A 1 347 ? 7.946 15.623 23.216 1.00 45.21 327 LEU A CA 1
ATOM 2479 C C . LEU A 1 347 ? 7.927 15.378 24.712 1.00 45.74 327 LEU A C 1
ATOM 2480 O O . LEU A 1 347 ? 8.594 14.475 25.204 1.00 46.99 327 LEU A O 1
ATOM 2485 N N . MET A 1 348 ? 7.196 16.194 25.454 1.00 45.06 328 MET A N 1
ATOM 2486 C CA . MET A 1 348 ? 7.053 15.954 26.878 1.00 45.61 328 MET A CA 1
ATOM 2487 C C . MET A 1 348 ? 6.166 14.759 27.122 1.00 45.30 328 MET A C 1
ATOM 2488 O O . MET A 1 348 ? 6.331 14.019 28.120 1.00 45.17 328 MET A O 1
ATOM 2493 N N . HIS A 1 349 ? 5.202 14.555 26.227 1.00 43.39 329 HIS A N 1
ATOM 2494 C CA . HIS A 1 349 ? 4.345 13.400 26.373 1.00 42.71 329 HIS A CA 1
ATOM 2495 C C . HIS A 1 349 ? 5.168 12.153 26.110 1.00 41.77 329 HIS A C 1
ATOM 2496 O O . HIS A 1 349 ? 5.019 11.163 26.819 1.00 41.81 329 HIS A O 1
ATOM 2503 N N . ARG A 1 350 ? 5.998 12.216 25.079 1.00 41.66 330 ARG A N 1
ATOM 2504 C CA . ARG A 1 350 ? 6.908 11.137 24.701 1.00 43.01 330 ARG A CA 1
ATOM 2505 C C . ARG A 1 350 ? 7.772 10.696 25.873 1.00 44.33 330 ARG A C 1
ATOM 2506 O O . ARG A 1 350 ? 7.858 9.516 26.157 1.00 43.69 330 ARG A O 1
ATOM 2514 N N . LYS A 1 351 ? 8.400 11.669 26.531 1.00 45.52 331 LYS A N 1
ATOM 2515 C CA . LYS A 1 351 ? 9.232 11.440 27.707 1.00 47.72 331 LYS A CA 1
ATOM 2516 C C . LYS A 1 351 ? 8.534 10.623 28.799 1.00 48.60 331 LYS A C 1
ATOM 2517 O O . LYS A 1 351 ? 9.175 9.866 29.536 1.00 48.60 331 LYS A O 1
ATOM 2523 N N . ARG A 1 352 ? 7.215 10.743 28.883 1.00 49.78 332 ARG A N 1
ATOM 2524 C CA . ARG A 1 352 ? 6.473 10.077 29.936 1.00 51.72 332 ARG A CA 1
ATOM 2525 C C . ARG A 1 352 ? 6.104 8.645 29.603 1.00 52.04 332 ARG A C 1
ATOM 2526 O O . ARG A 1 352 ? 5.690 7.914 30.482 1.00 52.40 332 ARG A O 1
ATOM 2534 N N . LYS A 1 353 ? 6.259 8.240 28.344 1.00 52.57 333 LYS A N 1
ATOM 2535 C CA . LYS A 1 353 ? 6.004 6.852 27.962 1.00 52.93 333 LYS A CA 1
ATOM 2536 C C . LYS A 1 353 ? 7.020 5.906 28.610 1.00 53.39 333 LYS A C 1
ATOM 2537 O O . LYS A 1 353 ? 8.225 6.187 28.650 1.00 53.88 333 LYS A O 1
ATOM 2543 N N . SER A 1 354 ? 6.513 4.782 29.101 1.00 54.34 334 SER A N 1
ATOM 2544 C CA . SER A 1 354 ? 7.336 3.778 29.766 1.00 54.35 334 SER A CA 1
ATOM 2545 C C . SER A 1 354 ? 8.137 2.958 28.755 1.00 53.94 334 SER A C 1
ATOM 2546 O O . SER A 1 354 ? 9.304 2.681 28.986 1.00 54.77 334 SER A O 1
ATOM 2549 N N . ASP A 1 355 ? 7.518 2.593 27.633 1.00 53.16 335 ASP A N 1
ATOM 2550 C CA . ASP A 1 355 ? 8.191 1.791 26.614 1.00 52.14 335 ASP A CA 1
ATOM 2551 C C . ASP A 1 355 ? 8.812 2.691 25.551 1.00 51.44 335 ASP A C 1
ATOM 2552 O O . ASP A 1 355 ? 8.098 3.307 24.756 1.00 50.38 335 ASP A O 1
ATOM 2557 N N . ILE A 1 356 ? 10.143 2.741 25.534 1.00 50.37 336 ILE A N 1
ATOM 2558 C CA . ILE A 1 356 ? 10.866 3.550 24.562 1.00 50.43 336 ILE A CA 1
ATOM 2559 C C . ILE A 1 356 ? 10.482 3.290 23.096 1.00 50.59 336 ILE A C 1
ATOM 2560 O O . ILE A 1 356 ? 10.438 4.226 22.310 1.00 50.16 336 ILE A O 1
ATOM 2565 N N . TYR A 1 357 ? 10.195 2.043 22.730 1.00 51.00 337 TYR A N 1
ATOM 2566 C CA . TYR A 1 357 ? 9.803 1.731 21.352 1.00 52.25 337 TYR A CA 1
ATOM 2567 C C . TYR A 1 357 ? 8.399 2.228 21.056 1.00 51.53 337 TYR A C 1
ATOM 2568 O O . TYR A 1 357 ? 8.134 2.742 19.961 1.00 50.63 337 TYR A O 1
ATOM 2577 N N . GLU A 1 358 ? 7.497 2.030 22.022 1.00 50.36 338 GLU A N 1
ATOM 2578 C CA . GLU A 1 358 ? 6.164 2.627 21.980 1.00 50.34 338 GLU A CA 1
ATOM 2579 C C . GLU A 1 358 ? 6.284 4.160 21.873 1.00 48.92 338 GLU A C 1
ATOM 2580 O O . GLU A 1 358 ? 5.630 4.780 21.036 1.00 48.45 338 GLU A O 1
ATOM 2586 N N . ALA A 1 359 ? 7.157 4.751 22.688 1.00 48.02 339 ALA A N 1
ATOM 2587 C CA . ALA A 1 359 ? 7.354 6.202 22.699 1.00 47.20 339 ALA A CA 1
ATOM 2588 C C . ALA A 1 359 ? 7.790 6.710 21.321 1.00 47.28 339 ALA A C 1
ATOM 2589 O O . ALA A 1 359 ? 7.243 7.696 20.800 1.00 46.59 339 ALA A O 1
ATOM 2591 N N . ILE A 1 360 ? 8.782 6.034 20.745 1.00 46.58 340 ILE A N 1
ATOM 2592 C CA . ILE A 1 360 ? 9.305 6.391 19.439 1.00 46.45 340 ILE A CA 1
ATOM 2593 C C . ILE A 1 360 ? 8.272 6.205 18.321 1.00 46.44 340 ILE A C 1
ATOM 2594 O O . ILE A 1 360 ? 8.172 7.046 17.433 1.00 46.07 340 ILE A O 1
ATOM 2599 N N . LYS A 1 361 ? 7.491 5.131 18.380 1.00 46.22 341 LYS A N 1
ATOM 2600 C CA . LYS A 1 361 ? 6.496 4.867 17.349 1.00 46.52 341 LYS A CA 1
ATOM 2601 C C . LYS A 1 361 ? 5.362 5.908 17.402 1.00 46.07 341 LYS A C 1
ATOM 2602 O O . LYS A 1 361 ? 4.935 6.409 16.367 1.00 46.19 341 LYS A O 1
ATOM 2608 N N . GLU A 1 362 ? 4.890 6.213 18.610 1.00 45.17 342 GLU A N 1
ATOM 2609 C CA . GLU A 1 362 ? 3.847 7.213 18.831 1.00 45.21 342 GLU A CA 1
ATOM 2610 C C . GLU A 1 362 ? 4.338 8.649 18.637 1.00 43.77 342 GLU A C 1
ATOM 2611 O O . GLU A 1 362 ? 3.607 9.514 18.170 1.00 43.90 342 GLU A O 1
ATOM 2617 N N . TYR A 1 363 ? 5.581 8.901 19.005 1.00 42.59 343 TYR A N 1
ATOM 2618 C CA . TYR A 1 363 ? 6.144 10.250 18.930 1.00 41.64 343 TYR A CA 1
ATOM 2619 C C . TYR A 1 363 ? 7.454 10.269 18.165 1.00 41.21 343 TYR A C 1
ATOM 2620 O O . TYR A 1 363 ? 8.507 10.534 18.746 1.00 40.31 343 TYR A O 1
ATOM 2629 N N . PRO A 1 364 ? 7.394 9.994 16.851 1.00 41.14 344 PRO A N 1
ATOM 2630 C CA . PRO A 1 364 ? 8.616 10.098 16.083 1.00 41.56 344 PRO A CA 1
ATOM 2631 C C . PRO A 1 364 ? 9.151 11.504 16.119 1.00 42.64 344 PRO A C 1
ATOM 2632 O O . PRO A 1 364 ? 8.421 12.450 16.453 1.00 43.66 344 PRO A O 1
ATOM 2636 N N . VAL A 1 365 ? 10.387 11.657 15.671 1.00 42.06 345 VAL A N 1
ATOM 2637 C CA . VAL A 1 365 ? 11.039 12.937 15.715 1.00 43.07 345 VAL A CA 1
ATOM 2638 C C . VAL A 1 365 ? 11.839 13.143 14.411 1.00 43.66 345 VAL A C 1
ATOM 2639 O O . VAL A 1 365 ? 12.144 12.180 13.700 1.00 43.75 345 VAL A O 1
ATOM 2643 N N . ASN A 1 366 ? 12.066 14.396 14.033 1.00 44.19 346 ASN A N 1
ATOM 2644 C CA . ASN A 1 366 ? 13.061 14.715 13.017 1.00 43.62 346 ASN A CA 1
ATOM 2645 C C . ASN A 1 366 ? 14.053 15.638 13.712 1.00 43.86 346 ASN A C 1
ATOM 2646 O O . ASN A 1 366 ? 13.773 16.157 14.803 1.00 43.76 346 ASN A O 1
ATOM 2651 N N . VAL A 1 367 ? 15.209 15.843 13.085 1.00 43.65 347 VAL A N 1
ATOM 2652 C CA . VAL A 1 367 ? 16.211 16.738 13.619 1.00 44.81 347 VAL A CA 1
ATOM 2653 C C . VAL A 1 367 ? 16.534 17.781 12.588 1.00 44.59 347 VAL A C 1
ATOM 2654 O O . VAL A 1 367 ? 16.921 17.467 11.479 1.00 46.18 347 VAL A O 1
ATOM 2658 N N . PHE A 1 368 ? 16.375 19.029 12.986 1.00 44.64 348 PHE A N 1
ATOM 2659 C CA . PHE A 1 368 ? 16.640 20.131 12.098 1.00 44.93 348 PHE A CA 1
ATOM 2660 C C . PHE A 1 368 ? 17.893 20.816 12.586 1.00 44.80 348 PHE A C 1
ATOM 2661 O O . PHE A 1 368 ? 17.873 21.564 13.552 1.00 45.80 348 PHE A O 1
ATOM 2669 N N . LEU A 1 369 ? 18.992 20.486 11.933 1.00 44.34 349 LEU A N 1
ATOM 2670 C CA . LEU A 1 369 ? 20.297 20.898 12.363 1.00 44.94 349 LEU A CA 1
ATOM 2671 C C . LEU A 1 369 ? 20.523 22.323 11.907 1.00 45.76 349 LEU A C 1
ATOM 2672 O O . LEU A 1 369 ? 20.159 22.696 10.784 1.00 45.54 349 LEU A O 1
ATOM 2677 N N . PHE A 1 370 ? 21.196 23.097 12.734 1.00 45.59 350 PHE A N 1
ATOM 2678 C CA . PHE A 1 370 ? 21.399 24.462 12.327 1.00 45.81 350 PHE A CA 1
ATOM 2679 C C . PHE A 1 370 ? 22.756 25.042 12.634 1.00 46.46 350 PHE A C 1
ATOM 2680 O O . PHE A 1 370 ? 23.016 26.158 12.194 1.00 46.19 350 PHE A O 1
ATOM 2688 N N . ASP A 1 371 ? 23.604 24.340 13.394 1.00 45.26 351 ASP A N 1
ATOM 2689 C CA . ASP A 1 371 ? 24.945 24.856 13.575 1.00 45.72 351 ASP A CA 1
ATOM 2690 C C . ASP A 1 371 ? 25.952 23.757 13.796 1.00 46.05 351 ASP A C 1
ATOM 2691 O O . ASP A 1 371 ? 25.570 22.625 14.064 1.00 46.02 351 ASP A O 1
ATOM 2696 N N . LEU A 1 372 ? 27.224 24.094 13.613 1.00 45.46 352 LEU A N 1
ATOM 2697 C CA . LEU A 1 372 ? 28.317 23.162 13.795 1.00 45.69 352 LEU A CA 1
ATOM 2698 C C . LEU A 1 372 ? 29.402 23.971 14.431 1.00 45.35 352 LEU A C 1
ATOM 2699 O O . LEU A 1 372 ? 29.747 25.062 13.940 1.00 45.82 352 LEU A O 1
ATOM 2704 N N . MET A 1 373 ? 29.954 23.450 15.520 1.00 44.85 353 MET A N 1
ATOM 2705 C CA . MET A 1 373 ? 30.902 24.198 16.329 1.00 43.64 353 MET A CA 1
ATOM 2706 C C . MET A 1 373 ? 32.261 23.531 16.385 1.00 42.99 353 MET A C 1
ATOM 2707 O O . MET A 1 373 ? 33.255 24.153 16.746 1.00 43.18 353 MET A O 1
ATOM 2712 N N . TYR A 1 374 ? 32.313 22.258 16.023 1.00 43.45 354 TYR A N 1
ATOM 2713 C CA . TYR A 1 374 ? 33.580 21.523 16.059 1.00 43.39 354 TYR A CA 1
ATOM 2714 C C . TYR A 1 374 ? 33.481 20.384 15.070 1.00 44.02 354 TYR A C 1
ATOM 2715 O O . TYR A 1 374 ? 32.447 19.743 14.981 1.00 44.61 354 TYR A O 1
ATOM 2724 N N . TYR A 1 375 ? 34.564 20.096 14.361 1.00 44.68 355 TYR A N 1
ATOM 2725 C CA . TYR A 1 375 ? 34.540 18.995 13.417 1.00 45.81 355 TYR A CA 1
ATOM 2726 C C . TYR A 1 375 ? 35.936 18.457 13.288 1.00 45.44 355 TYR A C 1
ATOM 2727 O O . TYR A 1 375 ? 36.866 19.189 12.976 1.00 44.00 355 TYR A O 1
ATOM 2736 N N . GLU A 1 376 ? 36.061 17.178 13.611 1.00 46.18 356 GLU A N 1
ATOM 2737 C CA . GLU A 1 376 ? 37.305 16.419 13.487 1.00 47.10 356 GLU A CA 1
ATOM 2738 C C . GLU A 1 376 ? 38.517 17.186 13.974 1.00 47.58 356 GLU A C 1
ATOM 2739 O O . GLU A 1 376 ? 39.439 17.494 13.198 1.00 47.27 356 GLU A O 1
ATOM 2745 N N . ASP A 1 377 ? 38.507 17.476 15.274 1.00 48.08 357 ASP A N 1
ATOM 2746 C CA . ASP A 1 377 ? 39.655 18.068 15.960 1.00 48.38 357 ASP A CA 1
ATOM 2747 C C . ASP A 1 377 ? 39.821 19.543 15.636 1.00 47.22 357 ASP A C 1
ATOM 2748 O O . ASP A 1 377 ? 40.791 20.151 16.064 1.00 47.96 357 ASP A O 1
ATOM 2753 N N . VAL A 1 378 ? 38.881 20.127 14.892 1.00 45.92 358 VAL A N 1
ATOM 2754 C CA . VAL A 1 378 ? 39.013 21.537 14.486 1.00 44.55 358 VAL A CA 1
ATOM 2755 C C . VAL A 1 378 ? 37.864 22.330 15.087 1.00 44.57 358 VAL A C 1
ATOM 2756 O O . VAL A 1 378 ? 36.708 21.973 14.898 1.00 44.55 358 VAL A O 1
ATOM 2760 N N . ASP A 1 379 ? 38.202 23.399 15.809 1.00 44.50 359 ASP A N 1
ATOM 2761 C CA . ASP A 1 379 ? 37.244 24.296 16.418 1.00 44.38 359 ASP A CA 1
ATOM 2762 C C . ASP A 1 379 ? 36.592 25.149 15.348 1.00 44.35 359 ASP A C 1
ATOM 2763 O O . ASP A 1 379 ? 37.269 25.888 14.655 1.00 44.15 359 ASP A O 1
ATOM 2768 N N . TYR A 1 380 ? 35.279 25.049 15.186 1.00 45.05 360 TYR A N 1
ATOM 2769 C CA . TYR A 1 380 ? 34.593 25.934 14.233 1.00 45.15 360 TYR A CA 1
ATOM 2770 C C . TYR A 1 380 ? 33.962 27.180 14.865 1.00 46.21 360 TYR A C 1
ATOM 2771 O O . TYR A 1 380 ? 33.377 28.012 14.153 1.00 46.12 360 TYR A O 1
ATOM 2780 N N . THR A 1 381 ? 34.067 27.327 16.183 1.00 45.51 361 THR A N 1
ATOM 2781 C CA . THR A 1 381 ? 33.339 28.434 16.834 1.00 45.80 361 THR A CA 1
ATOM 2782 C C . THR A 1 381 ? 33.864 29.796 16.390 1.00 46.68 361 THR A C 1
ATOM 2783 O O . THR A 1 381 ? 33.138 30.779 16.413 1.00 47.20 361 THR A O 1
ATOM 2787 N N . THR A 1 382 ? 35.126 29.834 15.962 1.00 46.97 362 THR A N 1
ATOM 2788 C CA . THR A 1 382 ? 35.761 31.055 15.510 1.00 47.68 362 THR A CA 1
ATOM 2789 C C . THR A 1 382 ? 35.561 31.316 14.012 1.00 48.17 362 THR A C 1
ATOM 2790 O O . THR A 1 382 ? 36.032 32.321 13.498 1.00 48.15 362 THR A O 1
ATOM 2794 N N . LYS A 1 383 ? 34.862 30.415 13.320 1.00 48.32 363 LYS A N 1
ATOM 2795 C CA . LYS A 1 383 ? 34.676 30.522 11.862 1.00 48.48 363 LYS A CA 1
ATOM 2796 C C . LYS A 1 383 ? 33.307 31.105 11.534 1.00 48.69 363 LYS A C 1
ATOM 2797 O O . LYS A 1 383 ? 32.357 30.931 12.307 1.00 48.96 363 LYS A O 1
ATOM 2803 N N . PRO A 1 384 ? 33.199 31.790 10.386 1.00 48.06 364 PRO A N 1
ATOM 2804 C CA . PRO A 1 384 ? 31.948 32.442 10.066 1.00 47.98 364 PRO A CA 1
ATOM 2805 C C . PRO A 1 384 ? 30.803 31.459 9.865 1.00 47.76 364 PRO A C 1
ATOM 2806 O O . PRO A 1 384 ? 31.002 30.326 9.399 1.00 46.76 364 PRO A O 1
ATOM 2810 N N . LEU A 1 385 ? 29.603 31.916 10.185 1.00 47.47 365 LEU A N 1
ATOM 2811 C CA . LEU A 1 385 ? 28.432 31.085 10.073 1.00 47.88 365 LEU A CA 1
ATOM 2812 C C . LEU A 1 385 ? 28.308 30.394 8.705 1.00 48.41 365 LEU A C 1
ATOM 2813 O O . LEU A 1 385 ? 27.990 29.203 8.661 1.00 47.53 365 LEU A O 1
ATOM 2818 N N . GLU A 1 386 ? 28.586 31.108 7.604 1.00 48.55 366 GLU A N 1
ATOM 2819 C CA . GLU A 1 386 ? 28.465 30.500 6.259 1.00 49.55 366 GLU A CA 1
ATOM 2820 C C . GLU A 1 386 ? 29.378 29.306 6.132 1.00 48.34 366 GLU A C 1
ATOM 2821 O O . GLU A 1 386 ? 29.055 28.367 5.408 1.00 48.99 366 GLU A O 1
ATOM 2827 N N . ALA A 1 387 ? 30.532 29.371 6.792 1.00 46.85 367 ALA A N 1
ATOM 2828 C CA . ALA A 1 387 ? 31.525 28.303 6.696 1.00 45.79 367 ALA A CA 1
ATOM 2829 C C . ALA A 1 387 ? 31.107 27.110 7.572 1.00 45.20 367 ALA A C 1
ATOM 2830 O O . ALA A 1 387 ? 31.273 25.961 7.190 1.00 43.83 367 ALA A O 1
ATOM 2832 N N . ARG A 1 388 ? 30.538 27.394 8.737 1.00 43.77 368 ARG A N 1
ATOM 2833 C CA . ARG A 1 388 ? 30.037 26.335 9.599 1.00 44.15 368 ARG A CA 1
ATOM 2834 C C . ARG A 1 388 ? 28.870 25.628 8.932 1.00 44.40 368 ARG A C 1
ATOM 2835 O O . ARG A 1 388 ? 28.790 24.401 8.956 1.00 45.32 368 ARG A O 1
ATOM 2843 N N . ARG A 1 389 ? 27.992 26.413 8.327 1.00 44.53 369 ARG A N 1
ATOM 2844 C CA . ARG A 1 389 ? 26.826 25.882 7.611 1.00 46.54 369 ARG A CA 1
ATOM 2845 C C . ARG A 1 389 ? 27.196 25.088 6.385 1.00 45.61 369 ARG A C 1
ATOM 2846 O O . ARG A 1 389 ? 26.643 24.031 6.152 1.00 46.51 369 ARG A O 1
ATOM 2854 N N . LYS A 1 390 ? 28.109 25.618 5.588 1.00 46.05 370 LYS A N 1
ATOM 2855 C CA . LYS A 1 390 ? 28.611 24.872 4.444 1.00 46.36 370 LYS A CA 1
ATOM 2856 C C . LYS A 1 390 ? 29.126 23.500 4.890 1.00 46.53 370 LYS A C 1
ATOM 2857 O O . LYS A 1 390 ? 28.762 22.491 4.300 1.00 47.05 370 LYS A O 1
ATOM 2863 N N . LEU A 1 391 ? 29.979 23.461 5.916 1.00 46.41 371 LEU A N 1
ATOM 2864 C CA . LEU A 1 391 ? 30.450 22.179 6.430 1.00 46.42 371 LEU A CA 1
ATOM 2865 C C . LEU A 1 391 ? 29.263 21.340 6.871 1.00 45.67 371 LEU A C 1
ATOM 2866 O O . LEU A 1 391 ? 29.152 20.177 6.509 1.00 45.78 371 LEU A O 1
ATOM 2871 N N . LEU A 1 392 ? 28.360 21.940 7.640 1.00 45.82 372 LEU A N 1
ATOM 2872 C CA . LEU A 1 392 ? 27.244 21.189 8.213 1.00 46.17 372 LEU A CA 1
ATOM 2873 C C . LEU A 1 392 ? 26.412 20.514 7.139 1.00 46.61 372 LEU A C 1
ATOM 2874 O O . LEU A 1 392 ? 26.108 19.308 7.226 1.00 46.16 372 LEU A O 1
ATOM 2879 N N . GLU A 1 393 ? 26.090 21.275 6.100 1.00 47.71 373 GLU A N 1
ATOM 2880 C CA . GLU A 1 393 ? 25.323 20.758 4.978 1.00 49.04 373 GLU A CA 1
ATOM 2881 C C . GLU A 1 393 ? 26.025 19.609 4.271 1.00 48.97 373 GLU A C 1
ATOM 2882 O O . GLU A 1 393 ? 25.387 18.626 3.885 1.00 48.74 373 GLU A O 1
ATOM 2888 N N . SER A 1 394 ? 27.337 19.736 4.096 1.00 48.46 374 SER A N 1
ATOM 2889 C CA . SER A 1 394 ? 28.097 18.721 3.369 1.00 48.18 374 SER A CA 1
ATOM 2890 C C . SER A 1 394 ? 28.221 17.404 4.119 1.00 47.75 374 SER A C 1
ATOM 2891 O O . SER A 1 394 ? 28.537 16.396 3.509 1.00 47.99 374 SER A O 1
ATOM 2894 N N . ILE A 1 395 ? 28.005 17.395 5.430 1.00 47.29 375 ILE A N 1
ATOM 2895 C CA . ILE A 1 395 ? 28.247 16.167 6.188 1.00 47.37 375 ILE A CA 1
ATOM 2896 C C . ILE A 1 395 ? 26.984 15.359 6.436 1.00 48.15 375 ILE A C 1
ATOM 2897 O O . ILE A 1 395 ? 27.045 14.255 6.985 1.00 47.40 375 ILE A O 1
ATOM 2902 N N . VAL A 1 396 ? 25.843 15.923 6.061 1.00 48.45 376 VAL A N 1
ATOM 2903 C CA . VAL A 1 396 ? 24.592 15.235 6.253 1.00 49.86 376 VAL A CA 1
ATOM 2904 C C . VAL A 1 396 ? 24.213 14.555 4.954 1.00 50.55 376 VAL A C 1
ATOM 2905 O O . VAL A 1 396 ? 23.975 15.214 3.934 1.00 51.22 376 VAL A O 1
ATOM 2909 N N . LYS A 1 397 ? 24.200 13.227 4.986 1.00 50.98 377 LYS A N 1
ATOM 2910 C CA . LYS A 1 397 ? 23.682 12.447 3.874 1.00 51.83 377 LYS A CA 1
ATOM 2911 C C . LYS A 1 397 ? 22.172 12.664 3.804 1.00 52.06 377 LYS A C 1
ATOM 2912 O O . LYS A 1 397 ? 21.497 12.631 4.841 1.00 51.79 377 LYS A O 1
ATOM 2918 N N . PRO A 1 398 ? 21.637 12.873 2.583 1.00 52.73 378 PRO A N 1
ATOM 2919 C CA . PRO A 1 398 ? 20.205 13.097 2.376 1.00 52.67 378 PRO A CA 1
ATOM 2920 C C . PRO A 1 398 ? 19.420 11.986 3.055 1.00 51.86 378 PRO A C 1
ATOM 2921 O O . PRO A 1 398 ? 19.770 10.829 2.910 1.00 51.81 378 PRO A O 1
ATOM 2925 N N . ASN A 1 399 ? 18.396 12.348 3.819 1.00 51.34 379 ASN A N 1
ATOM 2926 C CA . ASN A 1 399 ? 17.537 11.363 4.471 1.00 50.39 379 ASN A CA 1
ATOM 2927 C C . ASN A 1 399 ? 16.270 12.047 4.946 1.00 50.74 379 ASN A C 1
ATOM 2928 O O . ASN A 1 399 ? 16.172 13.281 4.909 1.00 50.12 379 ASN A O 1
ATOM 2933 N N . ASP A 1 400 ? 15.319 11.240 5.405 1.00 50.20 380 ASP A N 1
ATOM 2934 C CA . ASP A 1 400 ? 14.012 11.717 5.837 1.00 50.81 380 ASP A CA 1
ATOM 2935 C C . ASP A 1 400 ? 13.946 12.242 7.277 1.00 50.52 380 ASP A C 1
ATOM 2936 O O . ASP A 1 400 ? 12.906 12.761 7.684 1.00 51.42 380 ASP A O 1
ATOM 2941 N N . TYR A 1 401 ? 15.040 12.132 8.031 1.00 49.42 381 TYR A N 1
ATOM 2942 C CA . TYR A 1 401 ? 14.989 12.275 9.492 1.00 48.81 381 TYR A CA 1
ATOM 2943 C C . TYR A 1 401 ? 15.836 13.411 10.054 1.00 48.75 381 TYR A C 1
ATOM 2944 O O . TYR A 1 401 ? 15.422 14.077 10.988 1.00 47.74 381 TYR A O 1
ATOM 2953 N N . VAL A 1 402 ? 17.033 13.580 9.506 1.00 48.27 382 VAL A N 1
ATOM 2954 C CA . VAL A 1 402 ? 17.967 14.603 9.955 1.00 48.26 382 VAL A CA 1
ATOM 2955 C C . VAL A 1 402 ? 18.250 15.463 8.745 1.00 48.33 382 VAL A C 1
ATOM 2956 O O . VAL A 1 402 ? 18.666 14.972 7.684 1.00 47.78 382 VAL A O 1
ATOM 2960 N N . LYS A 1 403 ? 17.957 16.744 8.920 1.00 48.86 383 LYS A N 1
ATOM 2961 C CA . LYS A 1 403 ? 17.920 17.704 7.838 1.00 49.53 383 LYS A CA 1
ATOM 2962 C C . LYS A 1 403 ? 18.459 19.014 8.332 1.00 48.56 383 LYS A C 1
ATOM 2963 O O . LYS A 1 403 ? 18.545 19.248 9.530 1.00 49.73 383 LYS A O 1
ATOM 2969 N N . ILE A 1 404 ? 18.824 19.872 7.399 1.00 47.80 384 ILE A N 1
ATOM 2970 C CA . ILE A 1 404 ? 19.256 21.200 7.758 1.00 46.45 384 ILE A CA 1
ATOM 2971 C C . ILE A 1 404 ? 17.984 22.021 7.982 1.00 45.76 384 ILE A C 1
ATOM 2972 O O . ILE A 1 404 ? 17.036 21.923 7.224 1.00 44.37 384 ILE A O 1
ATOM 2977 N N . ALA A 1 405 ? 17.960 22.799 9.048 1.00 44.59 385 ALA A N 1
ATOM 2978 C CA . ALA A 1 405 ? 16.874 23.751 9.235 1.00 44.86 385 ALA A CA 1
ATOM 2979 C C . ALA A 1 405 ? 16.493 24.380 7.877 1.00 43.90 385 ALA A C 1
ATOM 2980 O O . ALA A 1 405 ? 17.375 24.769 7.077 1.00 43.85 385 ALA A O 1
ATOM 2982 N N . HIS A 1 406 ? 15.194 24.448 7.606 1.00 43.46 386 HIS A N 1
ATOM 2983 C CA . HIS A 1 406 ? 14.683 25.180 6.456 1.00 43.15 386 HIS A CA 1
ATOM 2984 C C . HIS A 1 406 ? 15.140 26.635 6.589 1.00 43.03 386 HIS A C 1
ATOM 2985 O O . HIS A 1 406 ? 14.943 27.256 7.630 1.00 42.30 386 HIS A O 1
ATOM 2992 N N . HIS A 1 407 ? 15.784 27.159 5.552 1.00 43.75 387 HIS A N 1
ATOM 2993 C CA . HIS A 1 407 ? 16.410 28.469 5.617 1.00 44.39 387 HIS A CA 1
ATOM 2994 C C . HIS A 1 407 ? 16.474 29.091 4.235 1.00 44.65 387 HIS A C 1
ATOM 2995 O O . HIS A 1 407 ? 16.232 28.445 3.223 1.00 45.14 387 HIS A O 1
ATOM 3002 N N . ILE A 1 408 ? 16.790 30.373 4.214 1.00 44.70 388 ILE A N 1
ATOM 3003 C CA . ILE A 1 408 ? 17.093 31.090 2.993 1.00 44.20 388 ILE A CA 1
ATOM 3004 C C . ILE A 1 408 ? 18.221 32.025 3.345 1.00 45.13 388 ILE A C 1
ATOM 3005 O O . ILE A 1 408 ? 18.543 32.194 4.534 1.00 44.53 388 ILE A O 1
ATOM 3010 N N . GLN A 1 409 ? 18.843 32.610 2.331 1.00 45.30 389 GLN A N 1
ATOM 3011 C CA . GLN A 1 409 ? 19.622 33.799 2.576 1.00 46.42 389 GLN A CA 1
ATOM 3012 C C . GLN A 1 409 ? 18.774 34.994 2.161 1.00 45.14 389 GLN A C 1
ATOM 3013 O O . GLN A 1 409 ? 18.327 35.071 1.024 1.00 45.40 389 GLN A O 1
ATOM 3019 N N . ALA A 1 410 ? 18.498 35.885 3.103 1.00 43.98 390 ALA A N 1
ATOM 3020 C CA . ALA A 1 410 ? 17.668 37.052 2.808 1.00 43.53 390 ALA A CA 1
ATOM 3021 C C . ALA A 1 410 ? 18.652 38.158 2.457 1.00 43.41 390 ALA A C 1
ATOM 3022 O O . ALA A 1 410 ? 19.591 38.371 3.222 1.00 42.38 390 ALA A O 1
ATOM 3024 N N . ASN A 1 411 ? 18.437 38.833 1.331 1.00 42.67 391 ASN A N 1
ATOM 3025 C CA . ASN A 1 411 ? 19.263 39.968 0.947 1.00 45.23 391 ASN A CA 1
ATOM 3026 C C . ASN A 1 411 ? 18.453 41.233 1.001 1.00 44.52 391 ASN A C 1
ATOM 3027 O O . ASN A 1 411 ? 18.925 42.283 0.628 1.00 44.42 391 ASN A O 1
ATOM 3032 N N . ASN A 1 412 ? 17.208 41.111 1.451 1.00 44.36 392 ASN A N 1
ATOM 3033 C CA . ASN A 1 412 ? 16.323 42.241 1.636 1.00 44.19 392 ASN A CA 1
ATOM 3034 C C . ASN A 1 412 ? 15.226 41.888 2.624 1.00 44.17 392 ASN A C 1
ATOM 3035 O O . ASN A 1 412 ? 15.026 40.705 2.950 1.00 43.18 392 ASN A O 1
ATOM 3040 N N . VAL A 1 413 ? 14.577 42.921 3.145 1.00 43.69 393 VAL A N 1
ATOM 3041 C CA . VAL A 1 413 ? 13.564 42.767 4.175 1.00 44.10 393 VAL A CA 1
ATOM 3042 C C . VAL A 1 413 ? 12.365 41.992 3.628 1.00 43.13 393 VAL A C 1
ATOM 3043 O O . VAL A 1 413 ? 11.746 41.248 4.355 1.00 42.94 393 VAL A O 1
ATOM 3047 N N . GLU A 1 414 ? 12.037 42.146 2.356 1.00 42.70 394 GLU A N 1
ATOM 3048 C CA . GLU A 1 414 ? 10.886 41.383 1.841 1.00 44.54 394 GLU A CA 1
ATOM 3049 C C . GLU A 1 414 ? 11.109 39.878 1.713 1.00 44.04 394 GLU A C 1
ATOM 3050 O O . GLU A 1 414 ? 10.176 39.105 1.933 1.00 44.66 394 GLU A O 1
ATOM 3056 N N . ASP A 1 415 ? 12.336 39.468 1.398 1.00 43.87 395 ASP A N 1
ATOM 3057 C CA . ASP A 1 415 ? 12.742 38.074 1.530 1.00 44.67 395 ASP A CA 1
ATOM 3058 C C . ASP A 1 415 ? 12.477 37.600 2.956 1.00 44.19 395 ASP A C 1
ATOM 3059 O O . ASP A 1 415 ? 11.912 36.524 3.165 1.00 43.51 395 ASP A O 1
ATOM 3064 N N . LEU A 1 416 ? 12.919 38.396 3.931 1.00 43.31 396 LEU A N 1
ATOM 3065 C CA . LEU A 1 416 ? 12.773 38.017 5.332 1.00 43.09 396 LEU A CA 1
ATOM 3066 C C . LEU A 1 416 ? 11.299 37.949 5.691 1.00 42.88 396 LEU A C 1
ATOM 3067 O O . LEU A 1 416 ? 10.863 36.967 6.261 1.00 42.34 396 LEU A O 1
ATOM 3072 N N . LYS A 1 417 ? 10.536 38.995 5.389 1.00 42.27 397 LYS A N 1
ATOM 3073 C CA . LYS A 1 417 ? 9.116 38.956 5.728 1.00 43.51 397 LYS A CA 1
ATOM 3074 C C . LYS A 1 417 ? 8.395 37.751 5.114 1.00 43.07 397 LYS A C 1
ATOM 3075 O O . LYS A 1 417 ? 7.638 37.081 5.790 1.00 43.32 397 LYS A O 1
ATOM 3081 N N . SER A 1 418 ? 8.620 37.516 3.831 1.00 43.25 398 SER A N 1
ATOM 3082 C CA . SER A 1 418 ? 7.968 36.430 3.108 1.00 43.49 398 SER A CA 1
ATOM 3083 C C . SER A 1 418 ? 8.267 35.129 3.800 1.00 42.74 398 SER A C 1
ATOM 3084 O O . SER A 1 418 ? 7.356 34.332 4.104 1.00 42.60 398 SER A O 1
ATOM 3087 N N . PHE A 1 419 ? 9.542 34.937 4.110 1.00 41.51 399 PHE A N 1
ATOM 3088 C CA . PHE A 1 419 ? 9.964 33.739 4.786 1.00 42.18 399 PHE A CA 1
ATOM 3089 C C . PHE A 1 419 ? 9.372 33.612 6.208 1.00 42.54 399 PHE A C 1
ATOM 3090 O O . PHE A 1 419 ? 8.903 32.528 6.598 1.00 39.92 399 PHE A O 1
ATOM 3098 N N . PHE A 1 420 ? 9.379 34.723 6.951 1.00 42.68 400 PHE A N 1
ATOM 3099 C CA . PHE A 1 420 ? 8.713 34.775 8.257 1.00 44.82 400 PHE A CA 1
ATOM 3100 C C . PHE A 1 420 ? 7.255 34.317 8.084 1.00 45.66 400 PHE A C 1
ATOM 3101 O O . PHE A 1 420 ? 6.772 33.481 8.837 1.00 45.82 400 PHE A O 1
ATOM 3109 N N . TYR A 1 421 ? 6.570 34.873 7.091 1.00 46.92 401 TYR A N 1
ATOM 3110 C CA . TYR A 1 421 ? 5.179 34.520 6.906 1.00 49.08 401 TYR A CA 1
ATOM 3111 C C . TYR A 1 421 ? 4.923 33.088 6.502 1.00 49.59 401 TYR A C 1
ATOM 3112 O O . TYR A 1 421 ? 3.972 32.493 6.998 1.00 49.98 401 TYR A O 1
ATOM 3121 N N . ARG A 1 422 ? 5.778 32.527 5.647 1.00 50.61 402 ARG A N 1
ATOM 3122 C CA . ARG A 1 422 ? 5.772 31.088 5.375 1.00 52.06 402 ARG A CA 1
ATOM 3123 C C . ARG A 1 422 ? 6.032 30.256 6.644 1.00 53.39 402 ARG A C 1
ATOM 3124 O O . ARG A 1 422 ? 5.415 29.203 6.832 1.00 52.76 402 ARG A O 1
ATOM 3132 N N . ALA A 1 423 ? 6.947 30.714 7.497 1.00 53.98 403 ALA A N 1
ATOM 3133 C CA . ALA A 1 423 ? 7.313 29.976 8.708 1.00 56.33 403 ALA A CA 1
ATOM 3134 C C . ALA A 1 423 ? 6.140 29.843 9.662 1.00 58.07 403 ALA A C 1
ATOM 3135 O O . ALA A 1 423 ? 5.938 28.778 10.257 1.00 59.26 403 ALA A O 1
ATOM 3137 N N . ILE A 1 424 ? 5.395 30.926 9.818 1.00 59.63 404 ILE A N 1
ATOM 3138 C CA . ILE A 1 424 ? 4.262 30.927 10.721 1.00 62.19 404 ILE A CA 1
ATOM 3139 C C . ILE A 1 424 ? 3.007 30.302 10.071 1.00 63.11 404 ILE A C 1
ATOM 3140 O O . ILE A 1 424 ? 2.198 29.688 10.762 1.00 63.92 404 ILE A O 1
ATOM 3145 N N . SER A 1 425 ? 2.858 30.430 8.752 1.00 63.98 405 SER A N 1
ATOM 3146 C CA . SER A 1 425 ? 1.845 29.656 8.033 1.00 64.78 405 SER A CA 1
ATOM 3147 C C . SER A 1 425 ? 2.016 28.138 8.247 1.00 65.70 405 SER A C 1
ATOM 3148 O O . SER A 1 425 ? 1.034 27.387 8.211 1.00 66.27 405 SER A O 1
ATOM 3151 N N . GLU A 1 426 ? 3.248 27.678 8.440 1.00 66.34 406 GLU A N 1
ATOM 3152 C CA . GLU A 1 426 ? 3.474 26.301 8.880 1.00 67.64 406 GLU A CA 1
ATOM 3153 C C . GLU A 1 426 ? 3.330 26.197 10.408 1.00 67.49 406 GLU A C 1
ATOM 3154 O O . GLU A 1 426 ? 3.882 25.286 11.051 1.00 67.32 406 GLU A O 1
ATOM 3160 N N . GLY A 1 427 ? 2.564 27.139 10.968 1.00 67.47 407 GLY A N 1
ATOM 3161 C CA . GLY A 1 427 ? 2.239 27.182 12.393 1.00 67.03 407 GLY A CA 1
ATOM 3162 C C . GLY A 1 427 ? 3.377 27.601 13.303 1.00 66.60 407 GLY A C 1
ATOM 3163 O O . GLY A 1 427 ? 3.200 27.636 14.526 1.00 67.12 407 GLY A O 1
ATOM 3164 N N . GLY A 1 428 ? 4.524 27.954 12.704 1.00 65.79 408 GLY A N 1
ATOM 3165 C CA . GLY A 1 428 ? 5.799 28.100 13.407 1.00 63.74 408 GLY A CA 1
ATOM 3166 C C . GLY A 1 428 ? 5.918 29.244 14.376 1.00 62.59 408 GLY A C 1
ATOM 3167 O O . GLY A 1 428 ? 5.105 30.157 14.359 1.00 62.96 408 GLY A O 1
ATOM 3168 N N . GLU A 1 429 ? 6.958 29.190 15.215 1.00 62.24 409 GLU A N 1
ATOM 3169 C CA . GLU A 1 429 ? 7.281 30.284 16.147 1.00 60.94 409 GLU A CA 1
ATOM 3170 C C . GLU A 1 429 ? 7.605 31.567 15.367 1.00 57.78 409 GLU A C 1
ATOM 3171 O O . GLU A 1 429 ? 7.231 32.679 15.764 1.00 58.42 409 GLU A O 1
ATOM 3177 N N . GLY A 1 430 ? 8.263 31.390 14.229 1.00 53.92 410 GLY A N 1
ATOM 3178 C CA . GLY A 1 430 ? 8.813 32.498 13.462 1.00 49.58 410 GLY A CA 1
ATOM 3179 C C . GLY A 1 430 ? 10.151 32.086 12.889 1.00 47.43 410 GLY A C 1
ATOM 3180 O O . GLY A 1 430 ? 10.343 30.951 12.438 1.00 45.92 410 GLY A O 1
ATOM 3181 N N . VAL A 1 431 ? 11.108 33.004 12.924 1.00 45.34 411 VAL A N 1
ATOM 3182 C CA . VAL A 1 431 ? 12.364 32.708 12.319 1.00 44.08 411 VAL A CA 1
ATOM 3183 C C . VAL A 1 431 ? 13.537 33.199 13.176 1.00 43.91 411 VAL A C 1
ATOM 3184 O O . VAL A 1 431 ? 13.373 34.024 14.055 1.00 43.50 411 VAL A O 1
ATOM 3188 N N . MET A 1 432 ? 14.714 32.680 12.888 1.00 44.08 412 MET A N 1
ATOM 3189 C CA . MET A 1 432 ? 15.914 33.131 13.531 1.00 45.95 412 MET A CA 1
ATOM 3190 C C . MET A 1 432 ? 16.739 33.714 12.413 1.00 44.61 412 MET A C 1
ATOM 3191 O O . MET A 1 432 ? 17.057 33.037 11.448 1.00 45.60 412 MET A O 1
ATOM 3196 N N . VAL A 1 433 ? 17.103 34.972 12.576 1.00 43.74 413 VAL A N 1
ATOM 3197 C CA . VAL A 1 433 ? 17.877 35.696 11.574 1.00 42.30 413 VAL A CA 1
ATOM 3198 C C . VAL A 1 433 ? 19.315 35.805 12.085 1.00 42.46 413 VAL A C 1
ATOM 3199 O O . VAL A 1 433 ? 19.553 36.221 13.222 1.00 42.94 413 VAL A O 1
ATOM 3203 N N . LYS A 1 434 ? 20.260 35.405 11.250 1.00 42.55 414 LYS A N 1
ATOM 3204 C CA . LYS A 1 434 ? 21.624 35.239 11.673 1.00 43.36 414 LYS A CA 1
ATOM 3205 C C . LYS A 1 434 ? 22.589 35.941 10.711 1.00 43.69 414 LYS A C 1
ATOM 3206 O O . LYS A 1 434 ? 22.505 35.776 9.493 1.00 42.89 414 LYS A O 1
ATOM 3212 N N . ALA A 1 435 ? 23.480 36.738 11.292 1.00 43.47 415 ALA A N 1
ATOM 3213 C CA . ALA A 1 435 ? 24.483 37.474 10.532 1.00 44.33 415 ALA A CA 1
ATOM 3214 C C . ALA A 1 435 ? 25.361 36.494 9.784 1.00 45.23 415 ALA A C 1
ATOM 3215 O O . ALA A 1 435 ? 25.514 35.309 10.187 1.00 44.52 415 ALA A O 1
ATOM 3217 N N . ILE A 1 436 ? 25.920 36.976 8.673 1.00 46.08 416 ILE A N 1
ATOM 3218 C CA . ILE A 1 436 ? 26.909 36.217 7.941 1.00 47.45 416 ILE A CA 1
ATOM 3219 C C . ILE A 1 436 ? 28.205 37.041 7.901 1.00 48.83 416 ILE A C 1
ATOM 3220 O O . ILE A 1 436 ? 28.200 38.211 8.281 1.00 49.83 416 ILE A O 1
ATOM 3225 N N . GLY A 1 437 ? 29.304 36.426 7.475 1.00 49.21 417 GLY A N 1
ATOM 3226 C CA . GLY A 1 437 ? 30.570 37.124 7.366 1.00 49.51 417 GLY A CA 1
ATOM 3227 C C . GLY A 1 437 ? 31.495 36.805 8.516 1.00 50.17 417 GLY A C 1
ATOM 3228 O O . GLY A 1 437 ? 31.175 36.012 9.381 1.00 49.60 417 GLY A O 1
ATOM 3229 N N . LYS A 1 438 ? 32.646 37.472 8.541 1.00 50.53 418 LYS A N 1
ATOM 3230 C CA . LYS A 1 438 ? 33.686 37.182 9.511 1.00 50.89 418 LYS A CA 1
ATOM 3231 C C . LYS A 1 438 ? 33.316 37.442 10.953 1.00 50.15 418 LYS A C 1
ATOM 3232 O O . LYS A 1 438 ? 33.879 36.824 11.848 1.00 50.49 418 LYS A O 1
ATOM 3238 N N . ASP A 1 439 ? 32.391 38.352 11.202 1.00 49.36 419 ASP A N 1
ATOM 3239 C CA . ASP A 1 439 ? 31.924 38.558 12.576 1.00 49.80 419 ASP A CA 1
ATOM 3240 C C . ASP A 1 439 ? 30.959 37.495 13.051 1.00 48.56 419 ASP A C 1
ATOM 3241 O O . ASP A 1 439 ? 30.650 37.418 14.260 1.00 49.41 419 ASP A O 1
ATOM 3246 N N . ALA A 1 440 ? 30.445 36.716 12.113 1.00 47.46 420 ALA A N 1
ATOM 3247 C CA . ALA A 1 440 ? 29.329 35.782 12.394 1.00 46.83 420 ALA A CA 1
ATOM 3248 C C . ALA A 1 440 ? 29.839 34.494 12.991 1.00 46.68 420 ALA A C 1
ATOM 3249 O O . ALA A 1 440 ? 29.602 33.394 12.464 1.00 46.19 420 ALA A O 1
ATOM 3251 N N . ILE A 1 441 ? 30.522 34.641 14.118 1.00 47.28 421 ILE A N 1
ATOM 3252 C CA . ILE A 1 441 ? 31.126 33.522 14.798 1.00 48.61 421 ILE A CA 1
ATOM 3253 C C . ILE A 1 441 ? 30.104 32.863 15.738 1.00 48.06 421 ILE A C 1
ATOM 3254 O O . ILE A 1 441 ? 28.954 33.317 15.848 1.00 48.51 421 ILE A O 1
ATOM 3259 N N . TYR A 1 442 ? 30.509 31.773 16.371 1.00 47.79 422 TYR A N 1
ATOM 3260 C CA . TYR A 1 442 ? 29.655 31.112 17.332 1.00 47.71 422 TYR A CA 1
ATOM 3261 C C . TYR A 1 442 ? 29.964 31.699 18.705 1.00 47.95 422 TYR A C 1
ATOM 3262 O O . TYR A 1 442 ? 31.012 31.422 19.282 1.00 48.33 422 TYR A O 1
ATOM 3271 N N . GLN A 1 443 ? 29.046 32.507 19.228 1.00 48.57 423 GLN A N 1
ATOM 3272 C CA . GLN A 1 443 ? 29.298 33.237 20.479 1.00 48.35 423 GLN A CA 1
ATOM 3273 C C . GLN A 1 443 ? 28.712 32.411 21.620 1.00 47.63 423 GLN A C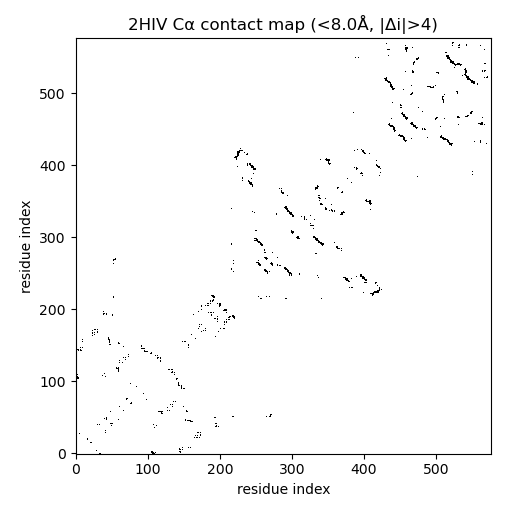 1
ATOM 3274 O O . GLN A 1 443 ? 27.568 32.648 22.076 1.00 46.60 423 GLN A O 1
ATOM 3280 N N . ALA A 1 444 ? 29.496 31.410 22.057 1.00 46.43 424 ALA A N 1
ATOM 3281 C CA . ALA A 1 444 ? 29.049 30.441 23.061 1.00 45.14 424 ALA A CA 1
ATOM 3282 C C . ALA A 1 444 ? 28.523 31.174 24.303 1.00 44.11 424 ALA A C 1
ATOM 3283 O O . ALA A 1 444 ? 29.223 31.991 24.873 1.00 43.73 424 ALA A O 1
ATOM 3285 N N . GLY A 1 445 ? 27.296 30.872 24.701 1.00 43.40 425 GLY A N 1
ATOM 3286 C CA . GLY A 1 445 ? 26.782 31.339 25.984 1.00 44.84 425 GLY A CA 1
ATOM 3287 C C . GLY A 1 445 ? 26.292 32.764 25.948 1.00 45.80 425 GLY A C 1
ATOM 3288 O O . GLY A 1 445 ? 25.885 33.294 26.967 1.00 47.62 425 GLY A O 1
ATOM 3289 N N . ALA A 1 446 ? 26.332 33.409 24.792 1.00 46.28 426 ALA A N 1
ATOM 3290 C CA . ALA A 1 446 ? 26.095 34.839 24.786 1.00 48.04 426 ALA A CA 1
ATOM 3291 C C . ALA A 1 446 ? 24.854 35.136 24.000 1.00 47.91 426 ALA A C 1
ATOM 3292 O O . ALA A 1 446 ? 24.542 34.431 23.076 1.00 46.48 426 ALA A O 1
ATOM 3294 N N . ARG A 1 447 ? 24.150 36.177 24.435 1.00 48.24 427 ARG A N 1
ATOM 3295 C CA A ARG A 1 447 ? 23.024 36.719 23.703 0.50 48.80 427 ARG A CA 1
ATOM 3296 C CA B ARG A 1 447 ? 23.009 36.733 23.723 0.50 48.72 427 ARG A CA 1
ATOM 3297 C C . ARG A 1 447 ? 23.480 38.043 23.109 1.00 48.78 427 ARG A C 1
ATOM 3298 O O . ARG A 1 447 ? 23.840 38.950 23.821 1.00 50.05 427 ARG A O 1
ATOM 3313 N N . GLY A 1 448 ? 23.518 38.136 21.790 1.00 48.22 428 GLY A N 1
ATOM 3314 C CA . GLY A 1 448 ? 23.875 39.404 21.162 1.00 46.82 428 GLY A CA 1
ATOM 3315 C C . GLY A 1 448 ? 23.175 39.494 19.822 1.00 46.13 428 GLY A C 1
ATOM 3316 O O . GLY A 1 448 ? 22.222 38.767 19.561 1.00 45.07 428 GLY A O 1
ATOM 3317 N N . TRP A 1 449 ? 23.665 40.380 18.972 1.00 45.75 429 TRP A N 1
ATOM 3318 C CA . TRP A 1 449 ? 22.971 40.726 17.737 1.00 46.22 429 TRP A CA 1
ATOM 3319 C C . TRP A 1 449 ? 23.278 39.821 16.556 1.00 44.94 429 TRP A C 1
ATOM 3320 O O . TRP A 1 449 ? 22.691 39.997 15.483 1.00 44.83 429 TRP A O 1
ATOM 3331 N N . LEU A 1 450 ? 24.170 38.847 16.729 1.00 44.70 430 LEU A N 1
ATOM 3332 C CA . LEU A 1 450 ? 24.528 37.962 15.588 1.00 44.38 430 LEU A CA 1
ATOM 3333 C C . LEU A 1 450 ? 23.412 37.002 15.212 1.00 44.93 430 LEU A C 1
ATOM 3334 O O . LEU A 1 450 ? 23.373 36.541 14.077 1.00 45.88 430 LEU A O 1
ATOM 3339 N N . TRP A 1 451 ? 22.558 36.655 16.190 1.00 43.67 431 TRP A N 1
ATOM 3340 C CA . TRP A 1 451 ? 21.337 35.889 15.964 1.00 43.23 431 TRP A CA 1
ATOM 3341 C C . TRP A 1 451 ? 20.215 36.687 16.566 1.00 43.71 431 TRP A C 1
ATOM 3342 O O . TRP A 1 451 ? 20.305 37.119 17.732 1.00 43.10 431 TRP A O 1
ATOM 3353 N N . ILE A 1 452 ? 19.152 36.890 15.796 1.00 43.35 432 ILE A N 1
ATOM 3354 C CA . ILE A 1 452 ? 17.988 37.620 16.312 1.00 43.55 432 ILE A CA 1
ATOM 3355 C C . ILE A 1 452 ? 16.713 36.876 15.953 1.00 44.18 432 ILE A C 1
ATOM 3356 O O . ILE A 1 452 ? 16.496 36.538 14.786 1.00 43.44 432 ILE A O 1
ATOM 3361 N N . LYS A 1 453 ? 15.865 36.649 16.941 1.00 43.88 433 LYS A N 1
ATOM 3362 C CA . LYS A 1 453 ? 14.627 35.946 16.641 1.00 47.26 433 LYS A CA 1
ATOM 3363 C C . LYS A 1 453 ? 13.568 36.924 16.246 1.00 45.57 433 LYS A C 1
ATOM 3364 O O . LYS A 1 453 ? 13.477 38.015 16.803 1.00 44.80 433 LYS A O 1
ATOM 3370 N N . LEU A 1 454 ? 12.804 36.540 15.243 1.00 45.67 434 LEU A N 1
ATOM 3371 C CA . LEU A 1 454 ? 11.684 37.329 14.803 1.00 47.32 434 LEU A CA 1
ATOM 3372 C C . LEU A 1 454 ? 10.479 36.414 15.035 1.00 48.89 434 LEU A C 1
ATOM 3373 O O . LEU A 1 454 ? 10.316 35.418 14.336 1.00 46.21 434 LEU A O 1
ATOM 3378 N N . LYS A 1 455 ? 9.675 36.739 16.038 1.00 52.81 435 LYS A N 1
ATOM 3379 C CA . LYS A 1 455 ? 8.592 35.855 16.474 1.00 57.62 435 LYS A CA 1
ATOM 3380 C C . LYS A 1 455 ? 7.220 36.383 16.114 1.00 59.85 435 LYS A C 1
ATOM 3381 O O . LYS A 1 455 ? 7.055 37.569 15.833 1.00 60.22 435 LYS A O 1
ATOM 3387 N N . ARG A 1 456 ? 6.247 35.469 16.147 1.00 63.13 436 ARG A N 1
ATOM 3388 C CA . ARG A 1 456 ? 4.831 35.764 15.968 1.00 66.05 436 ARG A CA 1
ATOM 3389 C C . ARG A 1 456 ? 4.387 37.071 16.639 1.00 68.10 436 ARG A C 1
ATOM 3390 O O . ARG A 1 456 ? 3.410 37.698 16.202 1.00 68.61 436 ARG A O 1
ATOM 3392 N N . ASP A 1 457 ? 5.111 37.489 17.682 1.00 70.16 437 ASP A N 1
ATOM 3393 C CA . ASP A 1 457 ? 4.892 38.804 18.309 1.00 72.04 437 ASP A CA 1
ATOM 3394 C C . ASP A 1 457 ? 5.066 39.982 17.347 1.00 73.25 437 ASP A C 1
ATOM 3395 O O . ASP A 1 457 ? 5.068 41.145 17.781 1.00 73.59 437 ASP A O 1
ATOM 3397 N N . TYR A 1 458 ? 5.206 39.682 16.052 1.00 74.54 438 TYR A N 1
ATOM 3398 C CA . TYR A 1 458 ? 5.132 40.709 15.008 1.00 75.79 438 TYR A CA 1
ATOM 3399 C C . TYR A 1 458 ? 3.674 41.151 14.849 1.00 76.51 438 TYR A C 1
ATOM 3400 O O . TYR A 1 458 ? 3.293 41.773 13.849 1.00 77.12 438 TYR A O 1
ATOM 3402 N N . GLN A 1 459 ? 2.869 40.832 15.866 1.00 77.26 439 GLN A N 1
ATOM 3403 C CA . GLN A 1 459 ? 1.463 41.228 15.952 1.00 77.61 439 GLN A CA 1
ATOM 3404 C C . GLN A 1 459 ? 1.318 42.727 16.213 1.00 77.57 439 GLN A C 1
ATOM 3405 O O . GLN A 1 459 ? 0.614 43.145 17.136 1.00 77.54 439 GLN A O 1
ATOM 3411 N N . SER A 1 460 ? 2.000 43.526 15.395 1.00 77.65 440 SER A N 1
ATOM 3412 C CA . SER A 1 460 ? 1.873 44.987 15.429 1.00 77.47 440 SER A CA 1
ATOM 3413 C C . SER A 1 460 ? 1.633 45.533 14.025 1.00 77.10 440 SER A C 1
ATOM 3414 O O . SER A 1 460 ? 0.742 46.363 13.820 1.00 77.05 440 SER A O 1
ATOM 3416 N N . GLU A 1 461 ? 2.439 45.065 13.069 1.00 76.49 441 GLU A N 1
ATOM 3417 C CA . GLU A 1 461 ? 2.297 45.444 11.662 1.00 75.79 441 GLU A CA 1
ATOM 3418 C C . GLU A 1 461 ? 1.065 44.776 11.052 1.00 75.23 441 GLU A C 1
ATOM 3419 O O . GLU A 1 461 ? -0.020 45.363 11.069 1.00 75.35 441 GLU A O 1
ATOM 3421 N N . MET A 1 462 ? 1.226 43.556 10.535 1.00 74.38 442 MET A N 1
ATOM 3422 C CA . MET A 1 462 ? 0.107 42.811 9.938 1.00 73.47 442 MET A CA 1
ATOM 3423 C C . MET A 1 462 ? -0.913 42.404 11.012 1.00 72.78 442 MET A C 1
ATOM 3424 O O . MET A 1 462 ? -0.885 41.282 11.547 1.00 73.02 442 MET A O 1
ATOM 3426 N N . ALA A 1 463 ? -1.813 43.341 11.314 1.00 71.34 443 ALA A N 1
ATOM 3427 C CA . ALA A 1 463 ? -2.648 43.268 12.509 1.00 69.57 443 ALA A CA 1
ATOM 3428 C C . ALA A 1 463 ? -4.003 42.628 12.239 1.00 68.03 443 ALA A C 1
ATOM 3429 O O . ALA A 1 463 ? -4.855 42.548 13.132 1.00 67.72 443 ALA A O 1
ATOM 3431 N N . ASP A 1 464 ? -4.187 42.147 11.013 1.00 66.22 444 ASP A N 1
ATOM 3432 C CA . ASP A 1 464 ? -5.509 41.740 10.559 1.00 64.28 444 ASP A CA 1
ATOM 3433 C C . ASP A 1 464 ? -5.497 40.432 9.733 1.00 62.81 444 ASP A C 1
ATOM 3434 O O . ASP A 1 464 ? -4.763 40.331 8.730 1.00 62.98 444 ASP A O 1
ATOM 3439 N N . THR A 1 465 ? -6.289 39.436 10.162 1.00 60.11 445 THR A N 1
ATOM 3440 C CA . THR A 1 465 ? -6.362 38.130 9.452 1.00 57.66 445 THR A CA 1
ATOM 3441 C C . THR A 1 465 ? -7.776 37.696 9.049 1.00 55.67 445 THR A C 1
ATOM 3442 O O . THR A 1 465 ? -8.673 37.559 9.890 1.00 54.85 445 THR A O 1
ATOM 3446 N N . VAL A 1 466 ? -7.954 37.453 7.756 1.00 52.94 446 VAL A N 1
ATOM 3447 C CA . VAL A 1 466 ? -9.279 37.231 7.202 1.00 50.49 446 VAL A CA 1
ATOM 3448 C C . VAL A 1 466 ? -9.343 36.004 6.307 1.00 49.68 446 VAL A C 1
ATOM 3449 O O . VAL A 1 466 ? -8.337 35.563 5.771 1.00 49.68 446 VAL A O 1
ATOM 3453 N N . ASP A 1 467 ? -10.543 35.458 6.181 1.00 48.61 447 ASP A N 1
ATOM 3454 C CA . ASP A 1 467 ? -10.840 34.365 5.277 1.00 48.33 447 ASP A CA 1
ATOM 3455 C C . ASP A 1 467 ? -11.663 34.942 4.157 1.00 47.77 447 ASP A C 1
ATOM 3456 O O . ASP A 1 467 ? -12.795 35.431 4.374 1.00 46.77 447 ASP A O 1
ATOM 3461 N N . LEU A 1 468 ? -11.100 34.852 2.966 1.00 46.22 448 LEU A N 1
ATOM 3462 C CA . LEU A 1 468 ? -11.676 35.488 1.795 1.00 46.80 448 LEU A CA 1
ATOM 3463 C C . LEU A 1 468 ? -11.905 34.508 0.642 1.00 45.64 448 LEU A C 1
ATOM 3464 O O . LEU A 1 468 ? -11.287 33.451 0.584 1.00 46.22 448 LEU A O 1
ATOM 3469 N N . VAL A 1 469 ? -12.775 34.883 -0.283 1.00 44.92 449 VAL A N 1
ATOM 3470 C CA . VAL A 1 469 ? -13.157 33.990 -1.382 1.00 44.39 449 VAL A CA 1
ATOM 3471 C C . VAL A 1 469 ? -12.415 34.366 -2.642 1.00 44.59 449 VAL A C 1
ATOM 3472 O O . VAL A 1 469 ? -12.347 35.554 -2.995 1.00 44.60 449 VAL A O 1
ATOM 3476 N N . VAL A 1 470 ? -11.847 33.359 -3.315 1.00 43.95 450 VAL A N 1
ATOM 3477 C CA . VAL A 1 470 ? -11.218 33.595 -4.602 1.00 43.68 450 VAL A CA 1
ATOM 3478 C C . VAL A 1 470 ? -12.339 33.740 -5.656 1.00 44.66 450 VAL A C 1
ATOM 3479 O O . VAL A 1 470 ? -13.148 32.817 -5.866 1.00 43.79 450 VAL A O 1
ATOM 3483 N N . VAL A 1 471 ? -12.358 34.880 -6.341 1.00 44.10 451 VAL A N 1
ATOM 3484 C CA . VAL A 1 471 ? -13.388 35.103 -7.342 1.00 44.26 451 VAL A CA 1
ATOM 3485 C C . VAL A 1 471 ? -12.759 35.293 -8.734 1.00 43.88 451 VAL A C 1
ATOM 3486 O O . VAL A 1 471 ? -13.466 35.411 -9.762 1.00 43.95 451 VAL A O 1
ATOM 3490 N N . GLY A 1 472 ? -11.428 35.342 -8.765 1.00 43.53 452 GLY A N 1
ATOM 3491 C CA . GLY A 1 472 ? -10.701 35.451 -10.019 1.00 43.12 452 GLY A CA 1
ATOM 3492 C C . GLY A 1 472 ? -9.196 35.375 -9.870 1.00 42.85 452 GLY A C 1
ATOM 3493 O O . GLY A 1 472 ? -8.666 35.370 -8.760 1.00 41.85 452 GLY A O 1
ATOM 3494 N N . GLY A 1 473 ? -8.510 35.293 -11.006 1.00 42.56 453 GLY A N 1
ATOM 3495 C CA . GLY A 1 473 ? -7.047 35.250 -11.012 1.00 42.99 453 GLY A CA 1
ATOM 3496 C C . GLY A 1 473 ? -6.448 36.172 -12.050 1.00 43.48 453 GLY A C 1
ATOM 3497 O O . GLY A 1 473 ? -7.128 36.597 -13.005 1.00 42.89 453 GLY A O 1
ATOM 3498 N N . PHE A 1 474 ? -5.155 36.444 -11.871 1.00 44.21 454 PHE A N 1
ATOM 3499 C CA . PHE A 1 474 ? -4.345 37.240 -12.785 1.00 45.20 454 PHE A CA 1
ATOM 3500 C C . PHE A 1 474 ? -3.142 36.426 -13.177 1.00 45.92 454 PHE A C 1
ATOM 3501 O O . PHE A 1 474 ? -2.520 35.765 -12.337 1.00 45.22 454 PHE A O 1
ATOM 3509 N N . TYR A 1 475 ? -2.807 36.478 -14.457 1.00 47.08 455 TYR A N 1
ATOM 3510 C CA . TYR A 1 475 ? -1.516 35.965 -14.917 1.00 48.64 455 TYR A CA 1
ATOM 3511 C C . TYR A 1 475 ? -0.421 36.878 -14.420 1.00 49.60 455 TYR A C 1
ATOM 3512 O O . TYR A 1 475 ? -0.637 38.083 -14.275 1.00 50.11 455 TYR A O 1
ATOM 3521 N N . GLY A 1 476 ? 0.744 36.306 -14.122 1.00 50.41 456 GLY A N 1
ATOM 3522 C CA . GLY A 1 476 ? 1.885 37.099 -13.744 1.00 52.52 456 GLY A CA 1
ATOM 3523 C C . GLY A 1 476 ? 2.457 37.730 -15.004 1.00 54.28 456 GLY A C 1
ATOM 3524 O O . GLY A 1 476 ? 1.782 37.784 -16.048 1.00 54.65 456 GLY A O 1
ATOM 3525 N N . LYS A 1 477 ? 3.695 38.225 -14.907 1.00 55.63 457 LYS A N 1
ATOM 3526 C CA . LYS A 1 477 ? 4.323 38.885 -16.058 1.00 57.16 457 LYS A CA 1
ATOM 3527 C C . LYS A 1 477 ? 5.642 38.202 -16.386 1.00 58.00 457 LYS A C 1
ATOM 3528 O O . LYS A 1 477 ? 6.130 37.367 -15.569 1.00 58.61 457 LYS A O 1
ATOM 3534 N N . GLY A 1 478 ? 6.206 38.554 -17.580 1.00 58.62 458 GLY A N 1
ATOM 3535 C CA . GLY A 1 478 ? 7.491 38.002 -18.018 1.00 59.18 458 GLY A CA 1
ATOM 3536 C C . GLY A 1 478 ? 7.368 36.523 -18.367 1.00 59.58 458 GLY A C 1
ATOM 3537 O O . GLY A 1 478 ? 6.465 36.134 -19.122 1.00 59.81 458 GLY A O 1
ATOM 3538 N N . LYS A 1 479 ? 8.274 35.702 -17.804 1.00 59.82 459 LYS A N 1
ATOM 3539 C CA . LYS A 1 479 ? 8.330 34.250 -18.082 1.00 59.80 459 LYS A CA 1
ATOM 3540 C C . LYS A 1 479 ? 7.200 33.468 -17.401 1.00 59.80 459 LYS A C 1
ATOM 3541 O O . LYS A 1 479 ? 6.803 32.401 -17.883 1.00 60.18 459 LYS A O 1
ATOM 3547 N N . ARG A 1 480 ? 6.689 33.995 -16.285 1.00 59.20 460 ARG A N 1
ATOM 3548 C CA . ARG A 1 480 ? 5.513 33.410 -15.655 1.00 58.49 460 ARG A CA 1
ATOM 3549 C C . ARG A 1 480 ? 4.270 34.238 -16.025 1.00 57.82 460 ARG A C 1
ATOM 3550 O O . ARG A 1 480 ? 3.340 34.412 -15.230 1.00 57.65 460 ARG A O 1
ATOM 3558 N N . GLY A 1 481 ? 4.267 34.748 -17.255 1.00 56.85 461 GLY A N 1
ATOM 3559 C CA . GLY A 1 481 ? 3.085 35.420 -17.795 1.00 55.50 461 GLY A CA 1
ATOM 3560 C C . GLY A 1 481 ? 2.060 34.380 -18.201 1.00 54.58 461 GLY A C 1
ATOM 3561 O O . GLY A 1 481 ? 0.940 34.706 -18.570 1.00 54.31 461 GLY A O 1
ATOM 3562 N N . GLY A 1 482 ? 2.460 33.116 -18.126 1.00 54.07 462 GLY A N 1
ATOM 3563 C CA . GLY A 1 482 ? 1.602 32.005 -18.489 1.00 53.01 462 GLY A CA 1
ATOM 3564 C C . GLY A 1 482 ? 0.894 31.400 -17.307 1.00 52.22 462 GLY A C 1
ATOM 3565 O O . GLY A 1 482 ? -0.033 30.607 -17.483 1.00 52.66 462 GLY A O 1
ATOM 3566 N N . LYS A 1 483 ? 1.307 31.796 -16.104 1.00 51.12 463 LYS A N 1
ATOM 3567 C CA . LYS A 1 483 ? 0.767 31.227 -14.861 1.00 49.99 463 LYS A CA 1
ATOM 3568 C C . LYS A 1 483 ? -0.033 32.250 -14.037 1.00 48.93 463 LYS A C 1
ATOM 3569 O O . LYS A 1 483 ? 0.376 33.408 -13.909 1.00 48.26 463 LYS A O 1
ATOM 3575 N N . ILE A 1 484 ? -1.180 31.827 -13.491 1.00 48.19 464 ILE A N 1
ATOM 3576 C CA . ILE A 1 484 ? -1.886 32.629 -12.484 1.00 47.28 464 ILE A CA 1
ATOM 3577 C C . ILE A 1 484 ? -1.001 32.714 -11.251 1.00 47.23 464 ILE A C 1
ATOM 3578 O O . ILE A 1 484 ? -0.525 31.698 -10.760 1.00 47.40 464 ILE A O 1
ATOM 3583 N N . SER A 1 485 ? -0.753 33.927 -10.772 1.00 46.99 465 SER A N 1
ATOM 3584 C CA . SER A 1 485 ? 0.148 34.124 -9.639 1.00 47.09 465 SER A CA 1
ATOM 3585 C C . SER A 1 485 ? -0.374 35.245 -8.771 1.00 47.23 465 SER A C 1
ATOM 3586 O O . SER A 1 485 ? 0.347 35.795 -7.946 1.00 46.73 465 SER A O 1
ATOM 3589 N N . SER A 1 486 ? -1.659 35.553 -8.956 1.00 47.41 466 SER A N 1
ATOM 3590 C CA . SER A 1 486 ? -2.309 36.660 -8.283 1.00 47.02 466 SER A CA 1
ATOM 3591 C C . SER A 1 486 ? -3.791 36.353 -8.237 1.00 45.99 466 SER A C 1
ATOM 3592 O O . SER A 1 486 ? -4.378 36.053 -9.283 1.00 45.31 466 SER A O 1
ATOM 3595 N N . LEU A 1 487 ? -4.390 36.421 -7.043 1.00 44.64 467 LEU A N 1
ATOM 3596 C CA . LEU A 1 487 ? -5.798 36.075 -6.870 1.00 44.76 467 LEU A CA 1
ATOM 3597 C C . LEU A 1 487 ? -6.593 37.284 -6.461 1.00 44.55 467 LEU A C 1
ATOM 3598 O O . LEU A 1 487 ? -6.157 38.040 -5.595 1.00 44.54 467 LEU A O 1
ATOM 3603 N N . LEU A 1 488 ? -7.753 37.451 -7.089 1.00 44.44 468 LEU A N 1
ATOM 3604 C CA . LEU A 1 488 ? -8.763 38.416 -6.646 1.00 45.18 468 LEU A CA 1
ATOM 3605 C C . LEU A 1 488 ? -9.647 37.861 -5.525 1.00 45.26 468 LEU A C 1
ATOM 3606 O O . LEU A 1 488 ? -10.432 36.939 -5.742 1.00 44.90 468 LEU A O 1
ATOM 3611 N N . MET A 1 489 ? -9.542 38.462 -4.341 1.00 45.18 469 MET A N 1
ATOM 3612 C CA . MET A 1 489 ? -10.158 37.934 -3.136 1.00 45.73 469 MET A CA 1
ATOM 3613 C C . MET A 1 489 ? -11.362 38.767 -2.733 1.00 46.23 469 MET A C 1
ATOM 3614 O O . MET A 1 489 ? -11.367 39.975 -2.949 1.00 45.73 469 MET A O 1
ATOM 3619 N N . ALA A 1 490 ? -12.347 38.120 -2.103 1.00 45.80 470 ALA A N 1
ATOM 3620 C CA . ALA A 1 490 ? -13.590 38.788 -1.743 1.00 45.85 470 ALA A CA 1
ATOM 3621 C C . ALA A 1 490 ? -14.116 38.351 -0.399 1.00 45.76 470 ALA A C 1
ATOM 3622 O O . ALA A 1 490 ? -13.930 37.205 0.012 1.00 45.93 470 ALA A O 1
ATOM 3624 N N . ALA A 1 491 ? -14.803 39.274 0.256 1.00 45.61 471 ALA A N 1
ATOM 3625 C CA . ALA A 1 491 ? -15.480 39.036 1.509 1.00 45.37 471 ALA A CA 1
ATOM 3626 C C . ALA A 1 491 ? -16.926 38.737 1.174 1.00 45.60 471 ALA A C 1
ATOM 3627 O O . ALA A 1 491 ? -17.424 39.146 0.128 1.00 46.03 471 ALA A O 1
ATOM 3629 N N . TYR A 1 492 ? -17.590 38.040 2.074 1.00 44.77 472 TYR A N 1
ATOM 3630 C CA . TYR A 1 492 ? -18.971 37.673 1.894 1.00 45.08 472 TYR A CA 1
ATOM 3631 C C . TYR A 1 492 ? -19.917 38.725 2.464 1.00 44.98 472 TYR A C 1
ATOM 3632 O O . TYR A 1 492 ? -19.797 39.128 3.630 1.00 44.10 472 TYR A O 1
ATOM 3641 N N . ASN A 1 493 ? -20.874 39.158 1.637 1.00 45.10 473 ASN A N 1
ATOM 3642 C CA . ASN A 1 493 ? -21.930 40.044 2.115 1.00 44.27 473 ASN A CA 1
ATOM 3643 C C . ASN A 1 493 ? -23.213 39.251 2.304 1.00 44.97 473 ASN A C 1
ATOM 3644 O O . ASN A 1 493 ? -23.906 38.978 1.335 1.00 44.89 473 ASN A O 1
ATOM 3649 N N . PRO A 1 494 ? -23.537 38.875 3.553 1.00 45.50 474 PRO A N 1
ATOM 3650 C CA . PRO A 1 494 ? -24.677 38.002 3.758 1.00 46.01 474 PRO A CA 1
ATOM 3651 C C . PRO A 1 494 ? -26.026 38.654 3.436 1.00 47.40 474 PRO A C 1
ATOM 3652 O O . PRO A 1 494 ? -26.974 37.949 3.095 1.00 47.66 474 PRO A O 1
ATOM 3656 N N . LYS A 1 495 ? -26.117 39.979 3.528 1.00 48.40 475 LYS A N 1
ATOM 3657 C CA . LYS A 1 495 ? -27.367 40.688 3.203 1.00 49.79 475 LYS A CA 1
ATOM 3658 C C . LYS A 1 495 ? -27.733 40.524 1.735 1.00 49.06 475 LYS A C 1
ATOM 3659 O O . LYS A 1 495 ? -28.876 40.230 1.410 1.00 49.09 475 LYS A O 1
ATOM 3665 N N . THR A 1 496 ? -26.750 40.704 0.855 1.00 48.64 476 THR A N 1
ATOM 3666 C CA . THR A 1 496 ? -26.992 40.599 -0.580 1.00 48.05 476 THR A CA 1
ATOM 3667 C C . THR A 1 496 ? -26.569 39.240 -1.146 1.00 47.15 476 THR A C 1
ATOM 3668 O O . THR A 1 496 ? -26.729 38.999 -2.338 1.00 46.19 476 THR A O 1
ATOM 3672 N N . ASP A 1 497 ? -25.984 38.391 -0.292 1.00 46.44 477 ASP A N 1
ATOM 3673 C CA . ASP A 1 497 ? -25.494 37.073 -0.708 1.00 45.91 477 ASP A CA 1
ATOM 3674 C C . ASP A 1 497 ? -24.534 37.197 -1.903 1.00 45.70 477 ASP A C 1
ATOM 3675 O O . ASP A 1 497 ? -24.673 36.525 -2.924 1.00 44.10 477 ASP A O 1
ATOM 3680 N N . SER A 1 498 ? -23.582 38.110 -1.767 1.00 45.93 478 SER A N 1
ATOM 3681 C CA . SER A 1 498 ? -22.609 38.391 -2.795 1.00 46.41 478 SER A CA 1
ATOM 3682 C C . SER A 1 498 ? -21.217 38.398 -2.214 1.00 46.91 478 SER A C 1
ATOM 3683 O O . SER A 1 498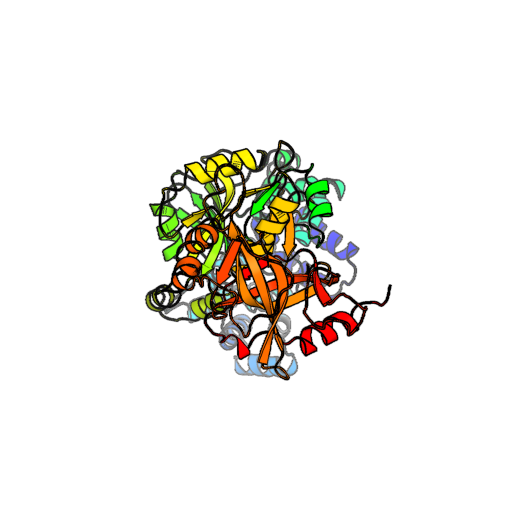 ? -21.043 38.529 -1.004 1.00 46.78 478 SER A O 1
ATOM 3686 N N . PHE A 1 499 ? -20.234 38.263 -3.099 1.00 46.62 479 PHE A N 1
ATOM 3687 C CA . PHE A 1 499 ? -18.850 38.368 -2.727 1.00 47.93 479 PHE A CA 1
ATOM 3688 C C . PHE A 1 499 ? -18.340 39.675 -3.273 1.00 47.68 479 PHE A C 1
ATOM 3689 O O . PHE A 1 499 ? -18.462 39.958 -4.456 1.00 49.71 479 PHE A O 1
ATOM 3697 N N . GLU A 1 500 ? -17.798 40.477 -2.380 1.00 47.28 480 GLU A N 1
ATOM 3698 C CA . GLU A 1 500 ? -17.351 41.811 -2.704 1.00 47.28 480 GLU A CA 1
ATOM 3699 C C . GLU A 1 500 ? -15.843 41.830 -2.601 1.00 46.56 480 GLU A C 1
ATOM 3700 O O . GLU A 1 500 ? -15.297 41.469 -1.563 1.00 44.93 480 GLU A O 1
ATOM 3706 N N . SER A 1 501 ? -15.178 42.224 -3.685 1.00 46.47 481 SER A N 1
ATOM 3707 C CA . SER A 1 501 ? -13.723 42.197 -3.746 1.00 46.93 481 SER A CA 1
ATOM 3708 C C . SER A 1 501 ? -13.091 43.059 -2.649 1.00 46.97 481 SER A C 1
ATOM 3709 O O . SER A 1 501 ? -13.589 44.140 -2.367 1.00 45.43 481 SER A O 1
ATOM 3712 N N . VAL A 1 502 ? -12.034 42.545 -2.006 1.00 47.58 482 VAL A N 1
ATOM 3713 C CA . VAL A 1 502 ? -11.347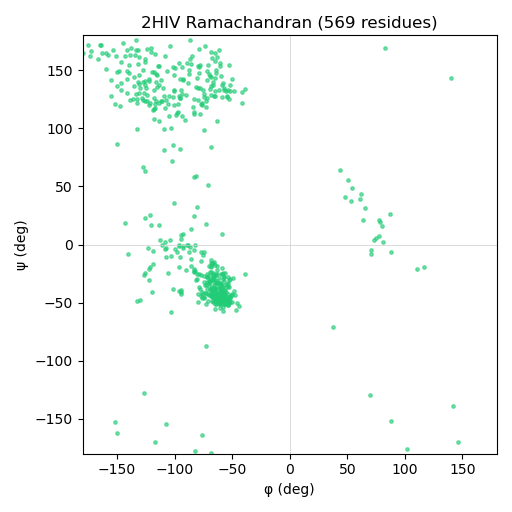 43.272 -0.960 1.00 48.81 482 VAL A CA 1
ATOM 3714 C C . VAL A 1 502 ? -9.873 43.440 -1.306 1.00 48.71 482 VAL A C 1
ATOM 3715 O O . VAL A 1 502 ? -9.264 44.424 -0.889 1.00 49.89 482 VAL A O 1
ATOM 3719 N N . CYS A 1 503 ? -9.283 42.491 -2.036 1.00 48.17 483 CYS A N 1
ATOM 3720 C CA . CYS A 1 503 ? -7.887 42.646 -2.474 1.00 48.25 483 CYS A CA 1
ATOM 3721 C C . CYS A 1 503 ? -7.479 41.714 -3.584 1.00 47.81 483 CYS A C 1
ATOM 3722 O O . CYS A 1 503 ? -8.203 40.809 -3.964 1.00 47.98 483 CYS A O 1
ATOM 3725 N N . LYS A 1 504 ? -6.289 41.978 -4.091 1.00 47.24 484 LYS A N 1
ATOM 3726 C CA . LYS A 1 504 ? -5.634 41.197 -5.107 1.00 47.12 484 LYS A CA 1
ATOM 3727 C C . LYS A 1 504 ? -4.399 40.727 -4.366 1.00 46.75 484 LYS A C 1
ATOM 3728 O O . LYS A 1 504 ? -3.602 41.549 -3.919 1.00 47.43 484 LYS A O 1
ATOM 3734 N N . VAL A 1 505 ? -4.254 39.419 -4.178 1.00 46.04 485 VAL A N 1
ATOM 3735 C CA . VAL A 1 505 ? -3.121 38.894 -3.396 1.00 45.46 485 VAL A CA 1
ATOM 3736 C C . VAL A 1 505 ? -2.111 38.189 -4.278 1.00 44.16 485 VAL A C 1
ATOM 3737 O O . VAL A 1 505 ? -2.468 37.281 -5.016 1.00 43.73 485 VAL A O 1
ATOM 3741 N N . ALA A 1 506 ? -0.850 38.569 -4.158 1.00 43.38 486 ALA A N 1
ATOM 3742 C CA . ALA A 1 506 ? 0.200 37.919 -4.919 1.00 43.71 486 ALA A CA 1
ATOM 3743 C C . ALA A 1 506 ? 1.295 37.323 -4.030 1.00 44.38 486 ALA A C 1
ATOM 3744 O O . ALA A 1 506 ? 2.084 36.481 -4.478 1.00 45.96 486 ALA A O 1
ATOM 3746 N N . SER A 1 507 ? 1.420 37.796 -2.798 1.00 44.45 487 SER A N 1
ATOM 3747 C CA . SER A 1 507 ? 2.508 37.267 -1.962 1.00 44.64 487 SER A CA 1
ATOM 3748 C C . SER A 1 507 ? 1.954 36.259 -0.988 1.00 43.97 487 SER A C 1
ATOM 3749 O O . SER A 1 507 ? 0.791 36.325 -0.648 1.00 42.63 487 SER A O 1
ATOM 3752 N N . GLY A 1 508 ? 2.798 35.314 -0.586 1.00 44.03 488 GLY A N 1
ATOM 3753 C CA . GLY A 1 508 ? 2.441 34.325 0.420 1.00 44.52 488 GLY A CA 1
ATOM 3754 C C . GLY A 1 508 ? 2.432 32.906 -0.110 1.00 44.79 488 GLY A C 1
ATOM 3755 O O . GLY A 1 508 ? 2.499 31.954 0.670 1.00 44.81 488 GLY A O 1
ATOM 3756 N N . PHE A 1 509 ? 2.350 32.764 -1.429 1.00 44.85 489 PHE A N 1
ATOM 3757 C CA . PHE A 1 509 ? 2.260 31.448 -2.057 1.00 46.16 489 PHE A CA 1
ATOM 3758 C C . PHE A 1 509 ? 3.646 30.860 -2.208 1.00 47.02 489 PHE A C 1
ATOM 3759 O O . PHE A 1 509 ? 4.513 31.484 -2.828 1.00 47.64 489 PHE A O 1
ATOM 3767 N N . SER A 1 510 ? 3.850 29.655 -1.677 1.00 47.85 490 SER A N 1
ATOM 3768 C CA . SER A 1 510 ? 5.073 28.906 -1.940 1.00 48.66 490 SER A CA 1
ATOM 3769 C C . SER A 1 510 ? 5.118 28.598 -3.432 1.00 49.12 490 SER A C 1
ATOM 3770 O O . SER A 1 510 ? 4.093 28.680 -4.104 1.00 49.47 490 SER A O 1
ATOM 3773 N N . ASP A 1 511 ? 6.299 28.270 -3.947 1.00 49.94 491 ASP A N 1
ATOM 3774 C CA . ASP A 1 511 ? 6.458 27.844 -5.339 1.00 50.31 491 ASP A CA 1
ATOM 3775 C C . ASP A 1 511 ? 5.415 26.777 -5.700 1.00 50.29 491 ASP A C 1
ATOM 3776 O O . ASP A 1 511 ? 4.796 26.843 -6.753 1.00 50.19 491 ASP A O 1
ATOM 3781 N N . GLU A 1 512 ? 5.211 25.820 -4.798 1.00 50.65 492 GLU A N 1
ATOM 3782 C CA . GLU A 1 512 ? 4.297 24.702 -5.014 1.00 51.01 492 GLU A CA 1
ATOM 3783 C C . GLU A 1 512 ? 2.850 25.156 -5.070 1.00 50.89 492 GLU A C 1
ATOM 3784 O O . GLU A 1 512 ? 2.123 24.764 -5.979 1.00 50.66 492 GLU A O 1
ATOM 3790 N N . GLN A 1 513 ? 2.448 25.975 -4.094 1.00 50.72 493 GLN A N 1
ATOM 3791 C CA . GLN A 1 513 ? 1.128 26.596 -4.070 1.00 50.98 493 GLN A CA 1
ATOM 3792 C C . GLN A 1 513 ? 0.867 27.430 -5.326 1.00 51.26 493 GLN A C 1
ATOM 3793 O O . GLN A 1 513 ? -0.211 27.350 -5.902 1.00 50.04 493 GLN A O 1
ATOM 3799 N N . LEU A 1 514 ? 1.867 28.200 -5.760 1.00 51.91 494 LEU A N 1
ATOM 3800 C CA . LEU A 1 514 ? 1.782 28.955 -7.022 1.00 52.94 494 LEU A CA 1
ATOM 3801 C C . LEU A 1 514 ? 1.490 28.056 -8.206 1.00 53.60 494 LEU A C 1
ATOM 3802 O O . LEU A 1 514 ? 0.620 28.364 -9.005 1.00 53.83 494 LEU A O 1
ATOM 3807 N N . ASP A 1 515 ? 2.229 26.953 -8.313 1.00 54.74 495 ASP A N 1
ATOM 3808 C CA . ASP A 1 515 ? 2.046 25.991 -9.398 1.00 55.84 495 ASP A CA 1
ATOM 3809 C C . ASP A 1 515 ? 0.687 25.284 -9.354 1.00 56.45 495 ASP A C 1
ATOM 3810 O O . ASP A 1 515 ? 0.087 24.998 -10.396 1.00 56.56 495 ASP A O 1
ATOM 3815 N N . GLU A 1 516 ? 0.191 25.024 -8.149 1.00 56.83 496 GLU A N 1
ATOM 3816 C CA . GLU A 1 516 ? -1.104 24.390 -7.999 1.00 57.62 496 GLU A CA 1
ATOM 3817 C C . GLU A 1 516 ? -2.251 25.305 -8.437 1.00 57.39 496 GLU A C 1
ATOM 3818 O O . GLU A 1 516 ? -3.308 24.807 -8.831 1.00 57.31 496 GLU A O 1
ATOM 3824 N N . LEU A 1 517 ? -2.018 26.625 -8.406 1.00 57.18 497 LEU A N 1
ATOM 3825 C CA . LEU A 1 517 ? -3.054 27.639 -8.699 1.00 56.72 497 LEU A CA 1
ATOM 3826 C C . LEU A 1 517 ? -3.650 27.503 -10.077 1.00 55.63 497 LEU A C 1
ATOM 3827 O O . LEU A 1 517 ? -4.862 27.606 -10.230 1.00 55.84 497 LEU A O 1
ATOM 3832 N N . GLN A 1 518 ? -2.791 27.296 -11.073 1.00 54.80 498 GLN A N 1
ATOM 3833 C CA A GLN A 1 518 ? -3.244 27.229 -12.452 0.50 54.36 498 GLN A CA 1
ATOM 3834 C CA B GLN A 1 518 ? -3.216 27.211 -12.472 0.50 54.08 498 GLN A CA 1
ATOM 3835 C C . GLN A 1 518 ? -4.358 26.199 -12.611 1.00 53.92 498 GLN A C 1
ATOM 3836 O O . GLN A 1 518 ? -5.447 26.550 -13.027 1.00 53.59 498 GLN A O 1
ATOM 3847 N N . LYS A 1 519 ? -4.100 24.949 -12.227 1.00 53.76 499 LYS A N 1
ATOM 3848 C CA . LYS A 1 519 ? -5.103 23.881 -12.333 1.00 53.94 499 LYS A CA 1
ATOM 3849 C C . LYS A 1 519 ? -6.328 24.152 -11.455 1.00 53.24 499 LYS A C 1
ATOM 3850 O O . LYS A 1 519 ? -7.478 24.023 -11.894 1.00 53.25 499 LYS A O 1
ATOM 3856 N N . LYS A 1 520 ? -6.062 24.518 -10.207 1.00 52.40 500 LYS A N 1
ATOM 3857 C CA . LYS A 1 520 ? -7.103 24.759 -9.219 1.00 51.68 500 LYS A CA 1
ATOM 3858 C C . LYS A 1 520 ? -8.106 25.752 -9.792 1.00 50.69 500 LYS A C 1
ATOM 3859 O O . LYS A 1 520 ? -9.304 25.507 -9.790 1.00 50.65 500 LYS A O 1
ATOM 3865 N N . LEU A 1 521 ? -7.595 26.860 -10.311 1.00 50.37 501 LEU A N 1
ATOM 3866 C CA . LEU A 1 521 ? -8.451 27.906 -10.836 1.00 50.87 501 LEU A CA 1
ATOM 3867 C C . LEU A 1 521 ? -8.990 27.597 -12.237 1.00 50.25 501 LEU A C 1
ATOM 3868 O O . LEU A 1 521 ? -10.119 27.927 -12.536 1.00 49.07 501 LEU A O 1
ATOM 3873 N N . MET A 1 522 ? -8.195 26.959 -13.088 1.00 49.97 502 MET A N 1
ATOM 3874 C CA . MET A 1 522 ? -8.691 26.644 -14.431 1.00 50.41 502 MET A CA 1
ATOM 3875 C C . MET A 1 522 ? -9.929 25.727 -14.372 1.00 50.04 502 MET A C 1
ATOM 3876 O O . MET A 1 522 ? -10.849 25.874 -15.176 1.00 50.13 502 MET A O 1
ATOM 3881 N N . GLU A 1 523 ? -9.952 24.816 -13.397 1.00 49.77 503 GLU A N 1
ATOM 3882 C CA . GLU A 1 523 ? -11.059 23.880 -13.203 1.00 50.02 503 GLU A CA 1
ATOM 3883 C C . GLU A 1 523 ? -12.380 24.621 -12.993 1.00 48.61 503 GLU A C 1
ATOM 3884 O O . GLU A 1 523 ? -13.446 24.130 -13.336 1.00 48.27 503 GLU A O 1
ATOM 3890 N N . ILE A 1 524 ? -12.307 25.816 -12.426 1.00 47.25 504 ILE A N 1
ATOM 3891 C CA . ILE A 1 524 ? -13.523 26.513 -12.012 1.00 45.73 504 ILE A CA 1
ATOM 3892 C C . ILE A 1 524 ? -13.640 27.844 -12.726 1.00 45.60 504 ILE A C 1
ATOM 3893 O O . ILE A 1 524 ? -14.378 28.728 -12.301 1.00 44.46 504 ILE A O 1
ATOM 3898 N N . LYS A 1 525 ? -12.865 27.979 -13.801 1.00 45.45 505 LYS A N 1
ATOM 3899 C CA . LYS A 1 525 ? -12.881 29.150 -14.659 1.00 46.59 505 LYS A CA 1
ATOM 3900 C C . LYS A 1 525 ? -14.288 29.356 -15.215 1.00 46.72 505 LYS A C 1
ATOM 3901 O O . LYS A 1 525 ? -14.982 28.395 -15.552 1.00 46.97 505 LYS A O 1
ATOM 3907 N N . ARG A 1 526 ? -14.735 30.598 -15.276 1.00 47.21 506 ARG A N 1
ATOM 3908 C CA . ARG A 1 526 ? -15.998 30.870 -15.966 1.00 47.99 506 ARG A CA 1
ATOM 3909 C C . ARG A 1 526 ? -15.828 32.021 -16.931 1.00 48.22 506 ARG A C 1
ATOM 3910 O O . ARG A 1 526 ? -15.040 32.932 -16.676 1.00 48.47 506 ARG A O 1
ATOM 3918 N N . ASP A 1 527 ? -16.540 31.964 -18.047 1.00 47.95 507 ASP A N 1
ATOM 3919 C CA . ASP A 1 527 ? -16.306 32.908 -19.143 1.00 48.95 507 ASP A CA 1
ATOM 3920 C C . ASP A 1 527 ? -16.754 34.313 -18.763 1.00 48.42 507 ASP A C 1
ATOM 3921 O O . ASP A 1 527 ? -16.216 35.319 -19.246 1.00 48.58 507 ASP A O 1
ATOM 3926 N N . VAL A 1 528 ? -17.758 34.371 -17.900 1.00 47.58 508 VAL A N 1
ATOM 3927 C CA . VAL A 1 528 ? -18.237 35.649 -17.377 1.00 46.58 508 VAL A CA 1
ATOM 3928 C C . VAL A 1 528 ? -18.275 35.632 -15.862 1.00 46.44 508 VAL A C 1
ATOM 3929 O O . VAL A 1 528 ? -18.437 34.574 -15.250 1.00 46.23 508 VAL A O 1
ATOM 3933 N N . LYS A 1 529 ? -18.091 36.814 -15.284 1.00 45.30 509 LYS A N 1
ATOM 3934 C CA . LYS A 1 529 ? -18.195 37.025 -13.876 1.00 45.10 509 LYS A CA 1
ATOM 3935 C C . LYS A 1 529 ? -19.380 36.264 -13.288 1.00 43.95 509 LYS A C 1
ATOM 3936 O O . LYS A 1 529 ? -20.496 36.304 -13.818 1.00 44.39 509 LYS A O 1
ATOM 3942 N N . HIS A 1 530 ? -19.115 35.548 -12.216 1.00 43.49 510 HIS A N 1
ATOM 3943 C CA . HIS A 1 530 ? -20.184 34.877 -11.484 1.00 43.73 510 HIS A CA 1
ATOM 3944 C C . HIS A 1 530 ? -21.168 35.920 -10.965 1.00 43.11 510 HIS A C 1
ATOM 3945 O O . HIS A 1 530 ? -20.755 36.940 -10.466 1.00 44.04 510 HIS A O 1
ATOM 3952 N N . PRO A 1 531 ? -22.471 35.696 -11.155 1.00 42.79 511 PRO A N 1
ATOM 3953 C CA . PRO A 1 531 ? -23.465 36.674 -10.713 1.00 43.61 511 PRO A CA 1
ATOM 3954 C C . PRO A 1 531 ? -23.452 37.011 -9.217 1.00 44.21 511 PRO A C 1
ATOM 3955 O O . PRO A 1 531 ? -23.985 38.057 -8.837 1.00 43.35 511 PRO A O 1
ATOM 3959 N N . ARG A 1 532 ? -22.868 36.150 -8.388 1.00 44.65 512 ARG A N 1
ATOM 3960 C CA . ARG A 1 532 ? -22.724 36.465 -6.960 1.00 45.50 512 ARG A CA 1
ATOM 3961 C C . ARG A 1 532 ? -21.448 37.243 -6.632 1.00 47.00 512 ARG A C 1
ATOM 3962 O O . ARG A 1 532 ? -21.251 37.680 -5.481 1.00 46.67 512 ARG A O 1
ATOM 3970 N N . VAL A 1 533 ? -20.580 37.424 -7.636 1.00 47.81 513 VAL A N 1
ATOM 3971 C CA . VAL A 1 533 ? -19.360 38.197 -7.401 1.00 48.95 513 VAL A CA 1
ATOM 3972 C C . VAL A 1 533 ? -19.525 39.655 -7.829 1.00 49.31 513 VAL A C 1
ATOM 3973 O O . VAL A 1 533 ? -19.928 39.967 -8.958 1.00 48.38 513 VAL A O 1
ATOM 3977 N N . ASN A 1 534 ? -19.198 40.536 -6.897 1.00 50.25 514 ASN A N 1
ATOM 3978 C CA . ASN A 1 534 ? -19.281 41.962 -7.105 1.00 51.47 514 ASN A CA 1
ATOM 3979 C C . ASN A 1 534 ? -17.863 42.492 -7.065 1.00 51.52 514 ASN A C 1
ATOM 3980 O O . ASN A 1 534 ? -17.227 42.534 -6.006 1.00 51.06 514 ASN A O 1
ATOM 3985 N N . SER A 1 535 ? -17.355 42.838 -8.236 1.00 52.17 515 SER A N 1
ATOM 3986 C CA . SER A 1 535 ? -16.032 43.422 -8.370 1.00 52.78 515 SER A CA 1
ATOM 3987 C C . SER A 1 535 ? -16.027 44.415 -9.511 1.00 53.09 515 SER A C 1
ATOM 3988 O O . SER A 1 535 ? -16.533 44.124 -10.588 1.00 53.75 515 SER A O 1
ATOM 3991 N N . LYS A 1 536 ? -15.464 45.588 -9.265 1.00 53.40 516 LYS A N 1
ATOM 3992 C CA . LYS A 1 536 ? -15.165 46.544 -10.340 1.00 53.97 516 LYS A CA 1
ATOM 3993 C C . LYS A 1 536 ? -13.868 46.139 -11.028 1.00 54.10 516 LYS A C 1
ATOM 3994 O O . LYS A 1 536 ? -13.662 46.405 -12.227 1.00 54.07 516 LYS A O 1
ATOM 4000 N N . MET A 1 537 ? -12.992 45.500 -10.258 1.00 53.92 517 MET A N 1
ATOM 4001 C CA . MET A 1 537 ? -11.693 45.051 -10.754 1.00 54.77 517 MET A CA 1
ATOM 4002 C C . MET A 1 537 ? -11.865 43.818 -11.645 1.00 54.11 517 MET A C 1
ATOM 4003 O O . MET A 1 537 ? -12.499 42.847 -11.250 1.00 54.23 517 MET A O 1
ATOM 4008 N N . GLU A 1 538 ? -11.281 43.853 -12.835 1.00 53.94 518 GLU A N 1
ATOM 4009 C CA . GLU A 1 538 ? -11.390 42.741 -13.773 1.00 53.89 518 GLU A CA 1
ATOM 4010 C C . GLU A 1 538 ? -10.143 41.850 -13.727 1.00 52.21 518 GLU A C 1
ATOM 4011 O O . GLU A 1 538 ? -9.069 42.259 -14.162 1.00 53.58 518 GLU A O 1
ATOM 4017 N N . PRO A 1 539 ? -10.290 40.613 -13.230 1.00 50.65 519 PRO A N 1
ATOM 4018 C CA . PRO A 1 539 ? -9.201 39.659 -13.299 1.00 49.59 519 PRO A CA 1
ATOM 4019 C C . PRO A 1 539 ? -9.022 39.138 -14.717 1.00 48.13 519 PRO A C 1
ATOM 4020 O O . PRO A 1 539 ? -9.864 39.388 -15.589 1.00 47.65 519 PRO A O 1
ATOM 4024 N N . ASP A 1 540 ? -7.947 38.400 -14.937 1.00 46.80 520 ASP A N 1
ATOM 4025 C CA . ASP A 1 540 ? -7.680 37.828 -16.251 1.00 46.10 520 ASP A CA 1
ATOM 4026 C C . ASP A 1 540 ? -8.630 36.658 -16.490 1.00 45.45 520 ASP A C 1
ATOM 4027 O O . ASP A 1 540 ? -9.050 36.406 -17.627 1.00 44.79 520 ASP A O 1
ATOM 4032 N N . ILE A 1 541 ? -8.936 35.938 -15.411 1.00 44.36 521 ILE A N 1
ATOM 4033 C CA . ILE A 1 541 ? -9.973 34.903 -15.439 1.00 44.15 521 ILE A CA 1
ATOM 4034 C C . ILE A 1 541 ? -10.916 35.088 -14.262 1.00 44.05 521 ILE A C 1
ATOM 4035 O O . ILE A 1 541 ? -10.487 35.380 -13.154 1.00 43.05 521 ILE A O 1
ATOM 4040 N N . TRP A 1 542 ? -12.206 34.921 -14.526 1.00 43.51 522 TRP A N 1
ATOM 4041 C CA . TRP A 1 542 ? -13.177 34.860 -13.471 1.00 43.83 522 TRP A CA 1
ATOM 4042 C C . TRP A 1 542 ? -13.295 33.421 -13.060 1.00 44.16 522 TRP A C 1
ATOM 4043 O O . TRP A 1 542 ? -13.080 32.526 -13.858 1.00 43.57 522 TRP A O 1
ATOM 4054 N N . VAL A 1 543 ? -13.738 33.221 -11.827 1.00 44.93 523 VAL A N 1
ATOM 4055 C CA . VAL A 1 543 ? -13.775 31.912 -11.241 1.00 45.50 523 VAL A CA 1
ATOM 4056 C C . VAL A 1 543 ? -15.078 31.784 -10.437 1.00 46.16 523 VAL A C 1
ATOM 4057 O O . VAL A 1 543 ? -15.630 32.787 -9.938 1.00 45.96 523 VAL A O 1
ATOM 4061 N N . GLU A 1 544 ? -15.622 30.567 -10.386 1.00 46.02 524 GLU A N 1
ATOM 4062 C CA A GLU A 1 544 ? -16.707 30.251 -9.470 0.50 45.67 524 GLU A CA 1
ATOM 4063 C CA B GLU A 1 544 ? -16.708 30.285 -9.463 0.50 45.69 524 GLU A CA 1
ATOM 4064 C C . GLU A 1 544 ? -16.232 30.610 -8.063 1.00 45.80 524 GLU A C 1
ATOM 4065 O O . GLU A 1 544 ? -15.126 30.260 -7.696 1.00 46.11 524 GLU A O 1
ATOM 4076 N N . PRO A 1 545 ? -17.074 31.316 -7.266 1.00 46.56 525 PRO A N 1
ATOM 4077 C CA . PRO A 1 545 ? -16.687 31.629 -5.879 1.00 47.35 525 PRO A CA 1
ATOM 4078 C C . PRO A 1 545 ? -16.807 30.368 -5.028 1.00 48.20 525 PRO A C 1
ATOM 4079 O O . PRO A 1 545 ? -17.922 30.013 -4.596 1.00 49.77 525 PRO A O 1
ATOM 4083 N N . VAL A 1 546 ? -15.681 29.694 -4.813 1.00 47.77 526 VAL A N 1
ATOM 4084 C CA . VAL A 1 546 ? -15.622 28.355 -4.203 1.00 48.49 526 VAL A CA 1
ATOM 4085 C C . VAL A 1 546 ? -14.547 28.329 -3.113 1.00 47.88 526 VAL A C 1
ATOM 4086 O O . VAL A 1 546 ? -14.775 27.854 -2.006 1.00 48.10 526 VAL A O 1
ATOM 4090 N N . TYR A 1 547 ? -13.363 28.831 -3.441 1.00 47.24 527 TYR A N 1
ATOM 4091 C CA . TYR A 1 547 ? -12.211 28.573 -2.584 1.00 46.85 527 TYR A CA 1
ATOM 4092 C C . TYR A 1 547 ? -12.015 29.708 -1.619 1.00 46.99 527 TYR A C 1
ATOM 4093 O O . TYR A 1 547 ? -12.203 30.874 -1.954 1.00 46.31 527 TYR A O 1
ATOM 4102 N N . VAL A 1 548 ? -11.628 29.339 -0.409 1.00 46.65 528 VAL A N 1
ATOM 4103 C CA . VAL A 1 548 ? -11.463 30.286 0.661 1.00 46.42 528 VAL A CA 1
ATOM 4104 C C . VAL A 1 548 ? -10.010 30.254 1.078 1.00 45.61 528 VAL A C 1
ATOM 4105 O O . VAL A 1 548 ? -9.427 29.182 1.260 1.00 44.55 528 VAL A O 1
ATOM 4109 N N . ALA A 1 549 ? -9.436 31.441 1.220 1.00 44.67 529 ALA A N 1
ATOM 4110 C CA . ALA A 1 549 ? -8.063 31.560 1.657 1.00 44.71 529 ALA A CA 1
ATOM 4111 C C . ALA A 1 549 ? -7.938 32.463 2.866 1.00 44.94 529 ALA A C 1
ATOM 4112 O O . ALA A 1 549 ? -8.607 33.497 2.941 1.00 44.76 529 ALA A O 1
ATOM 4114 N N . GLU A 1 550 ? -7.057 32.066 3.792 1.00 45.09 530 GLU A N 1
ATOM 4115 C CA . GLU A 1 550 ? -6.649 32.912 4.884 1.00 45.54 530 GLU A CA 1
ATOM 4116 C C . GLU A 1 550 ? -5.600 33.909 4.412 1.00 45.72 530 GLU A C 1
ATOM 4117 O O . GLU A 1 550 ? -4.531 33.537 3.886 1.00 45.25 530 GLU A O 1
ATOM 4123 N N . ILE A 1 551 ? -5.914 35.179 4.637 1.00 45.53 531 ILE A N 1
ATOM 4124 C CA . ILE A 1 551 ? -5.152 36.292 4.112 1.00 45.34 531 ILE A CA 1
ATOM 4125 C C . ILE A 1 551 ? -4.846 37.170 5.304 1.00 45.59 531 ILE A C 1
ATOM 4126 O O . ILE A 1 551 ? -5.703 37.345 6.195 1.00 44.00 531 ILE A O 1
ATOM 4131 N N . ILE A 1 552 ? -3.626 37.693 5.325 1.00 44.20 532 ILE A N 1
ATOM 4132 C CA . ILE A 1 552 ? -3.251 38.681 6.316 1.00 45.19 532 ILE A CA 1
ATOM 4133 C C . ILE A 1 552 ? -2.849 39.953 5.585 1.00 45.03 532 ILE A C 1
ATOM 4134 O O . ILE A 1 552 ?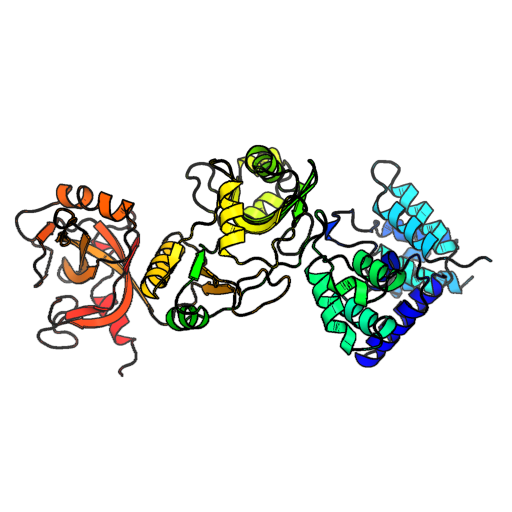 -2.362 39.890 4.451 1.00 45.00 532 ILE A O 1
ATOM 4139 N N . GLY A 1 553 ? -3.094 41.093 6.226 1.00 45.21 533 GLY A N 1
ATOM 4140 C CA . GLY A 1 553 ? -2.558 42.390 5.795 1.00 45.32 533 GLY A CA 1
ATOM 4141 C C . GLY A 1 553 ? -2.245 43.255 7.006 1.00 45.68 533 GLY A C 1
ATOM 4142 O O . GLY A 1 553 ? -2.566 42.888 8.147 1.00 45.73 533 GLY A O 1
ATOM 4143 N N . SER A 1 554 ? -1.620 44.403 6.760 1.00 45.24 534 SER A N 1
ATOM 4144 C CA . SER A 1 554 ? -1.258 45.338 7.830 1.00 45.35 534 SER A CA 1
ATOM 4145 C C . SER A 1 554 ? -2.465 46.096 8.375 1.00 45.59 534 SER A C 1
ATOM 4146 O O . SER A 1 554 ? -2.506 46.446 9.558 1.00 45.89 534 SER A O 1
ATOM 4149 N N . GLU A 1 555 ? -3.435 46.356 7.502 1.00 45.74 535 GLU A N 1
ATOM 4150 C CA . GLU A 1 555 ? -4.579 47.191 7.839 1.00 46.49 535 GLU A CA 1
ATOM 4151 C C . GLU A 1 555 ? -5.604 47.177 6.732 1.00 46.69 535 GLU A C 1
ATOM 4152 O O . GLU A 1 555 ? -5.336 46.723 5.618 1.00 46.99 535 GLU A O 1
ATOM 4158 N N . ILE A 1 556 ? -6.788 47.678 7.050 1.00 47.22 536 ILE A N 1
ATOM 4159 C CA . ILE A 1 556 ? -7.851 47.824 6.076 1.00 47.34 536 ILE A CA 1
ATOM 4160 C C . ILE A 1 556 ? -7.869 49.284 5.642 1.00 47.24 536 ILE A C 1
ATOM 4161 O O . ILE A 1 556 ? -7.802 50.200 6.474 1.00 47.05 536 ILE A O 1
ATOM 4166 N N . THR A 1 557 ? -7.915 49.490 4.332 1.00 47.16 537 THR A N 1
ATOM 4167 C CA . THR A 1 557 ? -7.845 50.828 3.766 1.00 47.38 537 THR A CA 1
ATOM 4168 C C . THR A 1 557 ? -9.016 51.085 2.852 1.00 47.30 537 THR A C 1
ATOM 4169 O O . THR A 1 557 ? -9.627 50.153 2.331 1.00 47.49 537 THR A O 1
ATOM 4173 N N . ILE A 1 558 ? -9.328 52.357 2.663 1.00 47.47 538 ILE A N 1
ATOM 4174 C CA . ILE A 1 558 ? -10.322 52.792 1.696 1.00 47.93 538 ILE A CA 1
ATOM 4175 C C . ILE A 1 558 ? -9.753 52.600 0.286 1.00 48.74 538 ILE A C 1
ATOM 4176 O O . ILE A 1 558 ? -8.664 53.089 -0.017 1.00 48.89 538 ILE A O 1
ATOM 4181 N N . SER A 1 559 ? -10.490 51.884 -0.565 1.00 49.56 539 SER A N 1
ATOM 4182 C CA . SER A 1 559 ? -10.048 51.636 -1.939 1.00 50.61 539 SER A CA 1
ATOM 4183 C C . SER A 1 559 ? -11.148 51.904 -2.941 1.00 50.16 539 SER A C 1
ATOM 4184 O O . SER A 1 559 ? -12.214 51.304 -2.838 1.00 50.16 539 SER A O 1
ATOM 4187 N N . PRO A 1 560 ? -10.882 52.766 -3.942 1.00 50.15 540 PRO A N 1
ATOM 4188 C CA . PRO A 1 560 ? -11.826 52.979 -5.043 1.00 49.88 540 PRO A CA 1
ATOM 4189 C C . PRO A 1 560 ? -11.935 51.750 -5.927 1.00 49.89 540 PRO A C 1
ATOM 4190 O O . PRO A 1 560 ? -12.910 51.600 -6.662 1.00 50.19 540 PRO A O 1
ATOM 4194 N N . LEU A 1 561 ? -10.951 50.864 -5.830 1.00 49.74 541 LEU A N 1
ATOM 4195 C CA . LEU A 1 561 ? -10.856 49.718 -6.724 1.00 49.57 541 LEU A CA 1
ATOM 4196 C C . LEU A 1 561 ? -11.720 48.569 -6.285 1.00 48.96 541 LEU A C 1
ATOM 4197 O O . LEU A 1 561 ? -12.089 47.722 -7.103 1.00 49.10 541 LEU A O 1
ATOM 4202 N N . HIS A 1 562 ? -12.045 48.542 -4.995 1.00 48.31 542 HIS A N 1
ATOM 4203 C CA . HIS A 1 562 ? -12.733 47.405 -4.396 1.00 47.72 542 HIS A CA 1
ATOM 4204 C C . HIS A 1 562 ? -14.133 47.714 -3.911 1.00 47.39 542 HIS A C 1
ATOM 4205 O O . HIS A 1 562 ? -14.447 48.857 -3.609 1.00 47.50 542 HIS A O 1
ATOM 4212 N N . THR A 1 563 ? -14.981 46.695 -3.878 1.00 46.95 543 THR A N 1
ATOM 4213 C CA . THR A 1 563 ? -16.391 46.932 -3.619 1.00 47.00 543 THR A CA 1
ATOM 4214 C C . THR A 1 563 ? -16.833 46.593 -2.209 1.00 47.04 543 THR A C 1
ATOM 4215 O O . THR A 1 563 ? -17.965 46.887 -1.838 1.00 48.04 543 THR A O 1
ATOM 4219 N N . CYS A 1 564 ? -15.964 45.947 -1.436 1.00 47.75 544 CYS A N 1
ATOM 4220 C CA . CYS A 1 564 ? -16.294 45.561 -0.060 1.00 47.35 544 CYS A CA 1
ATOM 4221 C C . CYS A 1 564 ? -16.737 46.796 0.694 1.00 47.05 544 CYS A C 1
ATOM 4222 O O . CYS A 1 564 ? -16.025 47.786 0.670 1.00 46.83 544 CYS A O 1
ATOM 4225 N N . CYS A 1 565 ? -17.905 46.751 1.354 1.00 47.03 545 CYS A N 1
ATOM 4226 C CA . CYS A 1 565 ? -18.451 47.919 2.074 1.00 46.86 545 CYS A CA 1
ATOM 4227 C C . CYS A 1 565 ? -18.534 49.164 1.191 1.00 47.01 545 CYS A C 1
ATOM 4228 O O . CYS A 1 565 ? -18.313 50.291 1.655 1.00 46.73 545 CYS A O 1
ATOM 4231 N N . GLN A 1 566 ? -18.877 48.946 -0.075 1.00 47.14 546 GLN A N 1
ATOM 4232 C CA . GLN A 1 566 ? -19.048 50.019 -1.049 1.00 47.17 546 GLN A CA 1
ATOM 4233 C C . GLN A 1 566 ? -19.773 51.208 -0.468 1.00 46.96 546 GLN A C 1
ATOM 4234 O O . GLN A 1 566 ? -20.906 51.065 0.004 1.00 47.49 546 GLN A O 1
ATOM 4240 N N . ASP A 1 567 ? -19.119 52.371 -0.504 1.00 46.28 547 ASP A N 1
ATOM 4241 C CA . ASP A 1 567 ? -19.731 53.634 -0.126 1.00 46.40 547 ASP A CA 1
ATOM 4242 C C . ASP A 1 567 ? -20.018 53.816 1.371 1.00 45.94 547 ASP A C 1
ATOM 4243 O O . ASP A 1 567 ? -20.450 54.886 1.782 1.00 45.70 547 ASP A O 1
ATOM 4248 N N . VAL A 1 568 ? -19.773 52.792 2.184 1.00 45.38 548 VAL A N 1
ATOM 4249 C CA . VAL A 1 568 ? -20.044 52.895 3.627 1.00 45.48 548 VAL A CA 1
ATOM 4250 C C . VAL A 1 568 ? -19.167 53.914 4.358 1.00 44.90 548 VAL A C 1
ATOM 4251 O O . VAL A 1 568 ? -19.677 54.703 5.132 1.00 45.06 548 VAL A O 1
ATOM 4255 N N . VAL A 1 569 ? -17.860 53.908 4.131 1.00 45.10 549 VAL A N 1
ATOM 4256 C CA . VAL A 1 569 ? -17.010 54.925 4.801 1.00 45.46 549 VAL A CA 1
ATOM 4257 C C . VAL A 1 569 ? -16.626 56.092 3.892 1.00 45.54 549 VAL A C 1
ATOM 4258 O O . VAL A 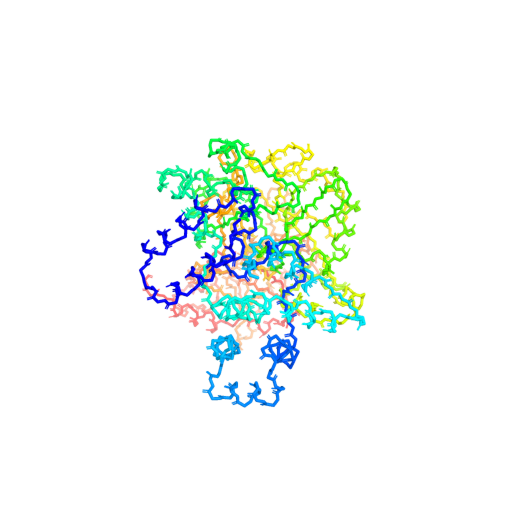1 569 ? -16.594 57.241 4.336 1.00 45.87 549 VAL A O 1
ATOM 4262 N N . GLU A 1 570 ? -16.356 55.783 2.626 1.00 46.01 550 GLU A N 1
ATOM 4263 C CA . GLU A 1 570 ? -16.070 56.795 1.620 1.00 46.91 550 GLU A CA 1
ATOM 4264 C C . GLU A 1 570 ? -16.823 56.498 0.320 1.00 46.89 550 GLU A C 1
ATOM 4265 O O . GLU A 1 570 ? -16.867 55.373 -0.140 1.00 46.97 550 GLU A O 1
ATOM 4271 N N . LYS A 1 571 ? -17.402 57.529 -0.274 1.00 47.76 551 LYS A N 1
ATOM 4272 C CA . LYS A 1 571 ? -18.179 57.382 -1.502 1.00 48.21 551 LYS A CA 1
ATOM 4273 C C . LYS A 1 571 ? -17.290 57.008 -2.691 1.00 47.83 551 LYS A C 1
ATOM 4274 O O . LYS A 1 571 ? -16.140 57.430 -2.760 1.00 47.65 551 LYS A O 1
ATOM 4280 N N . ASP A 1 572 ? -17.825 56.179 -3.591 1.00 47.68 552 ASP A N 1
ATOM 4281 C CA . ASP A 1 572 ? -17.100 55.658 -4.768 1.00 47.59 552 ASP A CA 1
ATOM 4282 C C . ASP A 1 572 ? -15.912 54.783 -4.384 1.00 47.54 552 ASP A C 1
ATOM 4283 O O . ASP A 1 572 ? -14.981 54.610 -5.172 1.00 47.71 552 ASP A O 1
ATOM 4288 N N . ALA A 1 573 ? -15.935 54.249 -3.165 1.00 46.91 553 ALA A N 1
ATOM 4289 C CA . ALA A 1 573 ? -14.853 53.402 -2.690 1.00 46.34 553 ALA A CA 1
ATOM 4290 C C . ALA A 1 573 ? -15.374 52.350 -1.727 1.00 45.94 553 ALA A C 1
ATOM 4291 O O . ALA A 1 573 ? -16.359 52.568 -1.025 1.00 45.76 553 ALA A O 1
ATOM 4293 N N . GLY A 1 574 ? -14.704 51.208 -1.717 1.00 45.46 554 GLY A N 1
ATOM 4294 C CA . GLY A 1 574 ? -14.960 50.175 -0.742 1.00 46.20 554 GLY A CA 1
ATOM 4295 C C . GLY A 1 574 ? -13.814 50.122 0.240 1.00 46.49 554 GLY A C 1
ATOM 4296 O O . GLY A 1 574 ? -13.115 51.109 0.448 1.00 47.03 554 GLY A O 1
ATOM 4297 N N . LEU A 1 575 ? -13.623 48.960 0.837 1.00 46.95 555 LEU A N 1
ATOM 4298 C CA . LEU A 1 575 ? -12.529 48.744 1.756 1.00 47.37 555 LEU A CA 1
ATOM 4299 C C . LEU A 1 575 ? -11.644 47.672 1.170 1.00 47.51 555 LEU A C 1
ATOM 4300 O O . LEU A 1 575 ? -12.114 46.801 0.441 1.00 46.58 555 LEU A O 1
ATOM 4305 N N . SER A 1 576 ? -10.352 47.776 1.462 1.00 47.81 556 SER A N 1
ATOM 4306 C CA . SER A 1 576 ? -9.361 46.883 0.908 1.00 48.68 556 SER A CA 1
ATOM 4307 C C . SER A 1 576 ? -8.454 46.423 2.019 1.00 49.25 556 SER A C 1
ATOM 4308 O O . SER A 1 576 ? -8.475 46.987 3.117 1.00 49.51 556 SER A O 1
ATOM 4311 N N . ILE A 1 577 ? -7.657 45.402 1.723 1.00 49.61 557 ILE A N 1
ATOM 4312 C CA . ILE A 1 577 ? -6.608 44.942 2.618 1.00 49.78 557 ILE A CA 1
ATOM 4313 C C . ILE A 1 577 ? -5.250 45.373 2.085 1.00 50.01 557 ILE A C 1
ATOM 4314 O O . ILE A 1 577 ? -4.872 45.069 0.941 1.00 50.83 557 ILE A O 1
ATOM 4319 N N . ARG A 1 578 ? -4.550 46.134 2.915 1.00 48.94 558 ARG A N 1
ATOM 4320 C CA . ARG A 1 578 ? -3.270 46.677 2.560 1.00 48.97 558 ARG A CA 1
ATOM 4321 C C . ARG A 1 578 ? -2.208 45.607 2.737 1.00 47.88 558 ARG A C 1
ATOM 4322 O O . ARG A 1 578 ? -2.187 44.910 3.759 1.00 46.59 558 ARG A O 1
ATOM 4330 N N . PHE A 1 579 ? -1.328 45.505 1.736 1.00 47.04 559 PHE A N 1
ATOM 4331 C CA . PHE A 1 579 ? -0.226 44.531 1.735 1.00 46.38 559 PHE A CA 1
ATOM 4332 C C . PHE A 1 579 ? -0.731 43.120 2.056 1.00 45.22 559 PHE A C 1
ATOM 4333 O O . PHE A 1 579 ? -0.219 42.481 2.990 1.00 44.91 559 PHE A O 1
ATOM 4341 N N . PRO A 1 580 ? -1.722 42.619 1.286 1.00 43.86 560 PRO A N 1
ATOM 4342 C CA . PRO A 1 580 ? -2.191 41.290 1.636 1.00 43.22 560 PRO A CA 1
ATOM 4343 C C . PRO A 1 580 ? -1.146 40.212 1.343 1.00 42.83 560 PRO A C 1
ATOM 4344 O O . PRO A 1 580 ? -0.352 40.334 0.393 1.00 42.88 560 PRO A O 1
ATOM 4348 N N . ARG A 1 581 ? -1.121 39.195 2.201 1.00 41.61 561 ARG A N 1
ATOM 4349 C CA . ARG A 1 581 ? -0.324 38.003 2.006 1.00 41.26 561 ARG A CA 1
ATOM 4350 C C . ARG A 1 581 ? -1.199 36.783 2.196 1.00 41.68 561 ARG A C 1
ATOM 4351 O O . ARG A 1 581 ? -1.979 36.703 3.149 1.00 41.22 561 ARG A O 1
ATOM 4359 N N . PHE A 1 582 ? -1.055 35.837 1.276 1.00 41.80 562 PHE A N 1
ATOM 4360 C CA . PHE A 1 582 ? -1.729 34.571 1.373 1.00 41.60 562 PHE A CA 1
ATOM 4361 C C . PHE A 1 582 ? -1.087 33.838 2.530 1.00 41.21 562 PHE A C 1
ATOM 4362 O O . PHE A 1 582 ? 0.145 33.808 2.666 1.00 40.51 562 PHE A O 1
ATOM 4370 N N . ILE A 1 583 ? -1.913 33.260 3.385 1.00 40.23 563 ILE A N 1
ATOM 4371 C CA . ILE A 1 583 ? -1.362 32.465 4.469 1.00 40.43 563 ILE A CA 1
ATOM 4372 C C . ILE A 1 583 ? -1.528 31.006 4.137 1.00 40.61 563 ILE A C 1
ATOM 4373 O O . ILE A 1 583 ? -0.561 30.278 4.131 1.00 39.91 563 ILE A O 1
ATOM 4378 N N . ARG A 1 584 ? -2.778 30.586 3.917 1.00 40.64 564 ARG A N 1
ATOM 4379 C CA A ARG A 1 584 ? -3.089 29.183 3.677 0.50 41.19 564 ARG A CA 1
ATOM 4380 C CA B ARG A 1 584 ? -3.089 29.181 3.678 0.50 41.43 564 ARG A CA 1
ATOM 4381 C C . ARG A 1 584 ? -4.462 29.057 3.043 1.00 41.29 564 ARG A C 1
ATOM 4382 O O . ARG A 1 584 ? -5.273 29.995 3.094 1.00 41.34 564 ARG A O 1
ATOM 4397 N N . TRP A 1 585 ? -4.730 27.905 2.450 1.00 42.05 565 TRP A N 1
ATOM 4398 C CA . TRP A 1 585 ? -6.096 27.646 1.970 1.00 42.50 565 TRP A CA 1
ATOM 4399 C C . TRP A 1 585 ? -6.954 27.234 3.174 1.00 43.11 565 TRP A C 1
ATOM 4400 O O . TRP A 1 585 ? -6.450 26.615 4.114 1.00 41.66 565 TRP A O 1
ATOM 4411 N N . ARG A 1 586 ? -8.234 27.584 3.134 1.00 43.94 566 ARG A N 1
ATOM 4412 C CA . ARG A 1 586 ? -9.196 27.097 4.122 1.00 45.47 566 ARG A CA 1
ATOM 4413 C C . ARG A 1 586 ? -10.141 26.106 3.466 1.00 45.74 566 ARG A C 1
ATOM 4414 O O . ARG A 1 586 ? -11.272 26.457 3.090 1.00 45.03 566 ARG A O 1
ATOM 4422 N N . ASP A 1 587 ? -9.681 24.870 3.346 1.00 45.99 567 ASP A N 1
ATOM 4423 C CA . ASP A 1 587 ? -10.517 23.782 2.841 1.00 48.34 567 ASP A CA 1
ATOM 4424 C C . ASP A 1 587 ? -11.716 23.512 3.752 1.00 48.33 567 ASP A C 1
ATOM 4425 O O . ASP A 1 587 ? -12.681 22.872 3.336 1.00 48.96 567 ASP A O 1
ATOM 4430 N N . ASP A 1 588 ? -11.625 23.984 4.989 1.00 48.70 568 ASP A N 1
ATOM 4431 C CA . ASP A 1 588 ? -12.624 23.726 6.022 1.00 49.79 568 ASP A CA 1
ATOM 4432 C C . ASP A 1 588 ? -13.679 24.829 6.059 1.00 50.37 568 ASP A C 1
ATOM 4433 O O . ASP A 1 588 ? -14.475 24.884 6.997 1.00 50.99 568 ASP A O 1
ATOM 4438 N N . LYS A 1 589 ? -13.652 25.717 5.058 1.00 50.28 569 LYS A N 1
ATOM 4439 C CA . LYS A 1 589 ? -14.618 26.805 4.940 1.00 50.76 569 LYS A CA 1
ATOM 4440 C C . LYS A 1 589 ? -15.323 26.805 3.590 1.00 50.38 569 LYS A C 1
ATOM 4441 O O . LYS A 1 589 ? -14.673 26.652 2.545 1.00 50.99 569 LYS A O 1
ATOM 4447 N N . SER A 1 590 ? -16.644 26.976 3.614 1.00 49.39 570 SER A N 1
ATOM 4448 C CA . SER A 1 590 ? -17.405 27.281 2.398 1.00 49.00 570 SER A CA 1
ATOM 4449 C C . SER A 1 590 ? -17.359 28.794 2.157 1.00 48.43 570 SER A C 1
ATOM 4450 O O . SER A 1 590 ? -17.036 29.553 3.077 1.00 46.51 570 SER A O 1
ATOM 4453 N N . PRO A 1 591 ? -17.670 29.244 0.918 1.00 48.23 571 PRO A N 1
ATOM 4454 C CA . PRO A 1 591 ? -17.513 30.664 0.655 1.00 47.82 571 PRO A CA 1
ATOM 4455 C C . PRO A 1 591 ? -18.408 31.541 1.539 1.00 47.42 571 PRO A C 1
ATOM 4456 O O . PRO A 1 591 ? -18.037 32.662 1.873 1.00 47.15 571 PRO A O 1
ATOM 4460 N N . GLU A 1 592 ? -19.555 31.022 1.962 1.00 46.77 572 GLU A N 1
ATOM 4461 C CA . GLU A 1 592 ? -20.433 31.774 2.858 1.00 45.80 572 GLU A CA 1
ATOM 4462 C C . GLU A 1 592 ? -19.934 31.818 4.298 1.00 45.55 572 GLU A C 1
ATOM 4463 O O . GLU A 1 592 ? -20.506 32.538 5.109 1.00 44.36 572 GLU A O 1
ATOM 4469 N N . ASP A 1 593 ? -18.892 31.041 4.614 1.00 45.16 573 ASP A N 1
ATOM 4470 C CA . ASP A 1 593 ? -18.239 31.090 5.935 1.00 45.86 573 ASP A CA 1
ATOM 4471 C C . ASP A 1 593 ? -17.129 32.125 5.970 1.00 46.17 573 ASP A C 1
ATOM 4472 O O . ASP A 1 593 ? -16.449 32.259 6.994 1.00 46.52 573 ASP A O 1
ATOM 4477 N N . ALA A 1 594 ? -16.908 32.799 4.838 1.00 45.22 574 ALA A N 1
ATOM 4478 C CA . ALA A 1 594 ? -15.833 33.755 4.712 1.00 45.25 574 ALA A CA 1
ATOM 4479 C C . ALA A 1 594 ? -16.044 34.924 5.627 1.00 45.51 574 ALA A C 1
ATOM 4480 O O . ALA A 1 594 ? -17.133 35.147 6.149 1.00 45.63 574 ALA A O 1
ATOM 4482 N N . THR A 1 595 ? -14.984 35.690 5.815 1.00 44.87 575 THR A N 1
ATOM 4483 C CA . THR A 1 595 ? -15.108 36.938 6.525 1.00 45.34 575 THR A CA 1
ATOM 4484 C C . THR A 1 595 ? -16.154 37.779 5.807 1.00 44.86 575 THR A C 1
ATOM 4485 O O . THR A 1 595 ? -16.156 37.902 4.587 1.00 43.87 575 THR A O 1
ATOM 4489 N N . THR A 1 596 ? -17.056 38.333 6.586 1.00 44.23 576 THR A N 1
ATOM 4490 C CA . THR A 1 596 ? -18.116 39.127 6.022 1.00 44.57 576 THR A CA 1
ATOM 4491 C C . THR A 1 596 ? -17.662 40.576 5.843 1.00 44.60 576 THR A C 1
ATOM 4492 O O . THR A 1 596 ? -16.723 41.054 6.492 1.00 43.59 576 THR A O 1
ATOM 4496 N N . THR A 1 597 ? -18.365 41.276 4.967 1.00 44.72 577 THR A N 1
ATOM 4497 C CA . THR A 1 597 ? -18.179 42.697 4.772 1.00 44.80 577 THR A CA 1
ATOM 4498 C C . THR A 1 597 ? -18.354 43.468 6.087 1.00 45.20 577 THR A C 1
ATOM 4499 O O . THR A 1 597 ? -17.581 44.391 6.372 1.00 44.82 577 THR A O 1
ATOM 4503 N N . ASP A 1 598 ? -19.332 43.053 6.901 1.00 45.56 578 ASP A N 1
ATOM 4504 C CA . ASP A 1 598 ? -19.586 43.660 8.191 1.00 46.57 578 ASP A CA 1
ATOM 4505 C C . ASP A 1 598 ? -18.347 43.521 9.081 1.00 46.23 578 ASP A C 1
ATOM 4506 O O . ASP A 1 598 ? -17.950 44.447 9.768 1.00 45.68 578 ASP A O 1
ATOM 4511 N N . GLU A 1 599 ? -17.741 42.340 9.061 1.00 45.51 579 GLU A N 1
ATOM 4512 C CA . GLU A 1 599 ? -16.514 42.127 9.794 1.00 44.95 579 GLU A CA 1
ATOM 4513 C C . GLU A 1 599 ? -15.382 42.965 9.252 1.00 44.14 579 GLU A C 1
ATOM 4514 O O . GLU A 1 599 ? -14.567 43.472 10.034 1.00 43.87 579 GLU A O 1
ATOM 4520 N N . ILE A 1 600 ? -15.316 43.127 7.933 1.00 42.95 580 ILE A N 1
ATOM 4521 C CA . ILE A 1 600 ? -14.284 43.991 7.375 1.00 43.19 580 ILE A CA 1
ATOM 4522 C C . ILE A 1 600 ? -14.462 45.387 7.954 1.00 42.95 580 ILE A C 1
ATOM 4523 O O . ILE A 1 600 ? -13.520 45.958 8.483 1.00 42.59 580 ILE A O 1
ATOM 4528 N N . LEU A 1 601 ? -15.689 45.907 7.878 1.00 43.01 581 LEU A N 1
ATOM 4529 C CA . LEU A 1 601 ? -16.011 47.248 8.382 1.00 43.35 581 LEU A CA 1
ATOM 4530 C C . LEU A 1 601 ? -15.635 47.380 9.848 1.00 43.29 581 LEU A C 1
ATOM 4531 O O . LEU A 1 601 ? -15.054 48.378 10.257 1.00 42.84 581 LEU A O 1
ATOM 4536 N N . GLU A 1 602 ? -15.982 46.369 10.632 1.00 43.36 582 GLU A N 1
ATOM 4537 C CA . GLU A 1 602 ? -15.706 46.361 12.066 1.00 44.71 582 GLU A CA 1
ATOM 4538 C C . GLU A 1 602 ? -14.222 46.521 12.351 1.00 44.58 582 GLU A C 1
ATOM 4539 O O . GLU A 1 602 ? -13.842 47.268 13.234 1.00 43.96 582 GLU A O 1
ATOM 4545 N N . MET A 1 603 ? -13.404 45.773 11.612 1.00 45.46 583 MET A N 1
ATOM 4546 C CA . MET A 1 603 ? -11.958 45.795 11.769 1.00 47.83 583 MET A CA 1
ATOM 4547 C C . MET A 1 603 ? -11.417 47.168 11.423 1.00 46.46 583 MET A C 1
ATOM 4548 O O . MET A 1 603 ? -10.574 47.709 12.142 1.00 46.42 583 MET A O 1
ATOM 4553 N N . TYR A 1 604 ? -11.899 47.706 10.302 1.00 45.79 584 TYR A N 1
ATOM 4554 C CA . TYR A 1 604 ? -11.556 49.043 9.866 1.00 45.32 584 TYR A CA 1
ATOM 4555 C C . TYR A 1 604 ? -11.933 50.083 10.915 1.00 45.26 584 TYR A C 1
ATOM 4556 O O . TYR A 1 604 ? -11.166 50.990 11.201 1.00 44.69 584 TYR A O 1
ATOM 4565 N N . ASN A 1 605 ? -13.137 49.962 11.458 1.00 45.64 585 ASN A N 1
ATOM 4566 C CA . ASN A 1 605 ? -13.631 50.941 12.410 1.00 46.71 585 ASN A CA 1
ATOM 4567 C C . ASN A 1 605 ? -12.879 50.915 13.738 1.00 47.61 585 ASN A C 1
ATOM 4568 O O . ASN A 1 605 ? -12.902 51.891 14.501 1.00 47.61 585 ASN A O 1
ATOM 4573 N N . LYS A 1 606 ? -12.196 49.798 13.991 1.00 48.78 586 LYS A N 1
ATOM 4574 C CA . LYS A 1 606 ? -11.370 49.644 15.186 1.00 49.95 586 LYS A CA 1
ATOM 4575 C C . LYS A 1 606 ? -10.017 50.345 15.067 1.00 50.35 586 LYS A C 1
ATOM 4576 O O . LYS A 1 606 ? -9.408 50.694 16.077 1.00 50.08 586 LYS A O 1
ATOM 4582 N N . GLN A 1 607 ? -9.551 50.529 13.834 1.00 51.10 587 GLN A N 1
ATOM 4583 C CA . GLN A 1 607 ? -8.225 51.096 13.559 1.00 51.85 587 GLN A CA 1
ATOM 4584 C C . GLN A 1 607 ? -8.131 52.538 13.981 1.00 53.50 587 GLN A C 1
ATOM 4585 O O . GLN A 1 607 ? -9.085 53.294 13.780 1.00 53.73 587 GLN A O 1
ATOM 4591 N N . PRO A 1 608 ? -6.976 52.934 14.563 1.00 55.12 588 PRO A N 1
ATOM 4592 C CA . PRO A 1 608 ? -6.790 54.330 14.971 1.00 56.19 588 PRO A CA 1
ATOM 4593 C C . PRO A 1 608 ? -7.182 55.283 13.842 1.00 57.16 588 PRO A C 1
ATOM 4594 O O . PRO A 1 608 ? -6.791 55.092 12.682 1.00 57.25 588 PRO A O 1
ATOM 4598 N N . LYS A 1 609 ? -7.980 56.282 14.203 1.00 58.21 589 LYS A N 1
ATOM 4599 C CA . LYS A 1 609 ? -8.590 57.204 13.251 1.00 59.16 589 LYS A CA 1
ATOM 4600 C C . LYS A 1 609 ? -7.617 58.305 12.815 1.00 59.44 589 LYS A C 1
ATOM 4601 O O . LYS A 1 609 ? -8.028 59.434 12.523 1.00 59.49 589 LYS A O 1
ATOM 4607 N N . LYS A 1 610 ? -6.330 57.958 12.769 1.00 59.74 590 LYS A N 1
ATOM 4608 C CA . LYS A 1 610 ? -5.279 58.872 12.321 1.00 59.98 590 LYS A CA 1
ATOM 4609 C C . LYS A 1 610 ? -4.763 58.497 10.927 1.00 60.08 590 LYS A C 1
ATOM 4610 O O . LYS A 1 610 ? -5.509 57.958 10.097 1.00 59.99 590 LYS A O 1
#

Radius of gyration: 31.88 Å; Cα contacts (8 Å, |Δi|>4): 1205; chains: 1; bounding box: 76×64×92 Å